Protein AF-A0A9Q0D7F7-F1 (afdb_monomer_lite)

Secondary structure (DSSP, 8-state):
-----S---S--SS--SEE-SS-EEEEEEEES---SEE-SS-EEEEEEEES---SEE-SS-EEEEEEEES---SEE-SS-EEEEEEEES---SEESS--EEEESB--SEE-TT-EEEEEEEESB--SEE-TT-EEEEEEEES---SEE-TT-EEEEEEEES---SEE-TT-EEEEEEEES---SEE-TT-EEEEEEEES---SEE-TT-EEEEEEEES---SEE-TT-EEEEEEEES---SEE-TT-EEEEEEEES---SEE-TT-EEEEEEEES---SEE-TT-EEEEEEEEEE--SEE-TT-EEEEEEEEEE--SEE-TT-EEEEEEEEEE--SEE-TT-EEEEEEEEEE--SEE-TT-EEEEEEEEEE--SEE-TT-EEEEEEEES---S---TT-EEEEEEEE-S--S---TT-EEEE-STT----

Radius of gyration: 33.97 Å; chains: 1; bounding box: 78×28×109 Å

Organism: NCBI:txid630683

Sequence (430 aa):
MEELSDGLVGGMLSAPEELSDGLEVEATGRMLSAPEELSDGLEVEATGRMLSAPEELSDGLEVEATGRMLSAPEELSDGLVVEATGRMLSAPEELSDGLVGGMLSAPEELSDGLEVEATGRMLSAPEELSDGLEVEATGRMLSAPEELSDGLEVEATGRMLSAPEELSDGLEVEAKGRMLSAPEELSDGLEVEATGRMLSAPEELGDGLEVEATGRMLSAPEELSDGLEVEAKGRMLSAPEELSDGLEVEATGRMLSAPEELSDGLEVEATGRMLSAPEELSDGLEVEATGRMLSAPEELSDGLEVEATGRMLSAPEELSDGLEVEATGRMLSAPEELSDGLEVEATGRMLSAPEELSDGLEVEATGRMLSAPEELSDGLEVEATGRMLSAPEELSDGLEVEATGRMLSAPEELSDGLEVEATGRDAVSP

Foldseek 3Di:
DPDDDDEDDDDDQEDEQEDDPDYEHAAEEEHAEDHQEYDAHYEYHYAEEYAYDHQDYDAHYEYEAEEEYADDHQDYDAHYEAHYPYEYADEHQEDEEYEHEAYLEYHQEYDADYEYEYEAHHAYYHQEYDAHYEYEAEHYYAYYHQEYDAHYEYEYAYEYAEHYQEYDAHYEYEYHAEYAYAYQEYEAHYEYEYEHEYAEHYQEYYAHYEYHYAHEYAYAYQEYDAHYEYEYHAEYAYHYQEYDAHYEYAHEHEYAYAYQEYDAHYEYHYEHEYAYAYQEYDAHYEYEYEHEYAEAYQEYDAHYEYEYHAEYAEAYQEYDAHYEYEAEHEYEYYYQEYDAHYEAEYHAEYAEDHQEYDAHYEHHYEHEYAYDHQDYDAHYEYEYEEYYAEDHQDDDAHYEYEYNEDYNYDHNDDDPHYDYHYNYPDPDDD

pLDDT: mean 78.41, std 8.85, range [42.41, 91.19]

Structure (mmCIF, N/CA/C/O backbone):
data_AF-A0A9Q0D7F7-F1
#
_entry.id   AF-A0A9Q0D7F7-F1
#
loop_
_atom_site.group_PDB
_atom_site.id
_atom_site.type_symbol
_atom_site.label_atom_id
_atom_site.label_alt_id
_atom_site.label_comp_id
_atom_site.label_asym_id
_atom_site.label_entity_id
_atom_site.label_seq_id
_atom_site.pdbx_PDB_ins_code
_atom_site.Cartn_x
_atom_site.Cartn_y
_atom_site.Cartn_z
_atom_site.occupancy
_atom_site.B_iso_or_equiv
_atom_site.auth_seq_id
_atom_site.auth_comp_id
_atom_site.auth_asym_id
_atom_site.auth_atom_id
_atom_site.pdbx_PDB_model_num
ATOM 1 N N . MET A 1 1 ? -36.843 -6.696 60.019 1.00 42.41 1 MET A N 1
ATOM 2 C CA . MET A 1 1 ? -36.908 -7.627 58.885 1.00 42.41 1 MET A CA 1
ATOM 3 C C . MET A 1 1 ? -38.362 -8.008 58.694 1.00 42.41 1 MET A C 1
ATOM 5 O O . MET A 1 1 ? -38.858 -8.916 59.350 1.00 42.41 1 MET A O 1
ATOM 9 N N . GLU A 1 2 ? -39.071 -7.177 57.935 1.00 42.94 2 GLU A N 1
ATOM 10 C CA . GLU A 1 2 ? -40.368 -7.504 57.341 1.00 42.94 2 GLU A CA 1
ATOM 11 C C . GLU A 1 2 ? -40.029 -7.992 55.929 1.00 42.94 2 GLU A C 1
ATOM 13 O O . GLU A 1 2 ? -39.508 -7.207 55.147 1.00 42.94 2 GLU A O 1
ATOM 18 N N . GLU A 1 3 ? -40.233 -9.279 55.638 1.00 43.81 3 GLU A N 1
ATOM 19 C CA . GLU A 1 3 ? -40.104 -9.812 54.275 1.00 43.81 3 GLU A CA 1
ATOM 20 C C . GLU A 1 3 ? -41.285 -9.296 53.441 1.00 43.81 3 GLU A C 1
ATOM 22 O O . GLU A 1 3 ? -42.445 -9.639 53.701 1.00 43.81 3 GLU A O 1
ATOM 27 N N . LEU A 1 4 ? -41.004 -8.432 52.467 1.00 50.03 4 LEU A N 1
ATOM 28 C CA . LEU A 1 4 ? -41.974 -7.974 51.476 1.00 50.03 4 LEU A CA 1
ATOM 29 C C . LEU A 1 4 ? -41.968 -8.977 50.318 1.00 50.03 4 LEU A C 1
ATOM 31 O O . LEU A 1 4 ? -40.971 -9.106 49.627 1.00 50.03 4 LEU A O 1
ATOM 35 N N . SER A 1 5 ? -43.071 -9.707 50.136 1.00 47.38 5 SER A N 1
ATOM 36 C CA . SER A 1 5 ? -43.193 -10.811 49.165 1.00 47.38 5 SER A CA 1
ATOM 37 C C . SER A 1 5 ? -44.177 -10.540 48.016 1.00 47.38 5 SER A C 1
ATOM 39 O O . SER A 1 5 ? -44.580 -11.474 47.335 1.00 47.38 5 SER A O 1
ATOM 41 N N . ASP A 1 6 ? -44.563 -9.282 47.770 1.00 50.75 6 ASP A N 1
ATOM 42 C CA . ASP A 1 6 ? -45.431 -8.911 46.640 1.00 50.75 6 ASP A CA 1
ATOM 43 C C . ASP A 1 6 ? -44.814 -7.736 45.852 1.00 50.75 6 ASP A C 1
ATOM 45 O O . ASP A 1 6 ? -44.474 -6.706 46.440 1.00 50.75 6 ASP A O 1
ATOM 49 N N . GLY A 1 7 ? -44.684 -7.904 44.528 1.00 53.66 7 GLY A N 1
ATOM 50 C CA . GLY A 1 7 ? -43.962 -7.027 43.593 1.00 53.66 7 GLY A CA 1
ATOM 51 C C . GLY A 1 7 ? -44.291 -5.529 43.681 1.00 53.66 7 GLY A C 1
ATOM 52 O O . GLY A 1 7 ? -45.448 -5.106 43.807 1.00 53.66 7 GLY A O 1
ATOM 53 N N . LEU A 1 8 ? -43.243 -4.707 43.603 1.00 56.03 8 LEU A N 1
ATOM 54 C CA . LEU A 1 8 ? -43.269 -3.264 43.849 1.00 56.03 8 LEU A CA 1
ATOM 55 C C . LEU A 1 8 ? -43.573 -2.454 42.575 1.00 56.03 8 LEU A C 1
ATOM 57 O O . LEU A 1 8 ? -42.737 -1.731 42.049 1.00 56.03 8 LEU A O 1
ATOM 61 N N . VAL A 1 9 ? -44.818 -2.508 42.101 1.00 50.75 9 VAL A N 1
ATOM 62 C CA . VAL A 1 9 ? -45.243 -1.730 40.923 1.00 50.75 9 VAL A CA 1
ATOM 63 C C . VAL A 1 9 ? -45.664 -0.309 41.332 1.00 50.75 9 VAL A C 1
ATOM 65 O O . VAL A 1 9 ? -46.818 -0.063 41.698 1.00 50.75 9 VAL A O 1
ATOM 68 N N . GLY A 1 10 ? -44.747 0.663 41.241 1.00 51.94 10 GLY A N 1
ATOM 69 C CA . GLY A 1 10 ? -45.134 2.073 41.085 1.00 51.94 10 GLY A CA 1
ATOM 70 C C . GLY A 1 10 ? -44.226 3.143 41.696 1.00 51.94 10 GLY A C 1
ATOM 71 O O . GLY A 1 10 ? -44.131 3.265 42.910 1.00 51.94 10 GLY A O 1
ATOM 72 N N . GLY A 1 11 ? -43.707 4.031 40.835 1.00 58.50 11 GLY A N 1
ATOM 73 C CA . GLY A 1 11 ? -43.411 5.450 41.100 1.00 58.50 11 GLY A CA 1
ATOM 74 C C . GLY A 1 11 ? -42.686 5.818 42.400 1.00 58.50 11 GLY A C 1
ATOM 75 O O . GLY A 1 11 ? -42.926 6.911 42.922 1.00 58.50 11 GLY A O 1
ATOM 76 N N . MET A 1 12 ? -41.852 4.936 42.950 1.00 58.31 12 MET A N 1
ATOM 77 C CA . MET A 1 12 ? -41.072 5.235 44.145 1.00 58.31 12 MET A CA 1
ATOM 78 C C . MET A 1 12 ? -39.907 6.159 43.794 1.00 58.31 12 MET A C 1
ATOM 80 O O . MET A 1 12 ? -39.229 5.994 42.784 1.00 58.31 12 MET A O 1
ATOM 84 N N . LEU A 1 13 ? -39.706 7.176 44.632 1.00 62.03 13 LEU A N 1
ATOM 85 C CA . LEU A 1 13 ? -38.588 8.110 44.498 1.00 62.03 13 LEU A CA 1
ATOM 86 C C . LEU A 1 13 ? -37.284 7.537 45.077 1.00 62.03 13 LEU A C 1
ATOM 88 O O . LEU A 1 13 ? -36.234 8.072 44.746 1.00 62.03 13 LEU A O 1
ATOM 92 N N . SER A 1 14 ? -37.343 6.484 45.901 1.00 66.31 14 SER A N 1
ATOM 93 C CA . SER A 1 14 ? -36.188 5.833 46.538 1.00 66.31 14 SER A CA 1
ATOM 94 C C . SER A 1 14 ? -36.525 4.369 46.846 1.00 66.31 14 SER A C 1
ATOM 96 O O . SER A 1 14 ? -37.620 4.110 47.358 1.00 66.31 14 SER A O 1
ATOM 98 N N . ALA A 1 15 ? -35.620 3.448 46.517 1.00 68.38 15 ALA A N 1
ATOM 99 C CA . ALA A 1 15 ? -35.704 2.028 46.858 1.00 68.38 15 ALA A CA 1
ATOM 100 C C . ALA A 1 15 ? -35.222 1.767 48.312 1.00 68.38 15 ALA A C 1
ATOM 102 O O . ALA A 1 15 ? -34.619 2.664 48.909 1.00 68.38 15 ALA A O 1
ATOM 103 N N . PRO A 1 16 ? -35.549 0.615 48.935 1.00 73.56 16 PRO A N 1
ATOM 104 C CA . PRO A 1 16 ? -34.923 0.186 50.197 1.00 73.56 16 PRO A CA 1
ATOM 105 C C . PRO A 1 16 ? -33.406 -0.045 50.037 1.00 73.56 16 PRO A C 1
ATOM 107 O O . PRO A 1 16 ? -32.970 -0.286 48.921 1.00 73.56 16 PRO A O 1
ATOM 110 N N . GLU A 1 17 ? -32.637 0.026 51.136 1.00 74.25 17 GLU A N 1
ATOM 111 C CA . GLU A 1 17 ? -31.164 -0.172 51.147 1.00 74.25 17 GLU A CA 1
ATOM 112 C C . GLU A 1 17 ? -30.753 -1.575 50.660 1.00 74.25 17 GLU A C 1
ATOM 114 O O . GLU A 1 17 ? -29.853 -1.679 49.840 1.00 74.25 17 GLU A O 1
ATOM 119 N N . GLU A 1 18 ? -31.461 -2.627 51.091 1.00 72.38 18 GLU A N 1
ATOM 120 C CA . GLU A 1 18 ? -31.164 -4.027 50.747 1.00 72.38 18 GLU A CA 1
ATOM 121 C C . GLU A 1 18 ? -32.411 -4.729 50.174 1.00 72.38 18 GLU A C 1
ATOM 123 O O . GLU A 1 18 ? -33.525 -4.581 50.705 1.00 72.38 18 GLU A O 1
ATOM 128 N N . LEU A 1 19 ? -32.225 -5.540 49.127 1.00 73.38 19 LEU A N 1
ATOM 129 C CA . LEU A 1 19 ? -33.214 -6.505 48.630 1.00 73.38 19 LEU A CA 1
ATOM 130 C C . LEU A 1 19 ? -32.646 -7.929 48.705 1.00 73.38 19 LEU A C 1
ATOM 132 O O . LEU A 1 19 ? -31.522 -8.180 48.283 1.00 73.38 19 LEU A O 1
ATOM 136 N N . SER A 1 20 ? -33.444 -8.853 49.246 1.00 69.88 20 SER A N 1
ATOM 137 C CA . SER A 1 20 ? -33.100 -10.275 49.392 1.00 69.88 20 SER A CA 1
ATOM 138 C C . SER A 1 20 ? -33.659 -11.133 48.249 1.00 69.88 20 SER A C 1
ATOM 140 O O . SER A 1 20 ? -34.748 -10.826 47.760 1.00 69.88 20 SER A O 1
ATOM 142 N N . ASP A 1 21 ? -32.967 -12.232 47.939 1.00 73.06 21 ASP A N 1
ATOM 143 C CA . ASP A 1 21 ? -33.155 -13.238 46.880 1.00 73.06 21 ASP A CA 1
ATOM 144 C C . ASP A 1 21 ? -34.573 -13.389 46.274 1.00 73.06 21 ASP A C 1
ATOM 146 O O . ASP A 1 21 ? -35.579 -13.550 46.980 1.00 73.06 21 ASP A O 1
ATOM 150 N N . GLY A 1 22 ? -34.631 -13.493 44.938 1.00 71.50 22 GLY A N 1
ATOM 151 C CA . GLY A 1 22 ? -35.795 -13.989 44.186 1.00 71.50 22 GLY A CA 1
ATOM 152 C C . GLY A 1 22 ? -36.948 -12.998 43.981 1.00 71.50 22 GLY A C 1
ATOM 153 O O . GLY A 1 22 ? -38.096 -13.419 43.800 1.00 71.50 22 GLY A O 1
ATOM 154 N N . LEU A 1 23 ? -36.671 -11.695 44.040 1.00 71.19 23 LEU A N 1
ATOM 155 C CA . LEU A 1 23 ? -37.615 -10.626 43.705 1.00 71.19 23 LEU A CA 1
ATOM 156 C C . LEU A 1 23 ? -37.460 -10.145 42.251 1.00 71.19 23 LEU A C 1
ATOM 158 O O . LEU A 1 23 ? -36.365 -9.921 41.756 1.00 71.19 23 LEU A O 1
ATOM 162 N N . GLU A 1 24 ? -38.593 -9.906 41.597 1.00 73.94 24 GLU A N 1
ATOM 163 C CA . GLU A 1 24 ? -38.672 -9.221 40.302 1.00 73.94 24 GLU A CA 1
ATOM 164 C C . GLU A 1 24 ? -39.046 -7.751 40.563 1.00 73.94 24 GLU A C 1
ATOM 166 O O . GLU A 1 24 ? -40.062 -7.461 41.218 1.00 73.94 24 GLU A O 1
ATOM 171 N N . VAL A 1 25 ? -38.213 -6.809 40.109 1.00 72.88 25 VAL A N 1
ATOM 172 C CA . VAL A 1 25 ? -38.427 -5.366 40.308 1.00 72.88 25 VAL A CA 1
ATOM 173 C C . VAL A 1 25 ? -38.709 -4.690 38.969 1.00 72.88 25 VAL A C 1
ATOM 175 O O . VAL A 1 25 ? -37.792 -4.337 38.240 1.00 72.88 25 VAL A O 1
ATOM 178 N N . GLU A 1 26 ? -39.988 -4.425 38.684 1.00 76.56 26 GLU A N 1
ATOM 179 C CA . GLU A 1 26 ? -40.413 -3.667 37.498 1.00 76.56 26 GLU A CA 1
ATOM 180 C C . GLU A 1 26 ? -40.664 -2.186 37.852 1.00 76.56 26 GLU A C 1
ATOM 182 O O . GLU A 1 26 ? -41.568 -1.840 38.627 1.00 76.56 26 GLU A O 1
ATOM 187 N N . ALA A 1 27 ? -39.891 -1.272 37.261 1.00 73.06 27 ALA A N 1
ATOM 188 C CA . ALA A 1 27 ? -39.999 0.161 37.516 1.00 73.06 27 ALA A CA 1
ATOM 189 C C . ALA A 1 27 ? -40.202 0.990 36.242 1.00 73.06 27 ALA A C 1
ATOM 191 O O . ALA A 1 27 ? -39.278 1.262 35.481 1.00 73.06 27 ALA A O 1
ATOM 192 N N . THR A 1 28 ? -41.411 1.531 36.074 1.00 74.25 28 THR A N 1
ATOM 193 C CA . THR A 1 28 ? -41.720 2.484 34.996 1.00 74.25 28 THR A CA 1
ATOM 194 C C . THR A 1 28 ? -41.585 3.941 35.473 1.00 74.25 28 THR A C 1
ATOM 196 O O . THR A 1 28 ? -42.234 4.342 36.447 1.00 74.25 28 THR A O 1
ATOM 199 N N . GLY A 1 29 ? -40.823 4.785 34.771 1.00 76.81 29 GLY A N 1
ATOM 200 C CA . GLY A 1 29 ? -40.794 6.240 34.964 1.00 76.81 29 GLY A CA 1
ATOM 201 C C . GLY A 1 29 ? -39.431 6.826 35.346 1.00 76.81 29 GLY A C 1
ATOM 202 O O . GLY A 1 29 ? -38.482 6.777 34.571 1.00 76.81 29 GLY A O 1
ATOM 203 N N . ARG A 1 30 ? -39.353 7.535 36.479 1.00 71.38 30 ARG A N 1
ATOM 204 C CA . ARG A 1 30 ? -38.121 8.203 36.933 1.00 71.38 30 ARG A CA 1
ATOM 205 C C . ARG A 1 30 ? -37.758 7.699 38.323 1.00 71.38 30 ARG A C 1
ATOM 207 O O . ARG A 1 30 ? -38.425 8.086 39.279 1.00 71.38 30 ARG A O 1
ATOM 214 N N . MET A 1 31 ? -36.711 6.888 38.411 1.00 70.62 31 MET A N 1
ATOM 215 C CA . MET A 1 31 ? -36.146 6.393 39.665 1.00 70.62 31 MET A CA 1
ATOM 216 C C . MET A 1 31 ? -34.931 7.256 40.022 1.00 70.62 31 MET A C 1
ATOM 218 O O . MET A 1 31 ? -34.102 7.544 39.155 1.00 70.62 31 MET A O 1
ATOM 222 N N . LEU A 1 32 ? -34.857 7.763 41.257 1.00 70.00 32 LEU A N 1
ATOM 223 C CA . LEU A 1 32 ? -33.709 8.581 41.669 1.00 70.00 32 LEU A CA 1
ATOM 224 C C . LEU A 1 32 ? -32.544 7.726 42.173 1.00 70.00 32 LEU A C 1
ATOM 226 O O . LEU A 1 32 ? -31.413 8.159 42.017 1.00 70.00 32 LEU A O 1
ATOM 230 N N . SER A 1 33 ? -32.810 6.563 42.767 1.00 69.62 33 SER A N 1
ATOM 231 C CA . SER A 1 33 ? -31.788 5.729 43.409 1.00 69.62 33 SER A CA 1
ATOM 232 C C . SER A 1 33 ? -32.271 4.283 43.445 1.00 69.62 33 SER A C 1
ATOM 234 O O . SER A 1 33 ? -33.411 4.052 43.873 1.00 69.62 33 SER A O 1
ATOM 236 N N . ALA A 1 34 ? -31.437 3.359 42.977 1.00 71.12 34 ALA A N 1
ATOM 237 C CA . ALA A 1 34 ? -31.586 1.929 43.224 1.00 71.12 34 ALA A CA 1
ATOM 238 C C . ALA A 1 34 ? -31.150 1.580 44.675 1.00 71.12 34 ALA A C 1
ATOM 240 O O . ALA A 1 34 ? -30.660 2.475 45.372 1.00 71.12 34 ALA A O 1
ATOM 241 N N . PRO A 1 35 ? -31.409 0.350 45.166 1.00 73.31 35 PRO A N 1
ATOM 242 C CA . PRO A 1 35 ? -30.834 -0.170 46.418 1.00 73.31 35 PRO A CA 1
ATOM 243 C C . PRO A 1 35 ? -29.306 -0.115 46.401 1.00 73.31 35 PRO A C 1
ATOM 245 O O . PRO A 1 35 ? -28.749 -0.114 45.313 1.00 73.31 35 PRO A O 1
ATOM 248 N N . GLU A 1 36 ? -28.650 -0.075 47.564 1.00 75.94 36 GLU A N 1
ATOM 249 C CA . GLU A 1 36 ? -27.176 -0.082 47.640 1.00 75.94 36 GLU A CA 1
ATOM 250 C C . GLU A 1 36 ? -26.624 -1.473 47.289 1.00 75.94 36 GLU A C 1
ATOM 252 O O . GLU A 1 36 ? -25.710 -1.564 46.476 1.00 75.94 36 GLU A O 1
ATOM 257 N N . GLU A 1 37 ? -27.255 -2.541 47.796 1.00 72.50 37 GLU A N 1
ATOM 258 C CA . GLU A 1 37 ? -26.843 -3.933 47.566 1.00 72.50 37 GLU A CA 1
ATOM 259 C C . GLU A 1 37 ? -28.000 -4.783 47.005 1.00 72.50 37 GLU A C 1
ATOM 261 O O . GLU A 1 37 ? -29.132 -4.762 47.520 1.00 72.50 37 GLU A O 1
ATOM 266 N N . LEU A 1 38 ? -27.712 -5.571 45.962 1.00 72.25 38 LEU A N 1
ATOM 267 C CA . LEU A 1 38 ? -28.607 -6.599 45.418 1.00 72.25 38 LEU A CA 1
ATOM 268 C C . LEU A 1 38 ? -27.965 -7.990 45.563 1.00 72.25 38 LEU A C 1
ATOM 270 O O . LEU A 1 38 ? -26.809 -8.183 45.194 1.00 72.25 38 LEU A O 1
ATOM 274 N N . SER A 1 39 ? -28.731 -8.949 46.095 1.00 72.69 39 SER A N 1
ATOM 275 C CA . SER A 1 39 ? -28.321 -10.353 46.305 1.00 72.69 39 SER A CA 1
ATOM 276 C C . SER A 1 39 ? -28.759 -11.282 45.158 1.00 72.69 39 SER A C 1
ATOM 278 O O . SER A 1 39 ? -29.684 -10.942 44.418 1.00 72.69 39 SER A O 1
ATOM 280 N N . ASP A 1 40 ? -28.111 -12.447 45.035 1.00 73.81 40 ASP A N 1
ATOM 281 C CA . ASP A 1 40 ? -28.240 -13.427 43.947 1.00 73.81 40 ASP A CA 1
ATOM 282 C C . ASP A 1 40 ? -29.681 -13.667 43.429 1.00 73.81 40 ASP A C 1
ATOM 284 O O . ASP A 1 40 ? -30.641 -13.879 44.187 1.00 73.81 40 ASP A O 1
ATOM 288 N N . GLY A 1 41 ? -29.819 -13.765 42.100 1.00 69.44 41 GLY A N 1
ATOM 289 C CA . GLY A 1 41 ? -31.046 -14.220 41.429 1.00 69.44 41 GLY A CA 1
ATOM 290 C C . GLY A 1 41 ? -32.176 -13.188 41.373 1.00 69.44 41 GLY A C 1
ATOM 291 O O . GLY A 1 41 ? -33.354 -13.551 41.479 1.00 69.44 41 GLY A O 1
ATOM 292 N N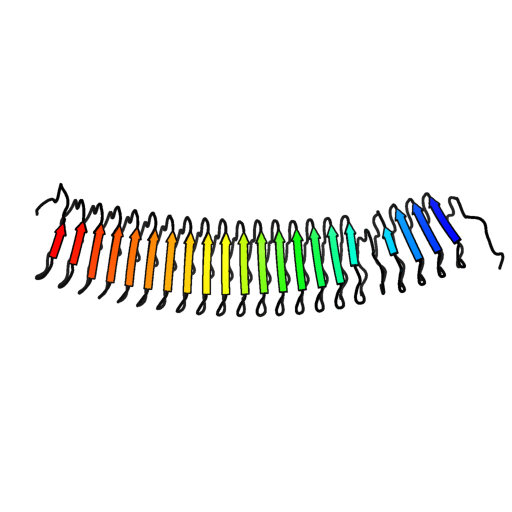 . LEU A 1 42 ? -31.821 -11.910 41.252 1.00 71.44 42 LEU A N 1
ATOM 293 C CA . LEU A 1 42 ? -32.747 -10.797 41.054 1.00 71.44 42 LEU A CA 1
ATOM 294 C C . LEU A 1 42 ? -32.836 -10.412 39.567 1.00 71.44 42 LEU A C 1
ATOM 296 O O . LEU A 1 42 ? -31.828 -10.344 38.871 1.00 71.44 42 LEU A O 1
ATOM 300 N N . GLU A 1 43 ? -34.051 -10.106 39.107 1.00 71.38 43 GLU A N 1
ATOM 301 C CA . GLU A 1 43 ? -34.316 -9.520 37.784 1.00 71.38 43 GLU A CA 1
ATOM 302 C C . GLU A 1 43 ? -34.843 -8.089 37.988 1.00 71.38 43 GLU A C 1
ATOM 304 O O . GLU A 1 43 ? -35.855 -7.869 38.673 1.00 71.38 43 GLU A O 1
ATOM 309 N N . VAL A 1 44 ? -34.147 -7.093 37.429 1.00 72.00 44 VAL A N 1
ATOM 310 C CA . VAL A 1 44 ? -34.528 -5.675 37.536 1.00 72.00 44 VAL A CA 1
ATOM 311 C C . VAL A 1 44 ? -34.834 -5.117 36.149 1.00 72.00 44 VAL A C 1
ATOM 313 O O . VAL A 1 44 ? -33.927 -4.855 35.365 1.00 72.00 44 VAL A O 1
ATOM 316 N N . GLU A 1 45 ? -36.113 -4.844 35.876 1.00 75.44 45 GLU A N 1
ATOM 317 C CA . GLU A 1 45 ? -36.558 -4.203 34.633 1.00 75.44 45 GLU A CA 1
ATOM 318 C C . GLU A 1 45 ? -36.924 -2.732 34.897 1.00 75.44 45 GLU A C 1
ATOM 320 O O . GLU A 1 45 ? -37.897 -2.403 35.589 1.00 75.44 45 GLU A O 1
ATOM 325 N N . ALA A 1 46 ? -36.154 -1.799 34.334 1.00 71.3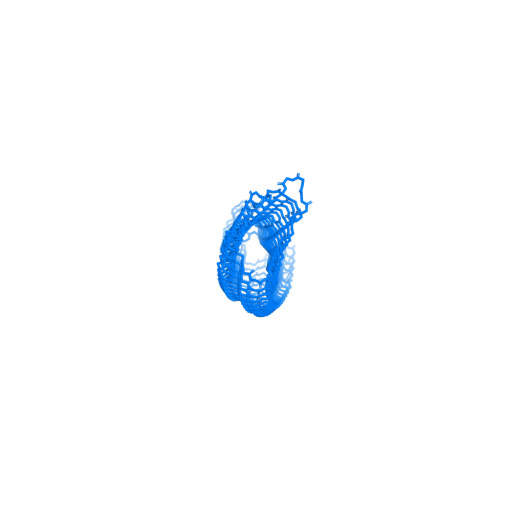8 46 ALA A N 1
ATOM 326 C CA . ALA A 1 46 ? -36.369 -0.365 34.512 1.00 71.38 46 ALA A CA 1
ATOM 327 C C . ALA A 1 46 ? -36.632 0.351 33.180 1.00 71.38 46 ALA A C 1
ATOM 329 O O . ALA A 1 46 ? -35.731 0.600 32.381 1.00 71.38 46 ALA A O 1
ATOM 330 N N . THR A 1 47 ? -37.866 0.819 32.986 1.00 72.25 47 THR A N 1
ATOM 331 C CA . THR A 1 47 ? -38.267 1.623 31.822 1.00 72.25 47 THR A CA 1
ATOM 332 C C . THR A 1 47 ? -38.292 3.116 32.174 1.00 72.25 47 THR A C 1
ATOM 334 O O . THR A 1 47 ? -39.208 3.616 32.833 1.00 72.25 47 THR A O 1
ATOM 337 N N . GLY A 1 48 ? -37.310 3.897 31.708 1.00 74.25 48 GLY A N 1
ATOM 338 C CA . GLY A 1 48 ? -37.313 5.362 31.815 1.00 74.25 48 GLY A CA 1
ATOM 339 C C . GLY A 1 48 ? -35.977 6.006 32.204 1.00 74.25 48 GLY A C 1
ATOM 340 O O . GLY A 1 48 ? -34.996 5.909 31.477 1.00 74.25 48 GLY A O 1
ATOM 341 N N . ARG A 1 49 ? -35.944 6.820 33.268 1.00 69.56 49 ARG A N 1
ATOM 342 C CA . ARG A 1 49 ? -34.723 7.533 33.694 1.00 69.56 49 ARG A CA 1
ATOM 343 C C . ARG A 1 49 ? -34.320 7.132 35.106 1.00 69.56 49 ARG A C 1
ATOM 345 O O . ARG A 1 49 ? -34.995 7.543 36.050 1.00 69.56 49 ARG A O 1
ATOM 352 N N . MET A 1 50 ? -33.203 6.426 35.224 1.00 70.12 50 MET A N 1
ATOM 353 C CA . MET A 1 50 ? -32.545 6.085 36.483 1.00 70.12 50 MET A CA 1
ATOM 354 C C . MET A 1 50 ? -31.397 7.077 36.720 1.00 70.12 50 MET A C 1
ATOM 356 O O . MET A 1 50 ? -30.679 7.427 35.782 1.00 70.12 50 MET A O 1
ATOM 360 N N . LEU A 1 51 ? -31.272 7.644 37.923 1.00 71.06 51 LEU A N 1
ATOM 361 C CA . LEU A 1 51 ? -30.135 8.530 38.221 1.00 71.06 51 LEU A CA 1
ATOM 362 C C . LEU A 1 51 ? -28.945 7.784 38.829 1.00 71.06 51 LEU A C 1
ATOM 364 O O . LEU A 1 51 ? -27.844 8.288 38.669 1.00 71.06 51 LEU A O 1
ATOM 368 N N . SER A 1 52 ? -29.152 6.649 39.494 1.00 71.25 52 SER A N 1
ATOM 369 C CA . SER A 1 52 ? -28.079 5.899 40.154 1.00 71.25 52 SER A CA 1
ATOM 370 C C . SER A 1 52 ? -28.421 4.416 40.184 1.00 71.25 52 SER A C 1
ATOM 372 O O . SER A 1 52 ? -29.537 4.083 40.600 1.00 71.25 52 SER A O 1
ATOM 374 N N . ALA A 1 53 ? -27.501 3.584 39.700 1.00 71.81 53 ALA A N 1
ATOM 375 C CA . ALA A 1 53 ? -27.512 2.137 39.883 1.00 71.81 53 ALA A CA 1
ATOM 376 C C . ALA A 1 53 ? -27.070 1.758 41.320 1.00 71.81 53 ALA A C 1
ATOM 378 O O . ALA A 1 53 ? -26.656 2.658 42.058 1.00 71.81 53 ALA A O 1
ATOM 379 N N . PRO A 1 54 ? -27.235 0.486 41.732 1.00 73.25 54 PRO A N 1
ATOM 380 C CA . PRO A 1 54 ? -26.695 -0.045 42.991 1.00 73.25 54 PRO A CA 1
ATOM 381 C C . PRO A 1 54 ? -25.178 0.085 43.072 1.00 73.25 54 PRO A C 1
ATOM 383 O O . PRO A 1 54 ? -24.560 0.170 42.022 1.00 73.25 54 PRO A O 1
ATOM 386 N N . GLU A 1 55 ? -24.598 0.111 44.275 1.00 75.69 55 GLU A N 1
ATOM 387 C CA . GLU A 1 55 ? -23.134 0.167 44.442 1.00 75.69 55 GLU A CA 1
ATOM 388 C C . GLU A 1 55 ? -22.509 -1.195 44.105 1.00 75.69 55 GLU A C 1
ATOM 390 O O . GLU A 1 55 ? -21.583 -1.243 43.298 1.00 75.69 55 GLU A O 1
ATOM 395 N N . GLU A 1 56 ? -23.095 -2.289 44.610 1.00 70.75 56 GLU A N 1
ATOM 396 C CA . GLU A 1 56 ? -22.620 -3.660 44.385 1.00 70.75 56 GLU A CA 1
ATOM 397 C C . GLU A 1 56 ? -23.729 -4.564 43.819 1.00 70.75 56 GLU A C 1
ATOM 399 O O . GLU A 1 56 ? -24.871 -4.580 44.305 1.00 70.75 56 GLU A O 1
ATOM 404 N N . LEU A 1 57 ? -23.381 -5.355 42.799 1.00 69.88 57 LEU A N 1
ATOM 405 C CA . LEU A 1 57 ? -24.222 -6.428 42.271 1.00 69.88 57 LEU A CA 1
ATOM 406 C C . LEU A 1 57 ? -23.518 -7.784 42.413 1.00 69.88 57 LEU A C 1
ATOM 408 O O . LEU A 1 57 ? -22.368 -7.935 42.003 1.00 69.88 57 LEU A O 1
ATOM 412 N N . SER A 1 58 ? -24.232 -8.761 42.976 1.00 70.00 58 SER A N 1
ATOM 413 C CA . SER A 1 58 ? -23.773 -10.149 43.151 1.00 70.00 58 SER A CA 1
ATOM 414 C C . SER A 1 58 ? -24.160 -11.063 41.974 1.00 70.00 58 SER A C 1
ATOM 416 O O . SER A 1 58 ? -25.015 -10.705 41.161 1.00 70.00 58 SER A O 1
ATOM 418 N N . ASP A 1 59 ? -23.533 -12.239 41.893 1.00 69.31 59 ASP A N 1
ATOM 419 C CA . ASP A 1 59 ? -23.676 -13.213 40.807 1.00 69.31 59 ASP A CA 1
ATOM 420 C C . ASP A 1 59 ? -25.138 -13.507 40.387 1.00 69.31 59 ASP A C 1
ATOM 422 O O . ASP A 1 59 ? -26.045 -13.730 41.201 1.00 69.31 59 ASP A O 1
ATOM 426 N N . GLY A 1 60 ? -25.358 -13.633 39.073 1.00 64.75 60 GLY A N 1
ATOM 427 C CA . GLY A 1 60 ? -26.626 -14.109 38.500 1.00 64.75 60 GLY A CA 1
ATOM 428 C C . GLY A 1 60 ? -27.757 -13.076 38.479 1.00 64.75 60 GLY A C 1
ATOM 429 O O . GLY A 1 60 ? -28.929 -13.443 38.619 1.00 64.75 60 GLY A O 1
ATOM 430 N N . LEU A 1 61 ? -27.404 -11.800 38.329 1.00 66.62 61 LEU A N 1
ATOM 431 C CA . LEU A 1 61 ? -28.323 -10.676 38.160 1.00 66.62 61 LEU A CA 1
ATOM 432 C C . LEU A 1 61 ? -28.513 -10.333 36.670 1.00 66.62 61 LEU A C 1
ATOM 434 O O . LEU A 1 61 ? -27.552 -10.203 35.915 1.00 66.62 61 LEU A O 1
ATOM 438 N N . GLU A 1 62 ? -29.763 -10.128 36.255 1.00 67.00 62 GLU A N 1
ATOM 439 C CA . GLU A 1 62 ? -30.098 -9.566 34.939 1.00 67.00 62 GLU A CA 1
ATOM 440 C C . GLU A 1 62 ? -30.726 -8.178 35.143 1.00 67.00 62 GLU A C 1
ATOM 442 O O . GLU A 1 62 ? -31.764 -8.027 35.803 1.00 67.00 62 GLU A O 1
ATOM 447 N N . VAL A 1 63 ? -30.078 -7.139 34.606 1.00 67.88 63 VAL A N 1
ATOM 448 C CA . VAL A 1 63 ? -30.557 -5.751 34.692 1.00 67.88 63 VAL A CA 1
ATOM 449 C C . VAL A 1 63 ? -30.879 -5.245 33.289 1.00 67.88 63 VAL A C 1
ATOM 451 O O . VAL A 1 63 ? -29.982 -4.885 32.528 1.00 67.88 63 VAL A O 1
ATOM 454 N N . GLU A 1 64 ? -32.171 -5.142 32.966 1.00 69.75 64 GLU A N 1
ATOM 455 C CA . GLU A 1 64 ? -32.637 -4.563 31.702 1.00 69.75 64 GLU A CA 1
ATOM 456 C C . GLU A 1 64 ? -33.106 -3.114 31.926 1.00 69.75 64 GLU A C 1
ATOM 458 O O . GLU A 1 64 ? -34.118 -2.830 32.581 1.00 69.75 64 GLU A O 1
ATOM 463 N N . ALA A 1 65 ? -32.368 -2.148 31.371 1.00 67.50 65 ALA A N 1
ATOM 464 C CA . ALA A 1 65 ? -32.649 -0.724 31.530 1.00 67.50 65 ALA A CA 1
ATOM 465 C C . ALA A 1 65 ? -32.957 -0.039 30.190 1.00 67.50 65 ALA A C 1
ATOM 467 O O . ALA A 1 65 ? -32.085 0.439 29.460 1.00 67.50 65 ALA A O 1
ATOM 468 N N . THR A 1 66 ? -34.240 0.154 29.899 1.00 66.75 66 THR A N 1
ATOM 469 C CA . THR A 1 66 ? -34.691 0.892 28.712 1.00 66.75 66 THR A CA 1
ATOM 470 C C . THR A 1 66 ? -34.795 2.398 29.019 1.00 66.75 66 THR A C 1
ATOM 472 O O . THR A 1 66 ? -35.810 2.903 29.512 1.00 66.75 66 THR A O 1
ATOM 475 N N . GLY A 1 67 ? -33.751 3.187 28.710 1.00 69.94 67 GLY A N 1
ATOM 476 C CA . GLY A 1 67 ? -33.846 4.661 28.711 1.00 69.94 67 GLY A CA 1
ATOM 477 C C . GLY A 1 67 ? -32.569 5.470 28.990 1.00 69.94 67 GLY A C 1
ATOM 478 O O . GLY A 1 67 ? -31.697 5.576 28.136 1.00 69.94 67 GLY A O 1
ATOM 479 N N . ARG A 1 68 ? -32.489 6.226 30.094 1.00 67.06 68 ARG A N 1
ATOM 480 C CA . ARG A 1 68 ? -31.267 6.975 30.476 1.00 67.06 68 ARG A CA 1
ATOM 481 C C . ARG A 1 68 ? -30.866 6.639 31.900 1.00 67.06 68 ARG A C 1
ATOM 483 O O . ARG A 1 68 ? -31.598 7.016 32.815 1.00 67.06 68 ARG A O 1
ATOM 490 N N . MET A 1 69 ? -29.684 6.069 32.062 1.00 68.50 69 MET A N 1
ATOM 491 C CA . MET A 1 69 ? -29.047 5.838 33.352 1.00 68.50 69 MET A CA 1
ATOM 492 C C . MET A 1 69 ? -27.879 6.825 33.489 1.00 68.50 69 MET A C 1
ATOM 494 O O . MET A 1 69 ? -27.149 7.061 32.526 1.00 68.50 69 MET A O 1
ATOM 498 N N . LEU A 1 70 ? -27.787 7.542 34.613 1.00 69.75 70 LEU A N 1
ATOM 499 C CA . LEU A 1 70 ? -26.707 8.525 34.789 1.00 69.75 70 LEU A CA 1
ATOM 500 C C . LEU A 1 70 ? -25.423 7.904 35.337 1.00 69.75 70 LEU A C 1
ATOM 502 O O . LEU A 1 70 ? -24.370 8.410 34.969 1.00 69.75 70 LEU A O 1
ATOM 506 N N . SER A 1 71 ? -25.523 6.873 36.175 1.00 70.31 71 SER A N 1
ATOM 507 C CA . SER A 1 71 ? -24.369 6.162 36.717 1.00 70.31 71 SER A CA 1
ATOM 508 C C . SER A 1 71 ? -24.621 4.663 36.807 1.00 70.31 71 SER A C 1
ATOM 510 O O . SER A 1 71 ? -25.730 4.265 37.180 1.00 70.31 71 SER A O 1
ATOM 512 N N . ALA A 1 72 ? -23.612 3.890 36.414 1.00 71.31 72 ALA A N 1
ATOM 513 C CA . ALA A 1 72 ? -23.517 2.447 36.597 1.00 71.31 72 ALA A CA 1
ATOM 514 C C . ALA A 1 72 ? -23.068 2.096 38.036 1.00 71.31 72 ALA A C 1
ATOM 516 O O . ALA A 1 72 ? -22.770 3.029 38.793 1.00 71.31 72 ALA A O 1
ATOM 517 N N . PRO A 1 73 ? -23.108 0.806 38.424 1.00 72.25 73 PRO A N 1
ATOM 518 C CA . PRO A 1 73 ? -22.564 0.313 39.696 1.00 72.25 73 PRO A CA 1
ATOM 519 C C . PRO A 1 73 ? -21.071 0.578 39.852 1.00 72.25 73 PRO A C 1
ATOM 521 O O . PRO A 1 73 ? -20.446 0.917 38.859 1.00 72.25 73 PRO A O 1
ATOM 524 N N . GLU A 1 74 ? -20.510 0.462 41.057 1.00 74.94 74 GLU A N 1
ATOM 525 C CA . GLU A 1 74 ? -19.050 0.561 41.240 1.00 74.94 74 GLU A CA 1
ATOM 526 C C . GLU A 1 74 ? -18.379 -0.762 40.837 1.00 74.94 74 GLU A C 1
ATOM 528 O O . GLU A 1 74 ? -17.467 -0.742 40.012 1.00 7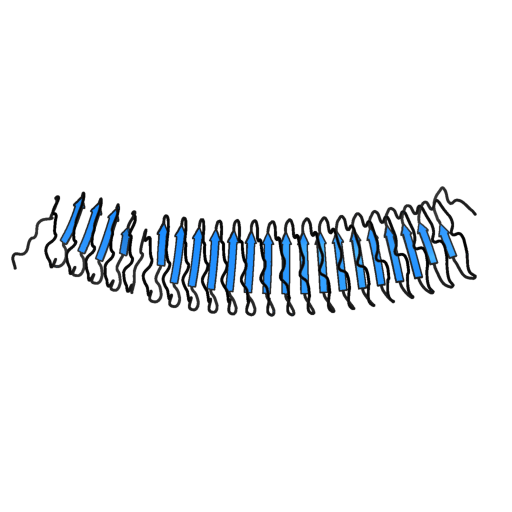4.94 74 GLU A O 1
ATOM 533 N N . GLU A 1 75 ? -18.915 -1.899 41.301 1.00 69.44 75 GLU A N 1
ATOM 534 C CA . GLU A 1 75 ? -18.391 -3.243 41.018 1.00 69.44 75 GLU A CA 1
ATOM 535 C C . GLU A 1 75 ? -19.476 -4.179 40.447 1.00 69.44 75 GLU A C 1
ATOM 537 O O . GLU A 1 75 ? -20.627 -4.203 40.908 1.00 69.44 75 GLU A O 1
ATOM 542 N N . LEU A 1 76 ? -19.101 -4.979 39.443 1.00 67.50 76 LEU A N 1
ATOM 543 C CA . LEU A 1 76 ? -19.914 -6.060 38.880 1.00 67.50 76 LEU A CA 1
ATOM 544 C C . LEU A 1 76 ? -19.180 -7.397 39.036 1.00 67.50 76 LEU A C 1
ATOM 546 O O . LEU A 1 76 ? -18.066 -7.543 38.540 1.00 67.50 76 LEU A O 1
ATOM 550 N N . SER A 1 77 ? -19.821 -8.355 39.712 1.00 67.12 77 SER A N 1
ATOM 551 C CA . SER A 1 77 ? -19.311 -9.722 39.903 1.00 67.12 77 SER A CA 1
ATOM 552 C C . SER A 1 77 ? -19.803 -10.706 38.830 1.00 67.12 77 SER A C 1
ATOM 554 O O . SER A 1 77 ? -20.667 -10.375 38.016 1.00 67.12 77 SER A O 1
ATOM 556 N N . ASP A 1 78 ? -19.228 -11.913 38.831 1.00 62.53 78 ASP A N 1
ATOM 557 C CA . ASP A 1 78 ? -19.317 -12.900 37.751 1.00 62.53 78 ASP A CA 1
ATOM 558 C C . ASP A 1 78 ? -20.764 -13.266 37.333 1.00 62.53 78 ASP A C 1
ATOM 560 O O . ASP A 1 78 ? -21.654 -13.524 38.149 1.00 62.53 78 ASP A O 1
ATOM 564 N N . GLY A 1 79 ? -20.991 -13.408 36.022 1.00 58.94 79 GLY A N 1
ATOM 565 C CA . GLY A 1 79 ? -22.243 -13.900 35.441 1.00 58.94 79 GLY A CA 1
ATOM 566 C C . GLY A 1 79 ? -23.381 -12.878 35.362 1.00 58.94 79 GLY A C 1
ATOM 567 O O . GLY A 1 79 ? -24.548 -13.276 35.438 1.00 58.94 79 GLY A O 1
ATOM 568 N N . LEU A 1 80 ? -23.067 -11.588 35.228 1.00 64.12 80 LEU A N 1
ATOM 569 C CA . LEU A 1 80 ? -24.049 -10.504 35.182 1.00 64.12 80 LEU A CA 1
ATOM 570 C C . LEU A 1 80 ? -24.303 -10.032 33.743 1.00 64.12 80 LEU A C 1
ATOM 572 O O . LEU A 1 80 ? -23.377 -9.866 32.965 1.00 64.12 80 LEU A O 1
ATOM 576 N N . VAL A 1 81 ? -25.558 -9.782 33.363 1.00 63.56 81 VAL A N 1
ATOM 577 C CA . VAL A 1 81 ? -25.890 -9.208 32.043 1.00 63.56 81 VAL A CA 1
ATOM 578 C C . VAL A 1 81 ? -26.563 -7.849 32.236 1.00 63.56 81 VAL A C 1
ATOM 580 O O . VAL A 1 81 ? -27.648 -7.762 32.821 1.00 63.56 81 VAL A O 1
ATOM 583 N N . VAL A 1 82 ? -25.922 -6.773 31.755 1.00 64.75 82 VAL A N 1
ATOM 584 C CA . VAL A 1 82 ? -26.464 -5.403 31.808 1.00 64.75 82 VAL A CA 1
ATOM 585 C C . VAL A 1 82 ? -26.849 -4.944 30.406 1.00 64.75 82 VAL A C 1
ATOM 587 O O . VAL A 1 82 ? -26.077 -4.317 29.676 1.00 64.75 82 VAL A O 1
ATOM 590 N N . GLU A 1 83 ? -28.107 -5.166 30.039 1.00 65.06 83 GLU A N 1
ATOM 591 C CA . GLU A 1 83 ? -28.653 -4.634 28.794 1.00 65.06 83 GLU A CA 1
ATOM 592 C C . GLU A 1 83 ? -29.272 -3.248 29.026 1.00 65.06 83 GLU A C 1
ATOM 594 O O . GLU A 1 83 ? -30.413 -3.108 29.482 1.00 65.06 83 GLU A O 1
ATOM 599 N N . ALA A 1 84 ? -28.558 -2.175 28.661 1.00 64.19 84 ALA A N 1
ATOM 600 C CA . ALA A 1 84 ? -29.167 -0.850 28.566 1.00 64.19 84 ALA A CA 1
ATOM 601 C C . ALA A 1 84 ? -29.409 -0.444 27.110 1.00 64.19 84 ALA A C 1
ATOM 603 O O . ALA A 1 84 ? -28.541 0.063 26.403 1.00 64.19 84 ALA A O 1
ATOM 604 N N . THR A 1 85 ? -30.665 -0.504 26.674 1.00 61.72 85 THR A N 1
ATOM 605 C CA . THR A 1 85 ? -31.106 -0.008 25.353 1.00 61.72 85 THR A CA 1
ATOM 606 C C . THR A 1 85 ? -31.243 1.530 25.317 1.00 61.72 85 THR A C 1
ATOM 608 O O . THR A 1 85 ? -32.171 2.114 24.746 1.00 61.72 85 THR A O 1
ATOM 611 N N . GLY A 1 86 ? -30.312 2.230 25.973 1.00 63.72 86 GLY A N 1
ATOM 612 C CA . GLY A 1 86 ? -30.420 3.618 26.404 1.00 63.72 86 GLY A CA 1
ATOM 613 C C . GLY A 1 86 ? -29.152 4.462 26.238 1.00 63.72 86 GLY A C 1
ATOM 614 O O . GLY A 1 86 ? -28.326 4.221 25.375 1.00 63.72 86 GLY A O 1
ATOM 615 N N . ARG A 1 87 ? -29.017 5.533 27.033 1.00 65.12 87 ARG A N 1
ATOM 616 C CA . ARG A 1 87 ? -27.706 6.173 27.268 1.00 65.12 87 ARG A CA 1
ATOM 617 C C . ARG A 1 87 ? -27.330 5.978 28.727 1.00 65.12 87 ARG A C 1
ATOM 619 O O . ARG A 1 87 ? -27.966 6.624 29.570 1.00 65.12 87 ARG A O 1
ATOM 626 N N . MET A 1 88 ? -26.321 5.157 28.988 1.00 65.62 88 MET A N 1
ATOM 627 C CA . MET A 1 88 ? -25.562 5.165 30.240 1.00 65.62 88 MET A CA 1
ATOM 628 C C . MET A 1 88 ? -24.482 6.247 30.163 1.00 65.62 88 MET A C 1
ATOM 630 O O . MET A 1 88 ? -23.829 6.378 29.136 1.00 65.62 88 MET A O 1
ATOM 634 N N . LEU A 1 89 ? -24.355 7.099 31.181 1.00 68.00 89 LEU A N 1
ATOM 635 C CA . LEU A 1 89 ? -23.383 8.205 31.172 1.00 68.00 89 LEU A CA 1
ATOM 636 C C . LEU A 1 89 ? -22.031 7.869 31.803 1.00 68.00 89 LEU A C 1
ATOM 638 O O . LEU A 1 89 ? -21.080 8.574 31.483 1.00 68.00 89 LEU A O 1
ATOM 642 N N . SER A 1 90 ? -21.957 6.843 32.644 1.00 69.19 90 SER A N 1
ATOM 643 C CA . SER A 1 90 ? -20.709 6.298 33.178 1.00 69.19 90 SER A CA 1
ATOM 644 C C . SER A 1 90 ? -20.791 4.776 33.220 1.00 69.19 90 SER A C 1
ATOM 646 O O . SER A 1 90 ? -21.898 4.239 33.343 1.00 69.19 90 SER A O 1
ATOM 648 N N . ALA A 1 91 ? -19.635 4.139 33.082 1.00 72.12 91 ALA A N 1
ATOM 649 C CA . ALA A 1 91 ? -19.411 2.724 33.336 1.00 72.12 91 ALA A CA 1
ATOM 650 C C . ALA A 1 91 ? -19.114 2.457 34.819 1.00 72.12 91 ALA A C 1
ATOM 652 O O . ALA A 1 91 ? -18.915 3.429 35.559 1.00 72.12 91 ALA A O 1
ATOM 653 N N . PRO A 1 92 ? -19.145 1.177 35.236 1.00 73.81 92 PRO A N 1
ATOM 654 C CA . PRO A 1 92 ? -18.541 0.737 36.489 1.00 73.81 92 PRO A CA 1
ATOM 655 C C . PRO A 1 92 ? -17.022 0.913 36.489 1.00 73.81 92 PRO A C 1
ATOM 657 O O . PRO A 1 92 ? -16.444 1.165 35.434 1.00 73.81 92 PRO A O 1
ATOM 660 N N . GLU A 1 93 ? -16.398 0.837 37.665 1.00 76.50 93 GLU A N 1
ATOM 661 C CA . GLU A 1 93 ? -14.932 0.875 37.776 1.00 76.50 93 GLU A CA 1
ATOM 662 C C . GLU A 1 93 ? -14.347 -0.470 37.319 1.00 76.50 93 GLU A C 1
ATOM 664 O O . GLU A 1 93 ? -13.487 -0.482 36.441 1.00 76.50 93 GLU A O 1
ATOM 669 N N . GLU A 1 94 ? -14.905 -1.586 37.804 1.00 72.12 94 GLU A N 1
ATOM 670 C CA . GLU A 1 94 ? -14.463 -2.947 37.467 1.00 72.12 94 GLU A CA 1
ATOM 671 C C . GLU A 1 94 ? -15.613 -3.814 36.925 1.00 72.12 94 GLU A C 1
ATOM 673 O O . GLU A 1 94 ? -16.762 -3.737 37.385 1.00 72.12 94 GLU A O 1
ATOM 678 N N . LEU A 1 95 ? -15.298 -4.668 35.945 1.00 70.31 95 LEU A N 1
ATOM 679 C CA . LEU A 1 95 ? -16.234 -5.635 35.370 1.00 70.31 95 LEU A CA 1
ATOM 680 C C . LEU A 1 95 ? -15.542 -6.987 35.176 1.00 70.31 95 LEU A C 1
ATOM 682 O O . LEU A 1 95 ? -14.584 -7.072 34.408 1.00 70.31 95 LEU A O 1
ATOM 686 N N . SER A 1 96 ? -16.020 -8.024 35.876 1.00 65.75 96 SER A N 1
ATOM 687 C CA . SER A 1 96 ? -15.380 -9.347 35.851 1.00 65.75 96 SER A CA 1
ATOM 688 C C . SER A 1 96 ? -15.966 -10.329 34.825 1.00 65.75 96 SER A C 1
ATOM 690 O O . SER A 1 96 ? -15.246 -11.155 34.270 1.00 65.75 96 SE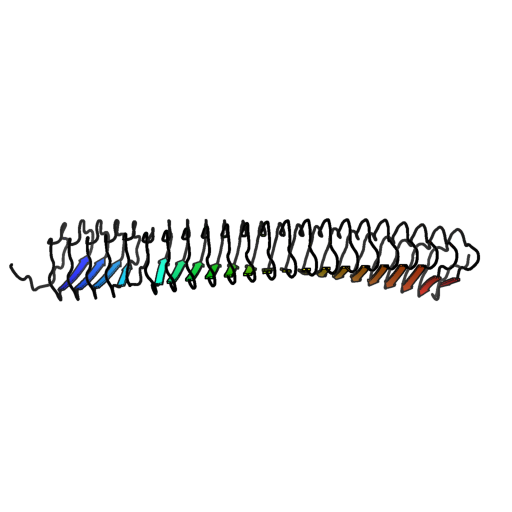R A O 1
ATOM 692 N N . ASP A 1 97 ? -17.271 -10.253 34.553 1.00 64.25 97 ASP A N 1
ATOM 693 C CA . ASP A 1 97 ? -17.966 -11.062 33.538 1.00 64.25 97 ASP A CA 1
ATOM 694 C C . ASP A 1 97 ? -19.291 -10.366 33.133 1.00 64.25 97 ASP A C 1
ATOM 696 O O . ASP A 1 97 ? -19.968 -9.795 33.994 1.00 64.25 97 ASP A O 1
ATOM 700 N N . GLY A 1 98 ? -19.681 -10.403 31.851 1.00 63.31 98 GLY A N 1
ATOM 701 C CA . GLY A 1 98 ? -20.944 -9.835 31.369 1.00 63.31 98 GLY A CA 1
ATOM 702 C C . GLY A 1 98 ? -20.941 -9.038 30.061 1.00 63.31 98 GLY A C 1
ATOM 703 O O . GLY A 1 98 ? -19.964 -8.406 29.682 1.00 63.31 98 GLY A O 1
ATOM 704 N N . LEU A 1 99 ? -22.107 -8.993 29.403 1.00 59.38 99 LEU A N 1
ATOM 705 C CA . LEU A 1 99 ? -22.364 -8.133 28.242 1.00 59.38 99 LEU A CA 1
ATOM 706 C C . LEU A 1 99 ? -22.951 -6.795 28.692 1.00 59.38 99 LEU A C 1
ATOM 708 O O . LEU A 1 99 ? -23.914 -6.748 29.469 1.00 59.38 99 LEU A O 1
ATOM 712 N N . VAL A 1 100 ? -22.398 -5.702 28.165 1.00 64.44 100 VAL A N 1
ATOM 713 C CA . VAL A 1 100 ? -22.820 -4.345 28.517 1.00 64.44 100 VAL A CA 1
ATOM 714 C C . VAL A 1 100 ? -23.255 -3.542 27.299 1.00 64.44 100 VAL A C 1
ATOM 716 O O . VAL A 1 100 ? -22.435 -3.048 26.532 1.00 64.44 100 VAL A O 1
ATOM 719 N N . GLY A 1 101 ? -24.565 -3.310 27.192 1.00 64.94 101 GLY A N 1
ATOM 720 C CA . GLY A 1 101 ? -25.168 -2.529 26.112 1.00 64.94 101 GLY A CA 1
ATOM 721 C C . GLY A 1 101 ? -25.261 -1.022 26.394 1.00 64.94 101 GLY A C 1
ATOM 722 O O . GLY A 1 101 ? -25.772 -0.604 27.432 1.00 64.94 101 GLY A O 1
ATOM 723 N N . GLY A 1 102 ? -24.878 -0.168 25.436 1.00 66.19 102 GLY A N 1
ATOM 724 C CA . GLY A 1 102 ? -25.352 1.234 25.370 1.00 66.19 102 GLY A CA 1
ATOM 725 C C . GLY A 1 102 ? -24.676 2.253 26.308 1.00 66.19 102 GLY A C 1
ATOM 726 O O . GLY A 1 102 ? -25.282 3.273 26.690 1.00 66.19 102 GLY A O 1
ATOM 727 N N . MET A 1 103 ? -23.414 2.013 26.668 1.00 67.75 103 MET A N 1
ATOM 728 C CA . MET A 1 103 ? -22.599 2.946 27.447 1.00 67.75 103 MET A CA 1
ATOM 729 C C . MET A 1 103 ? -22.037 4.114 26.625 1.00 67.75 103 MET A C 1
ATOM 731 O O . MET A 1 103 ? -21.715 4.002 25.443 1.00 67.75 103 MET A O 1
ATOM 735 N N . LEU A 1 104 ? -21.939 5.285 27.265 1.00 69.25 104 LEU A N 1
ATOM 736 C CA . LEU A 1 104 ? -21.183 6.424 26.742 1.00 69.25 104 LEU A CA 1
ATOM 737 C C . LEU A 1 104 ? -19.714 6.391 27.184 1.00 69.25 104 LEU A C 1
ATOM 739 O O . LEU A 1 104 ? -18.934 7.095 26.568 1.00 69.25 104 LEU A O 1
ATOM 743 N N . SER A 1 105 ? -19.343 5.630 28.206 1.00 74.69 105 SER A N 1
ATOM 744 C CA . SER A 1 105 ? -17.963 5.415 28.659 1.00 74.69 105 SER A CA 1
ATOM 745 C C . SER A 1 105 ? -17.881 3.978 29.136 1.00 74.69 105 SER A C 1
ATOM 747 O O . SER A 1 105 ? -18.825 3.564 29.802 1.00 74.69 105 SER A O 1
ATOM 749 N N . ALA A 1 106 ? -16.842 3.253 28.746 1.00 75.31 106 ALA A N 1
ATOM 750 C CA . ALA A 1 106 ? -16.562 1.894 29.190 1.00 75.31 106 ALA A CA 1
ATOM 751 C C . ALA A 1 106 ? -15.826 1.898 30.554 1.00 75.31 106 ALA A C 1
ATOM 753 O O . ALA A 1 106 ? -15.379 2.978 30.961 1.00 75.31 106 ALA A O 1
ATOM 754 N N . PRO A 1 107 ? -15.808 0.766 31.287 1.00 76.12 107 PRO A N 1
ATOM 755 C CA . PRO A 1 107 ? -15.122 0.643 32.584 1.00 76.12 107 PRO A CA 1
ATOM 756 C C . PRO A 1 107 ? -13.617 0.864 32.462 1.00 76.12 107 PRO A C 1
ATOM 758 O O . PRO A 1 107 ? -13.110 0.819 31.350 1.00 76.12 107 PRO A O 1
ATOM 761 N N . GLU A 1 108 ? -12.929 1.151 33.572 1.00 78.31 108 GLU A N 1
ATOM 762 C CA . GLU A 1 108 ? -11.477 1.402 33.543 1.00 78.31 108 GLU A CA 1
ATOM 763 C C . GLU A 1 108 ? -10.706 0.113 33.218 1.00 78.31 108 GLU A C 1
ATOM 765 O O . GLU A 1 108 ? -9.850 0.143 32.335 1.00 78.31 108 GLU A O 1
ATOM 770 N N . GLU A 1 109 ? -11.094 -1.014 33.829 1.00 76.06 109 GLU A N 1
ATOM 771 C CA . GLU A 1 109 ? -10.482 -2.332 33.620 1.00 76.06 109 GLU A CA 1
ATOM 772 C C . GLU A 1 109 ? -11.533 -3.403 33.262 1.00 76.06 109 GLU A C 1
ATOM 774 O O . GLU A 1 109 ? -12.639 -3.439 33.817 1.00 76.06 109 GLU A O 1
ATOM 779 N N . LEU A 1 110 ? -11.177 -4.298 32.334 1.00 76.62 110 LEU A N 1
ATOM 780 C CA . LEU A 1 110 ? -11.954 -5.485 31.957 1.00 76.62 110 LEU A CA 1
ATOM 781 C C . LEU A 1 110 ? -11.096 -6.745 32.119 1.00 76.62 110 LEU A C 1
ATOM 783 O O . LEU A 1 110 ? -9.953 -6.765 31.660 1.00 76.62 110 LEU A O 1
ATOM 787 N N . SER A 1 111 ? -11.644 -7.802 32.728 1.00 76.31 111 SER A N 1
ATOM 788 C CA . SER A 1 111 ? -10.977 -9.112 32.827 1.00 76.31 111 SER A CA 1
ATOM 789 C C . SER A 1 111 ? -11.313 -10.059 31.668 1.00 76.31 111 SER A C 1
ATOM 791 O O . SER A 1 111 ? -12.354 -9.902 31.039 1.00 76.31 111 SER A O 1
ATOM 793 N N . ASP A 1 112 ? -10.463 -11.066 31.442 1.00 75.50 112 ASP A N 1
ATOM 794 C CA . ASP A 1 112 ? -10.491 -11.997 30.305 1.00 75.50 112 ASP A CA 1
ATOM 795 C C . ASP A 1 112 ? -11.894 -12.526 29.922 1.00 75.50 112 ASP A C 1
ATOM 797 O O . ASP A 1 112 ? -12.669 -12.977 30.770 1.00 75.50 112 ASP A O 1
ATOM 801 N N . GLY A 1 113 ? -12.166 -12.608 28.613 1.00 72.62 113 GLY A N 1
ATOM 802 C CA . GLY A 1 113 ? -13.354 -13.264 28.042 1.00 72.62 113 GLY A CA 1
ATOM 803 C C . GLY A 1 113 ? -14.651 -12.442 27.986 1.00 72.62 113 GLY A C 1
ATOM 804 O O . GLY A 1 113 ? -15.717 -13.023 27.774 1.00 72.62 113 GLY A O 1
ATOM 805 N N . LEU A 1 114 ? -14.577 -11.125 28.178 1.00 73.69 114 LEU A N 1
ATOM 806 C CA . LEU A 1 114 ? -15.688 -10.175 28.075 1.00 73.69 114 LEU A CA 1
ATOM 807 C C . LEU A 1 114 ? -15.994 -9.721 26.636 1.00 73.69 114 LEU A C 1
ATOM 809 O O . LEU A 1 114 ? -15.105 -9.542 25.807 1.00 73.69 114 LEU A O 1
ATOM 813 N N . GLU A 1 115 ? -17.279 -9.461 26.379 1.00 76.69 115 GLU A N 1
ATOM 814 C CA . GLU A 1 115 ? -17.795 -8.884 25.131 1.00 76.69 115 GLU A CA 1
ATOM 815 C C . GLU A 1 115 ? -18.483 -7.543 25.441 1.00 76.69 115 GLU A C 1
ATOM 817 O O . GLU A 1 115 ? -19.434 -7.472 26.232 1.00 76.69 115 GLU A O 1
ATOM 822 N N . VAL A 1 116 ? -18.012 -6.452 24.830 1.00 77.88 116 VAL A N 1
ATOM 823 C CA . VAL A 1 116 ? -18.553 -5.101 25.046 1.00 77.88 116 VAL A CA 1
ATOM 824 C C . VAL A 1 116 ? -19.227 -4.586 23.781 1.00 77.88 116 VAL A C 1
ATOM 826 O O . VAL A 1 116 ? -18.554 -4.145 22.855 1.00 77.88 116 VAL A O 1
ATOM 829 N N . GLU A 1 117 ? -20.564 -4.529 23.779 1.00 79.62 117 GLU A N 1
ATOM 830 C CA . GLU A 1 117 ? -21.348 -3.995 22.656 1.00 79.62 117 GLU A CA 1
ATOM 831 C C . GLU A 1 117 ? -21.906 -2.583 22.948 1.00 79.62 117 GLU A C 1
ATOM 833 O O . GLU A 1 117 ? -22.844 -2.369 23.724 1.00 79.62 117 GLU A O 1
ATOM 838 N N . ALA A 1 118 ? -21.413 -1.557 22.254 1.00 77.00 118 ALA A N 1
ATOM 839 C CA . ALA A 1 118 ? -21.921 -0.193 22.388 1.00 77.00 118 ALA A CA 1
ATOM 840 C C . ALA A 1 118 ? -22.645 0.301 21.136 1.00 77.00 118 ALA A C 1
ATOM 842 O O . ALA A 1 118 ? -22.041 0.598 20.106 1.00 77.00 118 ALA A O 1
ATOM 843 N N . THR A 1 119 ? -23.947 0.571 21.263 1.00 76.62 119 THR A N 1
ATOM 844 C CA . THR A 1 119 ? -24.718 1.240 20.207 1.00 76.62 119 THR A CA 1
ATOM 845 C C . THR A 1 119 ? -24.843 2.757 20.440 1.00 76.62 119 THR A C 1
ATOM 847 O O . THR A 1 119 ? -25.226 3.257 21.500 1.00 76.62 119 THR A O 1
ATOM 850 N N . GLY A 1 120 ? -24.536 3.557 19.419 1.00 81.00 120 GLY A N 1
ATOM 851 C CA . GLY A 1 120 ? -24.657 5.015 19.402 1.00 81.00 120 GLY A CA 1
ATOM 852 C C . GLY A 1 120 ? -23.339 5.794 19.482 1.00 81.00 120 GLY A C 1
ATOM 853 O O . GLY A 1 120 ? -22.769 6.169 18.457 1.00 81.00 120 GLY A O 1
ATOM 854 N N . ARG A 1 121 ? -22.945 6.248 20.677 1.00 77.06 121 ARG A N 1
ATOM 855 C CA . ARG A 1 121 ? -21.744 7.088 20.855 1.00 77.06 121 ARG A CA 1
ATOM 856 C C . ARG A 1 121 ? -20.967 6.642 22.085 1.00 77.06 121 ARG A C 1
ATOM 858 O O . ARG A 1 121 ? -21.364 7.025 23.173 1.00 77.06 121 ARG A O 1
ATOM 865 N N . MET A 1 122 ? -19.832 5.991 21.896 1.00 78.25 122 MET A N 1
ATOM 866 C CA . MET A 1 122 ? -18.860 5.751 22.956 1.00 78.25 122 MET A CA 1
ATOM 867 C C . MET A 1 122 ? -17.900 6.951 23.036 1.00 78.25 122 MET A C 1
ATOM 869 O O . MET A 1 122 ? -17.401 7.450 22.023 1.00 78.25 122 MET A O 1
ATOM 873 N N . LEU A 1 123 ? -17.733 7.524 24.222 1.00 78.44 123 LEU A N 1
ATOM 874 C CA . LEU A 1 123 ? -16.818 8.633 24.491 1.00 78.44 123 LEU A CA 1
ATOM 875 C C . LEU A 1 123 ? -15.420 8.127 24.840 1.00 78.44 123 LEU A C 1
ATOM 877 O O . LEU A 1 123 ? -14.473 8.810 24.482 1.00 78.44 123 LEU A O 1
ATOM 881 N N . SER A 1 124 ? -15.318 6.982 25.501 1.00 76.31 124 SER A N 1
ATOM 882 C CA . SER A 1 124 ? -14.066 6.343 25.899 1.00 76.31 124 SER A CA 1
ATOM 883 C C . SER A 1 124 ? -14.291 4.837 25.992 1.00 76.31 124 SER A C 1
ATOM 885 O O . SER A 1 124 ? -15.324 4.422 26.531 1.00 76.31 124 SER A O 1
ATOM 887 N N . ALA A 1 125 ? -13.378 4.066 25.414 1.00 79.69 125 ALA A N 1
ATOM 888 C CA . ALA A 1 125 ? -13.200 2.652 25.716 1.00 79.69 125 ALA A CA 1
ATOM 889 C C . ALA A 1 125 ? -12.406 2.500 27.041 1.00 79.69 125 ALA A C 1
ATOM 891 O O . ALA A 1 125 ? -12.031 3.536 27.605 1.00 79.69 125 ALA A O 1
ATOM 892 N N . PRO A 1 126 ? -12.232 1.273 27.566 1.00 77.25 126 PRO A N 1
ATOM 893 C CA . PRO A 1 126 ? -11.441 1.023 28.775 1.00 77.25 126 PRO A CA 1
ATOM 894 C C . PRO A 1 126 ? -9.995 1.462 28.616 1.00 77.25 126 PRO A C 1
ATOM 896 O O . PRO A 1 126 ? -9.542 1.548 27.482 1.00 77.25 126 PRO A O 1
ATOM 899 N N . GLU A 1 127 ? -9.293 1.765 29.708 1.00 78.81 127 GLU A N 1
ATOM 900 C CA . GLU A 1 127 ? -7.874 2.146 29.617 1.00 78.81 127 GLU A CA 1
ATOM 901 C C . GLU A 1 127 ? -7.021 0.913 29.285 1.00 78.81 127 GLU A C 1
ATOM 903 O O . GLU A 1 127 ? -6.223 0.973 28.349 1.00 78.81 127 GLU A O 1
ATOM 908 N N . GLU A 1 128 ? -7.292 -0.216 29.954 1.00 76.44 128 GLU A N 1
ATOM 909 C CA . GLU A 1 128 ? -6.592 -1.491 29.766 1.00 76.44 128 GLU A CA 1
ATOM 910 C C . GLU A 1 128 ? -7.582 -2.633 29.465 1.00 76.44 128 GLU A C 1
ATOM 912 O O . GLU A 1 128 ? -8.613 -2.796 30.130 1.00 76.44 128 GLU A O 1
ATOM 917 N N . LEU A 1 129 ? -7.257 -3.447 28.457 1.00 77.62 129 LEU A N 1
ATOM 918 C CA . LEU A 1 129 ? -7.981 -4.671 28.106 1.00 77.62 129 LEU A CA 1
ATOM 919 C C . LEU A 1 129 ? -7.064 -5.885 28.289 1.00 77.62 129 LEU A C 1
ATOM 921 O O . LEU A 1 129 ? -5.954 -5.894 27.760 1.00 77.62 129 LEU A O 1
ATOM 925 N N . SER A 1 130 ? -7.537 -6.898 29.018 1.00 78.50 130 SER A N 1
ATOM 926 C CA . SER A 1 130 ? -6.861 -8.196 29.215 1.00 78.50 130 SER A CA 1
ATOM 927 C C . SER A 1 130 ? -7.164 -9.195 28.084 1.00 78.50 130 SER A C 1
ATOM 929 O O . SER A 1 130 ? -8.015 -8.908 27.255 1.00 78.50 130 SER A O 1
ATOM 931 N N . ASP A 1 131 ? -6.465 -10.333 28.006 1.00 79.94 131 ASP A N 1
ATOM 932 C CA . ASP A 1 131 ? -6.498 -11.230 26.838 1.00 79.94 131 ASP A CA 1
ATOM 933 C C . ASP A 1 131 ? -7.919 -11.752 26.494 1.00 79.94 131 ASP A C 1
ATOM 935 O O . ASP A 1 131 ? -8.709 -12.144 27.363 1.00 79.94 131 ASP A O 1
ATOM 939 N N . GLY A 1 132 ? -8.224 -11.883 25.196 1.00 77.88 132 GLY A N 1
ATOM 940 C CA . GLY A 1 132 ? -9.431 -12.566 24.699 1.00 77.88 132 GLY A CA 1
ATOM 941 C C . GLY A 1 132 ? -10.760 -11.806 24.830 1.00 77.88 132 GLY A C 1
ATOM 942 O O . GLY A 1 132 ? -11.800 -12.442 25.014 1.00 77.88 132 GLY A O 1
ATOM 943 N N . LEU A 1 133 ? -10.730 -10.476 24.763 1.00 80.50 133 LEU A N 1
ATOM 944 C CA . LEU A 1 133 ? -11.896 -9.579 24.722 1.00 80.50 133 LEU A CA 1
ATOM 945 C C . LEU A 1 133 ? -12.323 -9.205 23.300 1.00 80.50 133 LEU A C 1
ATOM 947 O O . LEU A 1 133 ? -11.501 -9.038 22.402 1.00 80.50 133 LEU A O 1
ATOM 951 N N . GLU A 1 134 ? -13.625 -8.984 23.141 1.00 83.12 134 GLU A N 1
ATOM 952 C CA . GLU A 1 134 ? -14.236 -8.480 21.909 1.00 83.12 134 GLU A CA 1
ATOM 953 C C . GLU A 1 134 ? -14.959 -7.157 22.207 1.00 83.12 134 GLU A C 1
ATOM 955 O O . GLU A 1 134 ? -15.796 -7.070 23.114 1.00 83.12 134 GLU A O 1
ATOM 960 N N . VAL A 1 135 ? -14.629 -6.092 21.473 1.00 82.38 135 VAL A N 1
ATOM 961 C CA . VAL A 1 135 ? -15.266 -4.774 21.626 1.00 82.38 135 VAL A CA 1
ATOM 962 C C . VAL A 1 135 ? -15.952 -4.377 20.325 1.00 82.38 135 VAL A C 1
ATOM 964 O O . VAL A 1 135 ? -15.301 -3.916 19.390 1.00 82.38 135 VAL A O 1
ATOM 967 N N . GLU A 1 136 ? -17.285 -4.444 20.297 1.00 85.38 136 GLU A N 1
ATOM 968 C CA . GLU A 1 136 ? -18.096 -3.978 19.171 1.00 85.38 136 GLU A CA 1
ATOM 969 C C . GLU A 1 136 ? -18.712 -2.599 19.470 1.00 85.38 136 GLU A C 1
ATOM 971 O O . GLU A 1 136 ? -19.482 -2.392 20.412 1.00 85.38 136 GLU A O 1
ATOM 976 N N . ALA A 1 137 ? -18.435 -1.602 18.630 1.00 83.00 137 ALA A N 1
ATOM 977 C CA . ALA A 1 137 ? -19.008 -0.267 18.755 1.00 83.00 137 ALA A CA 1
ATOM 978 C C . ALA A 1 137 ? -19.697 0.197 17.472 1.00 83.00 137 ALA A C 1
ATOM 980 O O . ALA A 1 137 ? -19.070 0.615 16.496 1.00 83.00 137 ALA A O 1
ATOM 981 N N . THR A 1 138 ? -21.025 0.294 17.510 1.00 83.31 138 THR A N 1
ATOM 982 C CA . THR A 1 138 ? -21.808 0.859 16.411 1.00 83.31 138 THR A CA 1
ATOM 983 C C . THR A 1 138 ? -22.087 2.352 16.629 1.00 83.31 138 THR A C 1
ATOM 985 O O . THR A 1 138 ? -22.831 2.781 17.502 1.00 83.31 138 THR A O 1
ATOM 988 N N . GLY A 1 139 ? -21.512 3.220 15.802 1.00 85.50 139 GLY A N 1
ATOM 989 C CA . GLY A 1 139 ? -21.822 4.644 15.694 1.00 85.50 139 GLY A CA 1
ATOM 990 C C . GLY A 1 139 ? -20.600 5.561 15.754 1.00 85.50 139 GLY A C 1
ATOM 991 O O . GLY A 1 139 ? -19.992 5.863 14.727 1.00 85.50 139 GLY A O 1
ATOM 992 N N . ARG A 1 140 ? -20.302 6.155 16.915 1.00 81.19 140 ARG A N 1
ATOM 993 C CA . ARG A 1 140 ? -19.135 7.041 17.081 1.00 81.19 140 ARG A CA 1
ATOM 994 C C . ARG A 1 140 ? -18.355 6.707 18.344 1.00 81.19 140 ARG A C 1
ATOM 996 O O . ARG A 1 140 ? -18.835 7.055 19.417 1.00 81.19 140 ARG A O 1
ATOM 1003 N N . MET A 1 141 ? -17.147 6.190 18.181 1.00 82.19 141 MET A N 1
ATOM 1004 C CA . MET A 1 141 ? -16.139 6.039 19.228 1.00 82.19 141 MET A CA 1
ATOM 1005 C C . MET A 1 141 ? -15.212 7.262 19.199 1.00 82.19 141 MET A C 1
ATOM 1007 O O . MET A 1 141 ? -14.786 7.703 18.125 1.00 82.19 141 MET A O 1
ATOM 1011 N N . LEU A 1 142 ? -14.995 7.919 20.341 1.00 82.25 142 LEU A N 1
ATOM 1012 C CA . LEU A 1 142 ? -14.052 9.043 20.402 1.00 82.25 142 LEU A CA 1
ATOM 1013 C C . LEU A 1 142 ? -12.639 8.602 20.775 1.00 82.25 142 LEU A C 1
ATOM 1015 O O . LEU A 1 142 ? -11.719 9.191 20.231 1.00 82.25 142 LEU A O 1
ATOM 1019 N N . SER A 1 143 ? -12.495 7.606 21.639 1.00 80.94 143 SER A N 1
ATOM 1020 C CA . SER A 1 143 ? -11.204 7.069 22.061 1.00 80.94 143 SER A CA 1
ATOM 1021 C C . SER A 1 143 ? -11.344 5.560 22.175 1.00 80.94 143 SER A C 1
ATOM 1023 O O . SER A 1 143 ? -12.321 5.108 22.782 1.00 80.94 143 SER A O 1
ATOM 1025 N N . ALA A 1 144 ? -10.437 4.832 21.532 1.00 82.12 144 ALA A N 1
ATOM 1026 C CA . ALA A 1 144 ? -10.189 3.423 21.799 1.00 82.12 144 ALA A CA 1
ATOM 1027 C C . ALA A 1 144 ? -9.336 3.284 23.083 1.00 82.12 144 ALA A C 1
ATOM 1029 O O . ALA A 1 144 ? -9.000 4.323 23.667 1.00 82.12 144 ALA A O 1
ATOM 1030 N N . PRO A 1 145 ? -9.072 2.054 23.555 1.00 79.75 145 PRO A N 1
ATOM 1031 C CA . PRO A 1 145 ? -8.240 1.817 24.736 1.00 79.75 145 PRO A CA 1
ATOM 1032 C C . PRO A 1 145 ? -6.823 2.350 24.585 1.00 79.75 145 PRO A C 1
ATOM 1034 O O . PRO A 1 145 ? -6.398 2.532 23.454 1.00 79.75 145 PRO A O 1
ATOM 1037 N N . GLU A 1 146 ? -6.115 2.631 25.679 1.00 80.50 146 GLU A N 1
ATOM 1038 C CA . GLU A 1 146 ? -4.715 3.080 25.584 1.00 80.50 146 GLU A CA 1
ATOM 1039 C C . GLU A 1 146 ? -3.801 1.887 25.267 1.00 80.50 146 GLU A C 1
ATOM 1041 O O . GLU A 1 146 ? -3.036 1.963 24.305 1.00 80.50 146 GLU A O 1
ATOM 1046 N N . GLU A 1 147 ? -3.982 0.768 25.981 1.00 77.94 147 GLU A N 1
ATOM 1047 C CA . GLU A 1 147 ? -3.194 -0.461 25.825 1.00 77.94 147 GLU A CA 1
ATOM 1048 C C . GLU A 1 147 ? -4.096 -1.687 25.592 1.00 77.94 147 GLU A C 1
ATOM 1050 O O . GLU A 1 147 ? -5.087 -1.915 26.298 1.00 77.94 147 GLU A O 1
ATOM 1055 N N . LEU A 1 148 ? -3.736 -2.501 24.595 1.00 79.06 148 LEU A N 1
ATOM 1056 C CA . LEU A 1 148 ? -4.398 -3.765 24.263 1.00 79.06 148 LEU A CA 1
ATOM 1057 C C . LEU A 1 148 ? -3.427 -4.938 24.464 1.00 79.06 148 LEU A C 1
ATOM 1059 O O . LEU A 1 148 ? -2.344 -4.924 23.880 1.00 79.06 148 LEU A O 1
ATOM 1063 N N . SER A 1 149 ? -3.817 -5.943 25.259 1.00 81.25 149 SER A N 1
ATOM 1064 C CA . SER A 1 149 ? -3.092 -7.224 25.428 1.00 81.25 149 SER A CA 1
ATOM 1065 C C . SER A 1 149 ? -3.449 -8.257 24.342 1.00 81.25 149 SER A C 1
ATOM 1067 O O . SER A 1 149 ? -4.295 -7.975 23.501 1.00 81.25 149 SER A O 1
ATOM 1069 N N . ASP A 1 150 ? -2.792 -9.420 24.308 1.00 81.81 150 ASP A N 1
ATOM 1070 C CA . ASP A 1 150 ? -2.829 -10.334 23.160 1.00 81.81 150 ASP A CA 1
ATOM 1071 C C . ASP A 1 150 ? -4.253 -10.881 22.874 1.00 81.81 150 ASP A C 1
ATOM 1073 O O . ASP A 1 150 ? -5.010 -11.273 23.772 1.00 81.81 150 ASP A O 1
ATOM 1077 N N . GLY A 1 151 ? -4.604 -11.028 21.591 1.00 79.75 151 GLY A N 1
ATOM 1078 C CA . GLY A 1 151 ? -5.799 -11.777 21.164 1.00 79.75 151 GLY A CA 1
ATOM 1079 C C . GLY A 1 151 ? -7.149 -11.074 21.359 1.00 79.75 151 GLY A C 1
ATOM 1080 O O . GLY A 1 151 ? -8.158 -11.753 21.562 1.00 79.75 151 GLY A O 1
ATOM 1081 N N . LEU A 1 152 ? -7.169 -9.743 21.322 1.00 82.62 152 LEU A N 1
ATOM 1082 C CA . LEU A 1 152 ? -8.375 -8.907 21.280 1.00 82.62 152 LEU A CA 1
ATOM 1083 C C . LEU A 1 152 ? -8.845 -8.601 19.851 1.00 82.62 152 LEU A C 1
ATOM 1085 O O . LEU A 1 152 ? -8.047 -8.428 18.929 1.00 82.62 152 LEU A O 1
ATOM 1089 N N . GLU A 1 153 ? -10.160 -8.446 19.712 1.00 85.94 153 GLU A N 1
ATOM 1090 C CA . GLU A 1 153 ? -10.829 -8.013 18.483 1.00 85.94 153 GLU A CA 1
ATOM 1091 C C . GLU A 1 153 ? -11.607 -6.715 18.754 1.00 85.94 153 GLU A C 1
ATOM 1093 O O . GLU A 1 153 ? -12.418 -6.630 19.684 1.00 85.94 153 GLU A O 1
ATOM 1098 N N . VAL A 1 154 ? -11.353 -5.666 17.965 1.00 85.12 154 VAL A N 1
ATOM 1099 C CA . VAL A 1 154 ? -12.048 -4.374 18.090 1.00 85.12 154 VAL A CA 1
ATOM 1100 C C . VAL A 1 154 ? -12.768 -4.042 16.788 1.00 85.12 154 VAL A C 1
ATOM 1102 O O . VAL A 1 154 ? -12.154 -3.548 15.842 1.00 85.12 154 VAL A O 1
ATOM 1105 N N . GLU A 1 155 ? -14.094 -4.202 16.765 1.00 88.31 155 GLU A N 1
ATOM 1106 C CA . GLU A 1 155 ? -14.934 -3.801 15.633 1.00 88.31 155 GLU A CA 1
ATOM 1107 C C . GLU A 1 155 ? -15.624 -2.452 15.906 1.00 88.31 155 GLU A C 1
ATOM 1109 O O . GLU A 1 155 ? -16.400 -2.267 16.845 1.00 88.31 155 GLU A O 1
ATOM 1114 N N . ALA A 1 156 ? -15.420 -1.466 15.030 1.00 86.00 156 ALA A N 1
ATOM 1115 C CA . ALA A 1 156 ? -16.087 -0.172 15.113 1.00 86.00 156 ALA A CA 1
ATOM 1116 C C . ALA A 1 156 ? -16.801 0.207 13.815 1.00 86.00 156 ALA A C 1
ATOM 1118 O O . ALA A 1 156 ? -16.201 0.659 12.835 1.00 86.00 156 ALA A O 1
ATOM 1119 N N . THR A 1 157 ? -18.134 0.193 13.831 1.00 87.69 157 THR A N 1
ATOM 1120 C CA . THR A 1 157 ? -18.933 0.650 12.689 1.00 87.69 157 THR A CA 1
ATOM 1121 C C . THR A 1 157 ? -19.308 2.130 12.826 1.00 87.69 157 THR A C 1
ATOM 1123 O O . THR A 1 157 ? -20.150 2.534 13.616 1.00 87.69 157 THR A O 1
ATOM 1126 N N . GLY A 1 158 ? -18.718 3.015 12.025 1.00 89.38 158 GLY A N 1
ATOM 1127 C CA . GLY A 1 158 ? -19.138 4.409 11.870 1.00 89.38 158 GLY A CA 1
ATOM 1128 C C . GLY A 1 158 ? -17.988 5.410 11.896 1.00 89.38 158 GLY A C 1
ATOM 1129 O O . GLY A 1 158 ? -17.436 5.745 10.849 1.00 89.38 158 GLY A O 1
ATOM 1130 N N . ARG A 1 159 ? -17.690 6.016 13.051 1.00 85.75 159 ARG A N 1
ATOM 1131 C CA . ARG A 1 159 ? -16.567 6.958 13.189 1.00 85.75 159 ARG A CA 1
ATOM 1132 C C . ARG A 1 159 ? -15.765 6.705 14.458 1.00 85.75 159 ARG A C 1
ATOM 1134 O O . ARG A 1 159 ? -16.247 7.062 15.530 1.00 85.75 159 ARG A O 1
ATOM 1141 N N . MET A 1 160 ? -14.530 6.257 14.290 1.00 84.81 160 MET A N 1
ATOM 1142 C CA . MET A 1 160 ? -13.490 6.207 15.314 1.00 84.81 160 MET A CA 1
ATOM 1143 C C . MET A 1 160 ? -12.634 7.477 15.198 1.00 84.81 160 MET A C 1
ATOM 1145 O O . MET A 1 160 ? -12.281 7.896 14.089 1.00 84.81 160 MET A O 1
ATOM 1149 N N . LEU A 1 161 ? -12.408 8.199 16.299 1.00 85.00 161 LEU A N 1
ATOM 1150 C CA . LEU A 1 161 ? -11.505 9.359 16.262 1.00 85.00 161 LEU A CA 1
ATOM 1151 C C . LEU A 1 161 ? -10.066 8.981 16.594 1.00 85.00 161 LEU A C 1
ATOM 1153 O O . LEU A 1 161 ? -9.193 9.514 15.928 1.00 85.00 161 LEU A O 1
ATOM 1157 N N . SER A 1 162 ? -9.849 8.087 17.547 1.00 82.94 162 SER A N 1
ATOM 1158 C CA . SER A 1 162 ? -8.524 7.605 17.923 1.00 82.94 162 SER A CA 1
ATOM 1159 C C . SER A 1 162 ? -8.594 6.093 18.056 1.00 82.94 162 SER A C 1
ATOM 1161 O O . SER A 1 162 ? -9.541 5.607 18.682 1.00 82.94 162 SER A O 1
ATOM 1163 N N . ALA A 1 163 ? -7.663 5.399 17.411 1.00 83.19 163 ALA A N 1
ATOM 1164 C CA . ALA A 1 163 ? -7.331 4.016 17.714 1.00 83.19 163 ALA A CA 1
ATOM 1165 C C . ALA A 1 163 ? -6.433 3.967 18.973 1.00 83.19 163 ALA A C 1
ATOM 1167 O O . ALA A 1 163 ? -6.126 5.043 19.502 1.00 83.19 163 ALA A O 1
ATOM 1168 N N . PRO A 1 164 ? -6.102 2.770 19.483 1.00 81.25 164 PRO A N 1
ATOM 1169 C CA . PRO A 1 164 ? -5.240 2.627 20.656 1.00 81.25 164 PRO A CA 1
ATOM 1170 C C . PRO A 1 164 ? -3.844 3.201 20.463 1.00 81.25 164 PRO A C 1
ATOM 1172 O O . PRO A 1 164 ? -3.440 3.360 19.322 1.00 81.25 164 PRO A O 1
ATOM 1175 N N . GLU A 1 165 ? -3.129 3.542 21.537 1.00 82.31 165 GLU A N 1
ATOM 1176 C CA . GLU A 1 165 ? -1.752 4.048 21.409 1.00 82.31 165 GLU A CA 1
ATOM 1177 C C . GLU A 1 165 ? -0.786 2.887 21.125 1.00 82.31 165 GLU A C 1
ATOM 1179 O O . GLU A 1 165 ? -0.045 2.959 20.143 1.00 82.31 165 GLU A O 1
ATOM 1184 N N . GLU A 1 166 ? -0.893 1.792 21.890 1.00 79.88 166 GLU A N 1
ATOM 1185 C CA . GLU A 1 166 ? -0.031 0.607 21.780 1.00 79.88 166 GLU A CA 1
ATOM 1186 C C . GLU A 1 166 ? -0.853 -0.686 21.611 1.00 79.88 166 GLU A C 1
ATOM 1188 O O . GLU A 1 166 ? -1.793 -0.960 22.367 1.00 79.88 166 GLU A O 1
ATOM 1193 N N . LEU A 1 167 ? -0.481 -1.503 20.618 1.00 80.88 167 LEU A N 1
ATOM 1194 C CA . LEU A 1 167 ? -1.081 -2.812 20.341 1.00 80.88 167 LEU A CA 1
ATOM 1195 C C . LEU A 1 167 ? -0.046 -3.935 20.527 1.00 80.88 167 LEU A C 1
ATOM 1197 O O . LEU A 1 167 ? 1.000 -3.904 19.877 1.00 80.88 167 LEU A O 1
ATOM 1201 N N . SER A 1 168 ? -0.344 -4.925 21.379 1.00 82.94 168 SER A N 1
ATOM 1202 C CA . SER A 1 168 ? 0.442 -6.169 21.545 1.00 82.94 168 SER A CA 1
ATOM 1203 C C . SER A 1 168 ? 0.087 -7.251 20.506 1.00 82.94 168 SER A C 1
ATOM 1205 O O . SER A 1 168 ? -0.829 -7.054 19.716 1.00 82.94 168 SER A O 1
ATOM 1207 N N . ASP A 1 169 ? 0.814 -8.370 20.468 1.00 83.25 169 ASP A N 1
ATOM 1208 C CA . ASP A 1 169 ? 0.771 -9.334 19.363 1.00 83.25 169 ASP A CA 1
ATOM 1209 C C . ASP A 1 169 ? -0.629 -9.980 19.168 1.00 83.25 169 ASP A C 1
ATOM 1211 O O . ASP A 1 169 ? -1.337 -10.344 20.113 1.00 83.25 169 ASP A O 1
ATOM 1215 N N . GLY A 1 170 ? -1.011 -10.241 17.911 1.00 80.88 170 GLY A N 1
ATOM 1216 C CA . GLY A 1 170 ? -2.208 -11.029 17.571 1.00 80.88 170 GLY A CA 1
ATOM 1217 C C . GLY A 1 170 ? -3.562 -10.326 17.746 1.00 80.88 170 GLY A C 1
ATOM 1218 O O . GLY A 1 170 ? -4.553 -10.995 18.046 1.00 80.88 170 GLY A O 1
ATOM 1219 N N . LEU A 1 171 ? -3.604 -9.006 17.578 1.00 84.62 171 LEU A N 1
ATOM 1220 C CA . LEU A 1 171 ? -4.813 -8.176 17.565 1.00 84.62 171 LEU A CA 1
ATOM 1221 C C . LEU A 1 171 ? -5.401 -7.957 16.168 1.00 84.62 171 LEU A C 1
ATOM 1223 O O . LEU A 1 171 ? -4.675 -7.780 15.190 1.00 84.62 171 LEU A O 1
ATOM 1227 N N . GLU A 1 172 ? -6.730 -7.868 16.119 1.00 87.56 172 GLU A N 1
ATOM 1228 C CA . GLU A 1 172 ? -7.498 -7.512 14.923 1.00 87.56 172 GLU A CA 1
ATOM 1229 C C . GLU A 1 172 ? -8.318 -6.239 15.192 1.00 87.56 172 GLU A C 1
ATOM 1231 O O . GLU A 1 172 ? -9.110 -6.162 16.139 1.00 87.56 172 GLU A O 1
ATOM 1236 N N . VAL A 1 173 ? -8.121 -5.203 14.371 1.00 86.81 173 VAL A N 1
ATOM 1237 C CA . VAL A 1 173 ? -8.863 -3.937 14.475 1.00 86.81 173 VAL A CA 1
ATOM 1238 C C . VAL A 1 173 ? -9.620 -3.676 13.181 1.00 86.81 173 VAL A C 1
ATOM 1240 O O . VAL A 1 173 ? -9.038 -3.241 12.186 1.00 86.81 173 VAL A O 1
ATOM 1243 N N . GLU A 1 174 ? -10.946 -3.826 13.219 1.00 90.00 174 GLU A N 1
ATOM 1244 C CA . GLU A 1 174 ? -11.815 -3.537 12.081 1.00 90.00 174 GLU A CA 1
ATOM 1245 C C . GLU A 1 174 ? -12.588 -2.221 12.282 1.00 90.00 174 GLU A C 1
ATOM 1247 O O . GLU A 1 174 ? -13.399 -2.046 13.194 1.00 90.00 174 GLU A O 1
ATOM 1252 N N . ALA A 1 175 ? -12.422 -1.259 11.371 1.00 87.50 175 ALA A N 1
ATOM 1253 C CA . ALA A 1 175 ? -13.155 0.004 11.397 1.00 87.50 175 ALA A CA 1
ATOM 1254 C C . ALA A 1 175 ? -13.971 0.249 10.126 1.00 87.50 175 ALA A C 1
ATOM 1256 O O . ALA A 1 175 ? -13.496 0.797 9.124 1.00 87.50 175 ALA A O 1
ATOM 1257 N N . LYS A 1 176 ? -15.283 0.005 10.205 1.00 90.31 176 LYS A N 1
ATOM 1258 C CA . LYS A 1 176 ? -16.227 0.324 9.130 1.00 90.31 176 LYS A CA 1
ATOM 1259 C C . LYS A 1 176 ? -16.700 1.780 9.169 1.00 90.31 176 LYS A C 1
ATOM 1261 O O . LYS A 1 176 ? -17.774 2.096 9.676 1.00 90.31 176 LYS A O 1
ATOM 1266 N N . GLY A 1 177 ? -15.963 2.713 8.570 1.00 90.62 177 GLY A N 1
ATOM 1267 C CA . GLY A 1 177 ? -16.479 4.030 8.172 1.00 90.62 177 GLY A CA 1
ATOM 1268 C C . GLY A 1 177 ? -15.431 5.141 8.089 1.00 90.62 177 GLY A C 1
ATOM 1269 O O . GLY A 1 177 ? -14.991 5.527 7.004 1.00 90.62 177 GLY A O 1
ATOM 1270 N N . ARG A 1 178 ? -15.119 5.795 9.211 1.00 87.19 178 ARG A N 1
ATOM 1271 C CA . ARG A 1 178 ? -14.076 6.828 9.268 1.00 87.19 178 ARG A CA 1
ATOM 1272 C C . ARG A 1 178 ? -13.227 6.683 10.519 1.00 87.19 178 ARG A C 1
ATOM 1274 O O . ARG A 1 178 ? -13.702 7.056 11.589 1.00 87.19 178 ARG A O 1
ATOM 1281 N N . MET A 1 179 ? -11.974 6.306 10.330 1.00 87.19 179 MET A N 1
ATOM 1282 C CA . MET A 1 179 ? -10.903 6.366 11.319 1.00 87.19 179 MET A CA 1
ATOM 1283 C C . MET A 1 179 ? -10.138 7.685 11.124 1.00 87.19 179 MET A C 1
ATOM 1285 O O . MET A 1 179 ? -9.873 8.092 9.986 1.00 87.19 179 MET A O 1
ATOM 1289 N N . LEU A 1 180 ? -9.896 8.454 12.190 1.00 87.12 180 LEU A N 1
ATOM 1290 C CA . LEU A 1 180 ? -9.050 9.651 12.065 1.00 87.12 180 LEU A CA 1
ATOM 1291 C C . LEU A 1 180 ? -7.588 9.352 12.374 1.00 87.12 180 LEU A C 1
ATOM 1293 O O . LEU A 1 180 ? -6.760 9.860 11.637 1.00 87.12 180 LEU A O 1
ATOM 1297 N N . SER A 1 181 ? -7.305 8.547 13.385 1.00 84.75 181 SER A N 1
ATOM 1298 C CA . SER A 1 181 ? -5.950 8.130 13.731 1.00 84.75 181 SER A CA 1
ATOM 1299 C C . SER A 1 181 ? -5.948 6.619 13.881 1.00 84.75 181 SER A C 1
ATOM 1301 O O . SER A 1 181 ? -6.859 6.099 14.531 1.00 84.75 181 SER A O 1
ATOM 1303 N N . ALA A 1 182 ? -5.002 5.960 13.221 1.00 84.31 182 ALA A N 1
ATOM 1304 C CA . ALA A 1 182 ? -4.600 4.598 13.538 1.00 84.31 182 ALA A CA 1
ATOM 1305 C C . ALA A 1 182 ? -3.680 4.612 14.781 1.00 84.31 182 ALA A C 1
ATOM 1307 O O . ALA A 1 182 ? -3.410 5.712 15.283 1.00 84.31 182 ALA A O 1
ATOM 1308 N N . PRO A 1 183 ? -3.294 3.440 15.309 1.00 82.56 183 PRO A N 1
ATOM 1309 C CA . PRO A 1 183 ? -2.412 3.358 16.471 1.00 82.56 183 PRO A CA 1
ATOM 1310 C C . PRO A 1 183 ? -1.050 4.001 16.252 1.00 82.56 183 PRO A C 1
ATOM 1312 O O . PRO A 1 183 ? -0.670 4.154 15.102 1.00 82.56 183 PRO A O 1
ATOM 1315 N N . GLU A 1 184 ? -0.346 4.414 17.307 1.00 83.44 184 GLU A N 1
ATOM 1316 C CA . GLU A 1 184 ? 0.999 4.995 17.148 1.00 83.44 184 GLU A CA 1
ATOM 1317 C C . GLU A 1 184 ? 2.028 3.883 16.898 1.00 83.44 184 GLU A C 1
ATOM 1319 O O . GLU A 1 184 ? 2.751 3.955 15.903 1.00 83.44 184 GLU A O 1
ATOM 1324 N N . GLU A 1 185 ? 1.995 2.821 17.714 1.00 81.12 185 GLU A N 1
ATOM 1325 C CA . GLU A 1 185 ? 2.916 1.680 17.640 1.00 81.12 185 GLU A CA 1
ATOM 1326 C C . GLU A 1 185 ? 2.158 0.344 17.529 1.00 81.12 185 GLU A C 1
ATOM 1328 O O . GLU A 1 185 ? 1.245 0.043 18.309 1.00 81.12 185 GLU A O 1
ATOM 1333 N N . LEU A 1 186 ? 2.556 -0.476 16.553 1.00 81.56 186 LEU A N 1
ATOM 1334 C CA . LEU A 1 186 ? 2.029 -1.820 16.315 1.00 81.56 186 LEU A CA 1
ATOM 1335 C C . LEU A 1 186 ? 3.139 -2.867 16.509 1.00 81.56 186 LEU A C 1
ATOM 1337 O O . LEU A 1 186 ? 4.167 -2.785 15.844 1.00 81.56 186 LEU A O 1
ATOM 1341 N N . SER A 1 187 ? 2.936 -3.846 17.398 1.00 83.50 187 SER A N 1
ATOM 1342 C CA . SER A 1 187 ? 3.823 -5.021 17.540 1.00 83.50 187 SER A CA 1
ATOM 1343 C C . SER A 1 187 ? 3.502 -6.121 16.515 1.00 83.50 187 SER A C 1
ATOM 1345 O O . SER A 1 187 ? 2.744 -5.866 15.588 1.00 83.50 187 SER A O 1
ATOM 1347 N N . ASP A 1 188 ? 4.102 -7.310 16.609 1.00 84.12 188 ASP A N 1
ATOM 1348 C CA . ASP A 1 188 ? 4.123 -8.283 15.511 1.00 84.12 188 ASP A CA 1
ATOM 1349 C C . ASP A 1 188 ? 2.757 -8.990 15.319 1.00 84.12 188 ASP A C 1
ATOM 1351 O O . ASP A 1 188 ? 2.044 -9.327 16.268 1.00 84.12 188 ASP A O 1
ATOM 1355 N N . GLY A 1 189 ? 2.405 -9.321 14.070 1.00 81.88 189 GLY A N 1
ATOM 1356 C CA . GLY A 1 189 ? 1.248 -10.180 13.759 1.00 81.88 189 GLY A CA 1
ATOM 1357 C C . GLY A 1 189 ? -0.144 -9.570 13.985 1.00 81.88 189 GLY A C 1
ATOM 1358 O O . GLY A 1 189 ? -1.069 -10.295 14.355 1.00 81.88 189 GLY A O 1
ATOM 1359 N N . LEU A 1 190 ? -0.289 -8.263 13.780 1.00 85.12 190 LEU A N 1
ATOM 1360 C CA . LEU A 1 190 ? -1.551 -7.511 13.800 1.00 85.12 190 LEU A CA 1
ATOM 1361 C C . LEU A 1 190 ? -2.185 -7.339 12.417 1.00 85.12 190 LEU A C 1
ATOM 1363 O O . LEU A 1 190 ? -1.496 -7.169 11.410 1.00 85.12 190 LEU A O 1
ATOM 1367 N N . GLU A 1 191 ? -3.515 -7.280 12.407 1.00 88.38 191 GLU A N 1
ATOM 1368 C CA . GLU A 1 191 ? -4.324 -6.989 11.222 1.00 88.38 191 GLU A CA 1
ATOM 1369 C C . GLU A 1 191 ? -5.181 -5.736 11.471 1.00 88.38 191 GLU A C 1
ATOM 1371 O O . GLU A 1 191 ? -5.942 -5.648 12.442 1.00 88.38 191 GLU A O 1
ATOM 1376 N N . VAL A 1 192 ? -5.049 -4.728 10.602 1.00 87.06 192 VAL A N 1
ATOM 1377 C CA . VAL A 1 192 ? -5.841 -3.490 10.672 1.00 87.06 192 VAL A CA 1
ATOM 1378 C C . VAL A 1 192 ? -6.639 -3.316 9.387 1.00 87.06 192 VAL A C 1
ATOM 1380 O O . VAL A 1 192 ? -6.114 -2.847 8.375 1.00 87.06 192 VAL A O 1
ATOM 1383 N N . GLU A 1 193 ? -7.944 -3.584 9.451 1.00 90.06 193 GLU A N 1
ATOM 1384 C CA . GLU A 1 193 ? -8.863 -3.351 8.337 1.00 90.06 193 GLU A CA 1
ATOM 1385 C C . GLU A 1 193 ? -9.665 -2.054 8.551 1.00 90.06 193 GLU A C 1
ATOM 1387 O O . GLU A 1 193 ? -10.414 -1.867 9.514 1.00 90.06 193 GLU A O 1
ATOM 1392 N N . ALA A 1 194 ? -9.586 -1.121 7.602 1.00 87.44 194 ALA A N 1
ATOM 1393 C CA . ALA A 1 194 ? -10.380 0.102 7.622 1.00 87.44 194 ALA A CA 1
ATOM 1394 C C . ALA A 1 194 ? -11.179 0.294 6.337 1.00 87.44 194 ALA A C 1
ATOM 1396 O O . ALA A 1 194 ? -10.657 0.677 5.286 1.00 87.44 194 ALA A O 1
ATOM 1397 N N . THR A 1 195 ? -12.505 0.198 6.442 1.00 88.88 195 THR A N 1
ATOM 1398 C CA . THR A 1 195 ? -13.394 0.510 5.322 1.00 88.88 195 THR A CA 1
ATOM 1399 C C . THR A 1 195 ? -13.901 1.956 5.379 1.00 88.88 195 THR A C 1
ATOM 1401 O O . THR A 1 195 ? -14.452 2.438 6.363 1.00 88.88 195 THR A O 1
ATOM 1404 N N . GLY A 1 196 ? -13.728 2.718 4.300 1.00 90.75 196 GLY A N 1
ATOM 1405 C CA . GLY A 1 196 ? -14.187 4.100 4.137 1.00 90.75 196 GLY A CA 1
ATOM 1406 C C . GLY A 1 196 ? -13.080 5.162 4.078 1.00 90.75 196 GLY A C 1
ATOM 1407 O O . GLY A 1 196 ? -12.657 5.557 2.987 1.00 90.75 196 GLY A O 1
ATOM 1408 N N . ARG A 1 197 ? -12.717 5.788 5.206 1.00 87.38 197 ARG A N 1
ATOM 1409 C CA . ARG A 1 197 ? -11.678 6.838 5.234 1.00 87.38 197 ARG A CA 1
ATOM 1410 C C . ARG A 1 197 ? -10.804 6.766 6.480 1.00 87.38 197 ARG A C 1
ATOM 1412 O O . ARG A 1 197 ? -11.284 7.137 7.547 1.00 87.38 197 ARG A O 1
ATOM 1419 N N . MET A 1 198 ? -9.524 6.486 6.278 1.00 87.19 198 MET A N 1
ATOM 1420 C CA . MET A 1 198 ? -8.439 6.627 7.249 1.00 87.19 198 MET A CA 1
ATOM 1421 C C . MET A 1 198 ? -7.725 7.968 7.005 1.00 87.19 198 MET A C 1
ATOM 1423 O O . MET A 1 198 ? -7.523 8.364 5.849 1.00 87.19 198 MET A O 1
ATOM 1427 N N . LEU A 1 199 ? -7.456 8.762 8.050 1.00 87.19 199 LEU A N 1
ATOM 1428 C CA . LEU A 1 199 ? -6.667 9.996 7.875 1.00 87.19 199 LEU A CA 1
ATOM 1429 C C . LEU A 1 199 ? -5.185 9.797 8.167 1.00 87.19 199 LEU A C 1
ATOM 1431 O O . LEU A 1 199 ? -4.405 10.410 7.455 1.00 87.19 199 LEU A O 1
ATOM 1435 N N . SER A 1 200 ? -4.834 8.972 9.139 1.00 85.06 200 SER A N 1
ATOM 1436 C CA . SER A 1 200 ? -3.451 8.632 9.456 1.00 85.06 200 SER A CA 1
ATOM 1437 C C . SER A 1 200 ? -3.377 7.126 9.644 1.00 85.06 200 SER A C 1
ATOM 1439 O O . SER A 1 200 ? -4.262 6.583 10.309 1.00 85.06 200 SER A O 1
ATOM 1441 N N . ALA A 1 201 ? -2.403 6.494 9.000 1.00 84.38 201 ALA A N 1
ATOM 1442 C CA . ALA A 1 201 ? -1.941 5.159 9.348 1.00 84.38 201 ALA A CA 1
ATOM 1443 C C . ALA A 1 201 ? -0.981 5.251 10.557 1.00 84.38 201 ALA A C 1
ATOM 1445 O O . ALA A 1 201 ? -0.730 6.379 11.004 1.00 84.38 201 ALA A O 1
ATOM 1446 N N . PRO A 1 202 ? -0.536 4.115 11.116 1.00 83.12 202 PRO A N 1
ATOM 1447 C CA . PRO A 1 202 ? 0.371 4.112 12.262 1.00 83.12 202 PRO A CA 1
ATOM 1448 C C . PRO A 1 202 ? 1.710 4.784 11.994 1.00 83.12 202 PRO A C 1
ATOM 1450 O O . PRO A 1 202 ? 2.074 4.911 10.834 1.00 83.12 202 PRO A O 1
ATOM 1453 N N . GLU A 1 203 ? 2.412 5.249 13.029 1.00 83.50 203 GLU A N 1
ATOM 1454 C CA . GLU A 1 203 ? 3.740 5.860 12.845 1.00 83.50 203 GLU A CA 1
ATOM 1455 C C . GLU A 1 203 ? 4.800 4.766 12.650 1.00 83.50 203 GLU A C 1
ATOM 1457 O O . GLU A 1 203 ? 5.527 4.817 11.656 1.00 83.50 203 GLU A O 1
ATOM 1462 N N . GLU A 1 204 ? 4.795 3.742 13.514 1.00 80.81 204 GLU A N 1
ATOM 1463 C CA . GLU A 1 204 ? 5.739 2.618 13.491 1.00 80.81 204 GLU A CA 1
ATOM 1464 C C . GLU A 1 204 ? 5.007 1.263 13.433 1.00 80.81 204 GLU A C 1
ATOM 1466 O O . GLU A 1 204 ? 4.072 0.994 14.196 1.00 80.81 204 GLU A O 1
ATOM 1471 N N . LEU A 1 205 ? 5.450 0.397 12.518 1.00 81.44 205 LEU A N 1
ATOM 1472 C CA . LEU A 1 205 ? 4.918 -0.948 12.299 1.00 81.44 205 LEU A CA 1
ATOM 1473 C C . LEU A 1 205 ? 5.993 -2.009 12.580 1.00 81.44 205 LEU A C 1
ATOM 1475 O O . LEU A 1 205 ? 7.038 -1.978 11.931 1.00 81.44 205 LEU A O 1
ATOM 1479 N N . GLY A 1 206 ? 5.734 -2.937 13.512 1.00 81.88 206 GLY A N 1
ATOM 1480 C CA . GLY A 1 206 ? 6.516 -4.161 13.768 1.00 81.88 206 GLY A CA 1
ATOM 1481 C C . GLY A 1 206 ? 6.411 -5.200 12.645 1.00 81.88 206 GLY A C 1
ATOM 1482 O O . GLY A 1 206 ? 5.752 -4.943 11.641 1.00 81.88 206 GLY A O 1
ATOM 1483 N N . ASP A 1 207 ? 7.073 -6.351 12.781 1.00 84.56 207 ASP A N 1
ATOM 1484 C CA . ASP A 1 207 ? 7.220 -7.315 11.684 1.00 84.56 207 ASP A CA 1
ATOM 1485 C C . ASP A 1 207 ? 5.897 -8.086 11.448 1.00 84.56 207 ASP A C 1
ATOM 1487 O O . ASP A 1 207 ? 5.185 -8.481 12.380 1.00 84.56 207 ASP A O 1
ATOM 1491 N N . GLY A 1 208 ? 5.584 -8.403 10.186 1.00 83.00 208 GLY A N 1
ATOM 1492 C CA . GLY A 1 208 ? 4.481 -9.317 9.844 1.00 83.00 208 GLY A CA 1
ATOM 1493 C C . GLY A 1 208 ? 3.060 -8.784 10.078 1.00 83.00 208 GLY A C 1
ATOM 1494 O O . GLY A 1 208 ? 2.182 -9.562 10.456 1.00 83.00 208 GLY A O 1
ATOM 1495 N N . LEU A 1 209 ? 2.839 -7.485 9.876 1.00 85.56 209 LEU A N 1
ATOM 1496 C CA . LEU A 1 209 ? 1.527 -6.828 9.916 1.00 85.56 209 LEU A CA 1
ATOM 1497 C C . LEU A 1 209 ? 0.867 -6.743 8.542 1.00 85.56 209 LEU A C 1
ATOM 1499 O O . LEU A 1 209 ? 1.532 -6.602 7.514 1.00 85.56 209 LEU A O 1
ATOM 1503 N N . GLU A 1 210 ? -0.462 -6.718 8.564 1.00 88.81 210 GLU A N 1
ATOM 1504 C CA . GLU A 1 210 ? -1.304 -6.494 7.392 1.00 88.81 210 GLU A CA 1
ATOM 1505 C C . GLU A 1 210 ? -2.192 -5.262 7.626 1.00 88.81 210 GLU A C 1
ATOM 1507 O O . GLU A 1 210 ? -2.935 -5.171 8.610 1.00 88.81 210 GLU A O 1
ATOM 1512 N N . VAL A 1 211 ? -2.108 -4.274 6.729 1.00 87.56 211 VAL A N 1
ATOM 1513 C CA . VAL A 1 211 ? -2.943 -3.064 6.779 1.00 87.56 211 VAL A CA 1
ATOM 1514 C C . VAL A 1 211 ? -3.790 -2.975 5.516 1.00 87.56 211 VAL A C 1
ATOM 1516 O O . VAL A 1 211 ? -3.322 -2.508 4.475 1.00 87.56 211 VAL A O 1
ATOM 1519 N N . GLU A 1 212 ? -5.076 -3.319 5.624 1.00 90.25 212 GLU A N 1
ATOM 1520 C CA . GLU A 1 212 ? -6.037 -3.166 4.531 1.00 90.25 212 GLU A CA 1
ATOM 1521 C C . GLU A 1 212 ? -6.882 -1.892 4.712 1.00 90.25 212 GLU A C 1
ATOM 1523 O O . GLU A 1 212 ? -7.632 -1.705 5.672 1.00 90.25 212 GLU A O 1
ATOM 1528 N N . ALA A 1 213 ? -6.843 -0.989 3.731 1.00 87.56 213 ALA A N 1
ATOM 1529 C CA . ALA A 1 213 ? -7.688 0.199 3.710 1.00 87.56 213 ALA A CA 1
ATOM 1530 C C . ALA A 1 213 ? -8.526 0.292 2.436 1.00 87.56 213 ALA A C 1
ATOM 1532 O O . ALA A 1 213 ? -8.066 0.707 1.366 1.00 87.56 213 ALA A O 1
ATOM 1533 N N . THR A 1 214 ? -9.834 0.081 2.563 1.00 88.94 214 THR A N 1
ATOM 1534 C CA . THR A 1 214 ? -10.763 0.334 1.460 1.00 88.94 214 THR A CA 1
ATOM 1535 C C . THR A 1 214 ? -11.290 1.776 1.505 1.00 88.94 214 THR A C 1
ATOM 1537 O O . THR A 1 214 ? -11.760 2.290 2.514 1.00 88.94 214 THR A O 1
ATOM 1540 N N . GLY A 1 215 ? -11.240 2.503 0.389 1.00 91.00 215 GLY A N 1
ATOM 1541 C CA . GLY A 1 215 ? -11.764 3.861 0.234 1.00 91.00 215 GLY A CA 1
ATOM 1542 C C . GLY A 1 215 ? -10.697 4.952 0.105 1.00 91.00 215 GLY A C 1
ATOM 1543 O O . GLY A 1 215 ? -10.266 5.266 -1.007 1.00 91.00 215 GLY A O 1
ATOM 1544 N N . ARG A 1 216 ? -10.371 5.670 1.188 1.00 88.38 216 ARG A N 1
ATOM 1545 C CA . ARG A 1 216 ? -9.384 6.767 1.151 1.00 88.38 216 ARG A CA 1
ATOM 1546 C C . ARG A 1 216 ? -8.473 6.771 2.373 1.00 88.38 216 ARG A C 1
ATOM 1548 O O . ARG A 1 216 ? -8.932 7.174 3.439 1.00 88.38 216 ARG A O 1
ATOM 1555 N N . MET A 1 217 ? -7.192 6.516 2.146 1.00 88.19 217 MET A N 1
ATOM 1556 C CA . MET A 1 217 ? -6.090 6.744 3.078 1.00 88.19 217 MET A CA 1
ATOM 1557 C C . MET A 1 217 ? -5.450 8.109 2.763 1.00 88.19 217 MET A C 1
ATOM 1559 O O . MET A 1 217 ? -5.287 8.469 1.590 1.00 88.19 217 MET A O 1
ATOM 1563 N N . LEU A 1 218 ? -5.202 8.957 3.770 1.00 87.56 218 LEU A N 1
ATOM 1564 C CA . LEU A 1 218 ? -4.480 10.217 3.526 1.00 87.56 218 LEU A CA 1
ATOM 1565 C C . LEU A 1 218 ? -2.981 10.100 3.772 1.00 87.56 218 LEU A C 1
ATOM 1567 O O . LEU A 1 218 ? -2.254 10.716 3.009 1.00 87.56 218 LEU A O 1
ATOM 1571 N N . SER A 1 219 ? -2.559 9.347 4.773 1.00 85.75 219 SER A N 1
ATOM 1572 C CA . SER A 1 219 ? -1.152 9.104 5.068 1.00 85.75 219 SER A CA 1
ATOM 1573 C C . SER A 1 219 ? -0.986 7.613 5.301 1.00 85.75 219 SER A C 1
ATOM 1575 O O . SER A 1 219 ? -1.817 7.046 6.014 1.00 85.75 219 SER A O 1
ATOM 1577 N N . ALA A 1 220 ? 0.001 7.016 4.643 1.00 85.31 220 ALA A N 1
ATOM 1578 C CA . ALA A 1 220 ? 0.543 5.718 5.015 1.00 85.31 220 ALA A CA 1
ATOM 1579 C C . ALA A 1 220 ? 1.510 5.891 6.209 1.00 85.31 220 ALA A C 1
ATOM 1581 O O . ALA A 1 220 ? 1.714 7.041 6.620 1.00 85.31 220 ALA A O 1
ATOM 1582 N N . PRO A 1 221 ? 2.012 4.791 6.794 1.00 83.50 221 PRO A N 1
ATOM 1583 C CA . PRO A 1 221 ? 2.943 4.859 7.917 1.00 83.50 221 PRO A CA 1
ATOM 1584 C C . PRO A 1 221 ? 4.239 5.592 7.594 1.00 83.50 221 PRO A C 1
ATOM 1586 O O . PRO A 1 221 ? 4.571 5.699 6.420 1.00 83.50 221 PRO A O 1
ATOM 1589 N N . GLU A 1 222 ? 4.939 6.124 8.597 1.00 83.38 222 GLU A N 1
ATOM 1590 C CA . GLU A 1 222 ? 6.226 6.800 8.365 1.00 83.38 222 GLU A CA 1
ATOM 1591 C C . GLU A 1 222 ? 7.337 5.765 8.137 1.00 83.38 222 GLU A C 1
ATOM 1593 O O . GLU A 1 222 ? 8.024 5.848 7.117 1.00 83.38 222 GLU A O 1
ATOM 1598 N N . GLU A 1 223 ? 7.420 4.751 9.008 1.00 80.12 223 GLU A N 1
ATOM 1599 C CA . GLU A 1 223 ? 8.424 3.682 8.958 1.00 80.12 223 GLU A CA 1
ATOM 1600 C C . GLU A 1 223 ? 7.765 2.290 8.959 1.00 80.12 223 GLU A C 1
ATOM 1602 O O . GLU A 1 223 ? 6.889 1.989 9.778 1.00 80.12 223 GLU A O 1
ATOM 1607 N N . LEU A 1 224 ? 8.200 1.430 8.034 1.00 80.81 224 LEU A N 1
ATOM 1608 C CA . LEU A 1 224 ? 7.774 0.034 7.918 1.00 80.81 224 LEU A CA 1
ATOM 1609 C C . LEU A 1 224 ? 8.962 -0.906 8.185 1.00 80.81 224 LEU A C 1
ATOM 1611 O O . LEU A 1 224 ? 10.006 -0.730 7.559 1.00 80.81 224 LEU A O 1
ATOM 1615 N N . SER A 1 225 ? 8.798 -1.874 9.099 1.00 83.69 225 SER A N 1
ATOM 1616 C CA . SER A 1 225 ? 9.755 -2.973 9.342 1.00 83.69 225 SER A CA 1
ATOM 1617 C C . SER A 1 225 ? 9.489 -4.195 8.446 1.00 83.69 225 SER A C 1
ATOM 1619 O O . SER A 1 225 ? 8.627 -4.136 7.579 1.00 83.69 225 SER A O 1
ATOM 1621 N N . ASP A 1 226 ? 10.250 -5.285 8.578 1.00 83.50 226 ASP A N 1
ATOM 1622 C CA . ASP A 1 226 ? 10.323 -6.317 7.539 1.00 83.50 226 ASP A CA 1
ATOM 1623 C C . ASP A 1 226 ? 9.030 -7.164 7.461 1.00 83.50 226 ASP A C 1
ATOM 1625 O O . ASP A 1 226 ? 8.424 -7.556 8.463 1.00 83.50 226 ASP A O 1
ATOM 1629 N N . GLY A 1 227 ? 8.635 -7.551 6.242 1.00 82.25 227 GLY A N 1
ATOM 1630 C CA . GLY A 1 227 ? 7.533 -8.497 6.015 1.00 82.25 227 GLY A CA 1
ATOM 1631 C C . GLY A 1 227 ? 6.118 -7.943 6.216 1.00 82.25 227 GLY A C 1
ATOM 1632 O O . GLY A 1 227 ? 5.227 -8.709 6.583 1.00 82.25 227 GLY A O 1
ATOM 1633 N N . LEU A 1 228 ? 5.911 -6.644 5.998 1.00 85.06 228 LEU A N 1
ATOM 1634 C CA . LEU A 1 228 ? 4.603 -5.982 6.033 1.00 85.06 228 LEU A CA 1
ATOM 1635 C C . LEU A 1 228 ? 3.905 -5.970 4.670 1.00 85.06 228 LEU A C 1
ATOM 1637 O O . LEU A 1 228 ? 4.535 -5.786 3.626 1.00 85.06 228 LEU A O 1
ATOM 1641 N N . GLU A 1 229 ? 2.579 -6.075 4.710 1.00 88.50 229 GLU A N 1
ATOM 1642 C CA . GLU A 1 229 ? 1.700 -5.950 3.546 1.00 88.50 229 GLU A CA 1
ATOM 1643 C C . GLU A 1 229 ? 0.749 -4.759 3.744 1.00 88.50 229 GLU A C 1
ATOM 1645 O O . GLU A 1 229 ? 0.010 -4.673 4.732 1.00 88.50 229 GLU A O 1
ATOM 1650 N N . VAL A 1 230 ? 0.774 -3.798 2.814 1.00 87.38 230 VAL A N 1
ATOM 1651 C CA . VAL A 1 230 ? -0.116 -2.626 2.842 1.00 87.38 230 VAL A CA 1
ATOM 1652 C C . VAL A 1 230 ? -0.994 -2.619 1.600 1.00 87.38 230 VAL A C 1
ATOM 1654 O O . VAL A 1 230 ? -0.560 -2.207 0.523 1.00 87.38 230 VAL A O 1
ATOM 1657 N N . GLU A 1 231 ? -2.272 -2.964 1.769 1.00 90.44 231 GLU A N 1
ATOM 1658 C CA . GLU A 1 231 ? -3.251 -2.938 0.686 1.00 90.44 231 GLU A CA 1
ATOM 1659 C C . GLU A 1 231 ? -4.187 -1.721 0.801 1.00 90.44 231 GLU A C 1
ATOM 1661 O O . GLU A 1 231 ? -4.966 -1.551 1.741 1.00 90.44 231 GLU A O 1
ATOM 1666 N N . ALA A 1 232 ? -4.196 -0.852 -0.212 1.00 87.94 232 ALA A N 1
ATOM 1667 C CA . ALA A 1 232 ? -5.080 0.308 -0.265 1.00 87.94 232 ALA A CA 1
ATOM 1668 C C . ALA A 1 232 ? -6.011 0.295 -1.479 1.00 87.94 232 ALA A C 1
ATOM 1670 O O . ALA A 1 232 ? -5.709 0.827 -2.555 1.00 87.94 232 ALA A O 1
ATOM 1671 N N . LYS A 1 233 ? -7.247 -0.168 -1.274 1.00 90.69 233 LYS A N 1
ATOM 1672 C CA . LYS A 1 233 ? -8.304 -0.113 -2.289 1.00 90.69 233 LYS A CA 1
ATOM 1673 C C . LYS A 1 233 ? -8.986 1.257 -2.365 1.00 90.69 233 LYS A C 1
ATOM 1675 O O . LYS A 1 233 ? -10.078 1.463 -1.840 1.00 90.69 233 LYS A O 1
ATOM 1680 N N . GLY A 1 234 ? -8.425 2.222 -3.090 1.00 91.19 234 GLY A N 1
ATOM 1681 C CA . GLY A 1 234 ? -9.159 3.397 -3.577 1.00 91.19 234 GLY A CA 1
ATOM 1682 C C . GLY A 1 234 ? -8.304 4.633 -3.853 1.00 91.19 234 GLY A C 1
ATOM 1683 O O . GLY A 1 234 ? -8.007 4.966 -5.002 1.00 91.19 234 GLY A O 1
ATOM 1684 N N . ARG A 1 235 ? -8.020 5.438 -2.826 1.00 88.00 235 ARG A N 1
ATOM 1685 C CA . ARG A 1 235 ? -7.145 6.613 -2.956 1.00 88.00 235 ARG A CA 1
ATOM 1686 C C . ARG A 1 235 ? -6.208 6.731 -1.767 1.00 88.00 235 ARG A C 1
ATOM 1688 O O . ARG A 1 235 ? -6.667 7.145 -0.704 1.00 88.00 235 ARG A O 1
ATOM 1695 N N . MET A 1 236 ? -4.924 6.540 -2.024 1.00 88.31 236 MET A N 1
ATOM 1696 C CA . MET A 1 236 ? -3.810 6.869 -1.140 1.00 88.31 236 MET A CA 1
ATOM 1697 C C . MET A 1 236 ? -3.262 8.253 -1.529 1.00 88.31 236 MET A C 1
ATOM 1699 O O . MET A 1 236 ? -3.154 8.576 -2.719 1.00 88.31 236 MET A O 1
ATOM 1703 N N . LEU A 1 237 ? -3.038 9.153 -0.564 1.00 87.81 237 LEU A N 1
ATOM 1704 C CA . LEU A 1 237 ? -2.394 10.440 -0.877 1.00 87.81 237 LEU A CA 1
ATOM 1705 C C . LEU A 1 237 ? -0.886 10.410 -0.674 1.00 87.81 237 LEU A C 1
ATOM 1707 O O . LEU A 1 237 ? -0.214 11.043 -1.472 1.00 87.81 237 LEU A O 1
ATOM 1711 N N . SER A 1 238 ? -0.399 9.708 0.335 1.00 86.00 238 SER A N 1
ATOM 1712 C CA . SER A 1 238 ? 1.025 9.553 0.603 1.00 86.00 238 SER A CA 1
ATOM 1713 C C . SER A 1 238 ? 1.277 8.081 0.872 1.00 86.00 238 SER A C 1
ATOM 1715 O O . SER A 1 238 ? 0.485 7.485 1.605 1.00 86.00 238 SER A O 1
ATOM 1717 N N . ALA A 1 239 ? 2.293 7.526 0.223 1.00 85.00 239 ALA A N 1
ATOM 1718 C CA . ALA A 1 239 ? 2.909 6.269 0.616 1.00 85.00 239 ALA A CA 1
ATOM 1719 C C . ALA A 1 239 ? 3.896 6.525 1.779 1.00 85.00 239 ALA A C 1
ATOM 1721 O O . ALA A 1 239 ? 4.051 7.697 2.150 1.00 85.00 239 ALA A O 1
ATOM 1722 N N . PRO A 1 240 ? 4.471 5.471 2.380 1.00 83.88 240 PRO A N 1
ATOM 1723 C CA . PRO A 1 240 ? 5.430 5.613 3.474 1.00 83.88 240 PRO A CA 1
ATOM 1724 C C . PRO A 1 240 ? 6.674 6.409 3.094 1.00 83.88 240 PRO A C 1
ATOM 1726 O O . PRO A 1 240 ? 6.971 6.497 1.909 1.00 8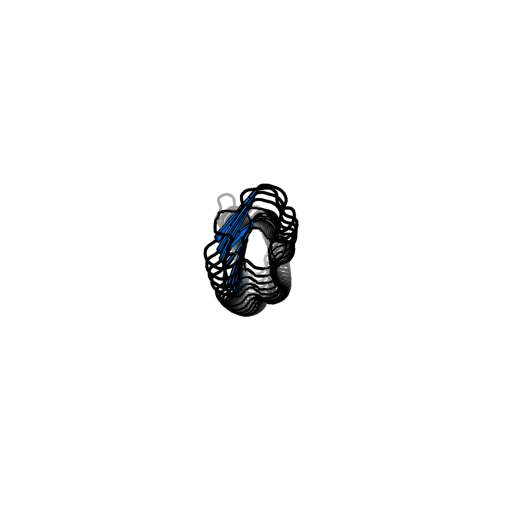3.88 240 PRO A O 1
ATOM 1729 N N . GLU A 1 241 ? 7.364 7.016 4.062 1.00 84.19 241 GLU A N 1
ATOM 1730 C CA . GLU A 1 241 ? 8.609 7.748 3.774 1.00 84.19 241 GLU A CA 1
ATOM 1731 C C . GLU A 1 241 ? 9.762 6.759 3.547 1.00 84.19 241 GLU A C 1
ATOM 1733 O O . GLU A 1 241 ? 10.424 6.845 2.510 1.00 84.19 241 GLU A O 1
ATOM 1738 N N . GLU A 1 242 ? 9.909 5.773 4.441 1.00 80.50 242 GLU A N 1
ATOM 1739 C CA . GLU A 1 242 ? 10.958 4.747 4.396 1.00 80.50 242 GLU A CA 1
ATOM 1740 C C . GLU A 1 242 ? 10.361 3.329 4.461 1.00 80.50 242 GLU A C 1
ATOM 1742 O O . GLU A 1 242 ? 9.493 3.029 5.288 1.00 80.50 242 GLU A O 1
ATOM 1747 N N . LEU A 1 243 ? 10.839 2.442 3.584 1.00 81.38 243 LEU A N 1
ATOM 1748 C CA . LEU A 1 243 ? 10.453 1.030 3.522 1.00 81.38 243 LEU A CA 1
ATOM 1749 C C . LEU A 1 243 ? 11.677 0.134 3.778 1.00 81.38 243 LEU A C 1
ATOM 1751 O O . LEU A 1 243 ? 12.661 0.270 3.048 1.00 81.38 243 LEU A O 1
ATOM 1755 N N . SER A 1 244 ? 11.627 -0.768 4.773 1.00 83.69 244 SER A N 1
ATOM 1756 C CA . SER A 1 244 ? 12.648 -1.813 5.008 1.00 83.69 244 SER A CA 1
ATOM 1757 C C . SER A 1 244 ? 12.467 -3.036 4.091 1.00 83.69 244 SER A C 1
ATOM 1759 O O . SER A 1 244 ? 11.574 -3.031 3.253 1.00 83.69 244 SER A O 1
ATOM 1761 N N . ASP A 1 245 ? 13.327 -4.055 4.188 1.00 83.44 245 ASP A N 1
ATOM 1762 C CA . ASP A 1 245 ? 13.388 -5.146 3.208 1.00 83.44 245 ASP A CA 1
ATOM 1763 C C . ASP A 1 245 ? 12.116 -6.035 3.248 1.00 83.44 245 ASP A C 1
ATOM 1765 O O . ASP A 1 245 ? 11.577 -6.372 4.306 1.00 83.44 245 ASP A O 1
ATOM 1769 N N . GLY A 1 246 ? 11.678 -6.531 2.084 1.00 82.19 246 GLY A N 1
ATOM 1770 C CA . GLY A 1 246 ? 10.626 -7.555 1.988 1.00 82.19 246 GLY A CA 1
ATOM 1771 C C . GLY A 1 246 ? 9.189 -7.077 2.235 1.00 82.19 246 GLY A C 1
ATOM 1772 O O . GLY A 1 246 ? 8.385 -7.850 2.757 1.00 82.19 246 GLY A O 1
ATOM 1773 N N . LEU A 1 247 ? 8.876 -5.832 1.874 1.00 84.94 247 LEU A N 1
ATOM 1774 C CA . LEU A 1 247 ? 7.531 -5.248 1.934 1.00 84.94 247 LEU A CA 1
ATOM 1775 C C . LEU A 1 247 ? 6.795 -5.320 0.598 1.00 84.94 247 LEU A C 1
ATOM 1777 O O . LEU A 1 247 ? 7.389 -5.168 -0.472 1.00 84.94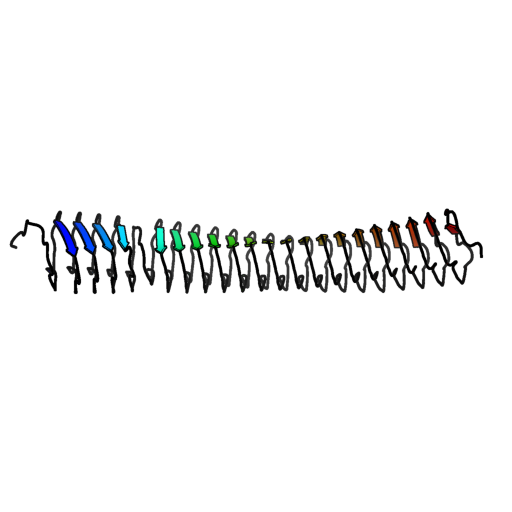 247 LEU A O 1
ATOM 1781 N N . GLU A 1 248 ? 5.475 -5.461 0.690 1.00 88.25 248 GLU A N 1
ATOM 1782 C CA . GLU A 1 248 ? 4.558 -5.431 -0.447 1.00 88.25 248 GLU A CA 1
ATOM 1783 C C . GLU A 1 248 ? 3.551 -4.286 -0.263 1.00 88.25 248 GLU A C 1
ATOM 1785 O O . GLU A 1 248 ? 2.833 -4.202 0.740 1.00 88.25 248 GLU A O 1
ATOM 1790 N N . VAL A 1 249 ? 3.509 -3.358 -1.225 1.00 87.00 249 VAL A N 1
ATOM 1791 C CA . VAL A 1 249 ? 2.559 -2.235 -1.220 1.00 87.00 249 VAL A CA 1
ATOM 1792 C C . VAL A 1 249 ? 1.663 -2.317 -2.447 1.00 87.00 249 VAL A C 1
ATOM 1794 O O . VAL A 1 249 ? 2.047 -1.888 -3.536 1.00 87.00 249 VAL A O 1
ATOM 1797 N N . GLU A 1 250 ? 0.422 -2.768 -2.254 1.00 90.00 250 GLU A N 1
ATOM 1798 C CA . GLU A 1 250 ? -0.594 -2.795 -3.307 1.00 90.00 250 GLU A CA 1
ATOM 1799 C C . GLU A 1 250 ? -1.563 -1.608 -3.160 1.00 90.00 250 GLU A C 1
ATOM 1801 O O . GLU A 1 250 ? -2.289 -1.437 -2.178 1.00 90.00 250 GLU A O 1
ATOM 1806 N N . ALA A 1 251 ? -1.650 -0.758 -4.182 1.00 87.12 251 ALA A N 1
ATOM 1807 C CA . ALA A 1 251 ? -2.594 0.354 -4.213 1.00 87.12 251 ALA A CA 1
ATOM 1808 C C . ALA A 1 251 ? -3.499 0.298 -5.440 1.00 87.12 251 ALA A C 1
ATOM 1810 O O . ALA A 1 251 ? -3.125 0.695 -6.549 1.00 87.12 251 ALA A O 1
ATOM 1811 N N . THR A 1 252 ? -4.773 -0.036 -5.231 1.00 88.12 252 THR A N 1
ATOM 1812 C CA . THR A 1 252 ? -5.767 0.028 -6.304 1.00 88.12 252 THR A CA 1
ATOM 1813 C C . THR A 1 252 ? -6.483 1.385 -6.345 1.00 88.12 252 THR A C 1
ATOM 1815 O O . THR A 1 252 ? -7.027 1.895 -5.371 1.00 88.12 252 THR A O 1
ATOM 1818 N N . GLY A 1 253 ? -6.507 2.040 -7.506 1.00 90.69 253 GLY A N 1
ATOM 1819 C CA . GLY A 1 253 ? -7.181 3.317 -7.760 1.00 90.69 253 GLY A CA 1
ATOM 1820 C C . GLY A 1 253 ? -6.259 4.518 -8.019 1.00 90.69 253 GLY A C 1
ATOM 1821 O O . GLY A 1 253 ? -5.993 4.860 -9.176 1.00 90.69 253 GLY A O 1
ATOM 1822 N N . ARG A 1 254 ? -5.914 5.309 -6.993 1.00 88.00 254 ARG A N 1
ATOM 1823 C CA . ARG A 1 254 ? -5.064 6.506 -7.162 1.00 88.00 254 ARG A CA 1
ATOM 1824 C C . ARG A 1 254 ? -4.098 6.710 -6.001 1.00 88.00 254 ARG A C 1
ATOM 1826 O O . ARG A 1 254 ? -4.542 7.154 -4.945 1.00 88.00 254 ARG A O 1
ATOM 1833 N N . MET A 1 255 ? -2.810 6.581 -6.290 1.00 87.75 255 MET A N 1
ATOM 1834 C CA . MET A 1 255 ? -1.690 7.000 -5.449 1.00 87.75 255 MET A CA 1
ATOM 1835 C C . MET A 1 255 ? -1.220 8.399 -5.891 1.00 87.75 255 MET A C 1
ATOM 1837 O O . MET A 1 255 ? -1.153 8.690 -7.093 1.00 87.75 255 MET A O 1
ATOM 1841 N N . LEU A 1 256 ? -1.009 9.339 -4.960 1.00 87.69 256 LEU A N 1
ATOM 1842 C CA . LEU A 1 256 ? -0.435 10.646 -5.330 1.00 87.69 256 LEU A CA 1
ATOM 1843 C C . LEU A 1 256 ? 1.079 10.704 -5.165 1.00 87.69 256 LEU A C 1
ATOM 1845 O O . LEU A 1 256 ? 1.692 11.370 -5.985 1.00 87.69 256 LEU A O 1
ATOM 1849 N N . SER A 1 257 ? 1.633 10.044 -4.163 1.00 86.12 257 SER A N 1
ATOM 1850 C CA . SER A 1 257 ? 3.071 9.977 -3.932 1.00 86.12 257 SER A CA 1
ATOM 1851 C C . SER A 1 257 ? 3.411 8.531 -3.622 1.00 86.12 257 SER A C 1
ATOM 1853 O O . SER A 1 257 ? 2.678 7.924 -2.839 1.00 86.12 257 SER A O 1
ATOM 1855 N N . ALA A 1 258 ? 4.433 8.006 -4.286 1.00 85.12 258 ALA A N 1
ATOM 1856 C CA . ALA A 1 258 ? 5.118 6.791 -3.876 1.00 85.12 258 ALA A CA 1
ATOM 1857 C C . ALA A 1 258 ? 6.123 7.125 -2.749 1.00 85.12 258 ALA A C 1
ATOM 1859 O O . ALA A 1 258 ? 6.242 8.314 -2.423 1.00 85.12 258 ALA A O 1
ATOM 1860 N N . PRO A 1 259 ? 6.755 6.114 -2.130 1.00 84.12 259 PRO A N 1
ATOM 1861 C CA . PRO A 1 259 ? 7.737 6.332 -1.069 1.00 84.12 259 PRO A CA 1
ATOM 1862 C C . PRO A 1 259 ? 8.934 7.166 -1.511 1.00 84.12 259 PRO A C 1
ATOM 1864 O O . PRO A 1 259 ? 9.196 7.225 -2.707 1.00 84.12 259 PRO A O 1
ATOM 1867 N N . GLU A 1 260 ? 9.626 7.833 -0.585 1.00 83.81 260 GLU A N 1
ATOM 1868 C CA . GLU A 1 260 ? 10.822 8.618 -0.935 1.00 83.81 260 GLU A CA 1
ATOM 1869 C C . GLU A 1 260 ? 12.019 7.685 -1.168 1.00 83.81 260 GLU A C 1
ATOM 1871 O O . GLU A 1 260 ? 12.647 7.773 -2.226 1.00 83.81 260 GLU A O 1
ATOM 1876 N N . GLU A 1 261 ? 12.243 6.737 -0.249 1.00 80.38 261 GLU A N 1
ATOM 1877 C CA . GLU A 1 261 ? 13.342 5.767 -0.294 1.00 80.38 261 GLU A CA 1
ATOM 1878 C C . GLU A 1 261 ? 12.822 4.324 -0.165 1.00 80.38 261 GLU A C 1
ATOM 1880 O O . GLU A 1 261 ? 12.019 4.001 0.716 1.00 80.38 261 GLU A O 1
ATOM 1885 N N . LEU A 1 262 ? 13.298 3.441 -1.047 1.00 80.88 262 LEU A N 1
ATOM 1886 C CA . LEU A 1 262 ? 12.996 2.007 -1.039 1.00 80.88 262 LEU A CA 1
ATOM 1887 C C . LEU A 1 262 ? 14.281 1.199 -0.794 1.00 80.88 262 LEU A C 1
ATOM 1889 O O . LEU A 1 262 ? 15.240 1.369 -1.549 1.00 80.88 262 LEU A O 1
ATOM 1893 N N . SER A 1 263 ? 14.303 0.329 0.227 1.00 83.25 263 SER A N 1
ATOM 1894 C CA . SER A 1 263 ? 15.383 -0.654 0.480 1.00 83.25 263 SER A CA 1
ATOM 1895 C C . SER A 1 263 ? 15.217 -1.942 -0.348 1.00 83.25 263 SER A C 1
ATOM 1897 O O . SER A 1 263 ? 14.310 -2.005 -1.169 1.00 83.25 263 SER A O 1
ATOM 1899 N N . ASP A 1 264 ? 16.111 -2.928 -0.219 1.00 82.69 264 ASP A N 1
ATOM 1900 C CA . ASP A 1 264 ? 16.225 -4.029 -1.183 1.00 82.69 264 ASP A CA 1
ATOM 1901 C C . ASP A 1 264 ? 15.012 -4.991 -1.092 1.00 82.69 264 ASP A C 1
ATOM 1903 O O . ASP A 1 264 ? 14.521 -5.338 -0.015 1.00 82.69 264 ASP A O 1
ATOM 1907 N N . GLY A 1 265 ? 14.564 -5.530 -2.232 1.00 81.62 265 GLY A N 1
ATOM 1908 C CA . GLY A 1 265 ? 13.554 -6.601 -2.267 1.00 81.62 265 GLY A CA 1
ATOM 1909 C C . GLY A 1 265 ? 12.112 -6.180 -1.956 1.00 81.62 265 GLY A C 1
ATOM 1910 O O . GLY A 1 265 ? 11.373 -6.969 -1.365 1.00 81.62 265 GLY A O 1
ATOM 1911 N N . LEU A 1 266 ? 11.721 -4.966 -2.344 1.00 84.06 266 LEU A N 1
ATOM 1912 C CA . LEU A 1 266 ? 10.349 -4.452 -2.257 1.00 84.06 266 LEU A CA 1
ATOM 1913 C C . LEU A 1 266 ? 9.576 -4.606 -3.566 1.00 84.06 266 LEU A C 1
ATOM 1915 O O . LEU A 1 266 ? 10.126 -4.448 -4.659 1.00 84.06 266 LEU A O 1
ATOM 1919 N N . GLU A 1 267 ? 8.271 -4.825 -3.425 1.00 87.12 267 GLU A N 1
ATOM 1920 C CA . GLU A 1 267 ? 7.317 -4.874 -4.531 1.00 87.12 267 GLU A CA 1
ATOM 1921 C C . GLU A 1 267 ? 6.258 -3.776 -4.345 1.00 87.12 267 GLU A C 1
ATOM 1923 O O . GLU A 1 267 ? 5.578 -3.692 -3.316 1.00 87.12 267 GLU A O 1
ATOM 1928 N N . VAL A 1 268 ? 6.132 -2.888 -5.335 1.00 86.00 268 VAL A N 1
ATOM 1929 C CA . VAL A 1 268 ? 5.128 -1.814 -5.331 1.00 86.00 268 VAL A CA 1
ATOM 1930 C C . VAL A 1 268 ? 4.206 -1.976 -6.531 1.00 86.00 268 VAL A C 1
ATOM 1932 O O . VAL A 1 268 ? 4.537 -1.553 -7.641 1.00 86.00 268 VAL A O 1
ATOM 1935 N N . GLU A 1 269 ? 3.000 -2.495 -6.293 1.00 89.00 269 GLU A N 1
ATOM 1936 C CA . GLU A 1 269 ? 1.960 -2.595 -7.316 1.00 89.00 269 GLU A CA 1
ATOM 1937 C C . GLU A 1 269 ? 0.956 -1.437 -7.188 1.00 89.00 269 GLU A C 1
ATOM 1939 O O . GLU A 1 269 ? 0.273 -1.233 -6.182 1.00 89.00 269 GLU A O 1
ATOM 1944 N N . ALA A 1 270 ? 0.797 -0.652 -8.252 1.00 86.31 270 ALA A N 1
ATOM 1945 C CA . ALA A 1 270 ? -0.180 0.427 -8.301 1.00 86.31 270 ALA A CA 1
ATOM 1946 C C . ALA A 1 270 ? -1.108 0.302 -9.504 1.00 86.31 270 ALA A C 1
ATOM 1948 O O . ALA A 1 270 ? -0.788 0.711 -10.625 1.00 86.31 270 ALA A O 1
ATOM 1949 N N . THR A 1 271 ? -2.348 -0.113 -9.255 1.00 87.69 271 THR A N 1
ATOM 1950 C CA . THR A 1 271 ? -3.375 -0.129 -10.295 1.00 87.69 271 THR A CA 1
ATOM 1951 C C . THR A 1 271 ? -4.140 1.200 -10.359 1.00 87.69 271 THR A C 1
ATOM 1953 O O . THR A 1 271 ? -4.588 1.774 -9.371 1.00 87.69 271 THR A O 1
ATOM 1956 N N . GLY A 1 272 ? -4.322 1.765 -11.552 1.00 90.31 272 GLY A N 1
ATOM 1957 C CA . GLY A 1 272 ? -5.037 3.020 -11.803 1.00 90.31 272 GLY A CA 1
ATOM 1958 C C . GLY A 1 272 ? -4.159 4.239 -12.131 1.00 90.31 272 GLY A C 1
ATOM 1959 O O . GLY A 1 272 ? -3.908 4.529 -13.305 1.00 90.31 272 GLY A O 1
ATOM 1960 N N . ARG A 1 273 ? -3.850 5.101 -11.152 1.00 87.50 273 ARG A N 1
ATOM 1961 C CA . ARG A 1 273 ? -3.074 6.337 -11.391 1.00 87.50 273 ARG A CA 1
ATOM 1962 C C . ARG A 1 273 ? -2.093 6.643 -10.266 1.00 87.50 273 ARG A C 1
ATOM 1964 O O . ARG A 1 273 ? -2.533 7.113 -9.220 1.00 87.50 273 ARG A O 1
ATOM 1971 N N . MET A 1 274 ? -0.808 6.577 -10.586 1.00 86.94 274 MET A N 1
ATOM 1972 C CA . MET A 1 274 ? 0.311 7.080 -9.792 1.00 86.94 274 MET A CA 1
ATOM 1973 C C . MET A 1 274 ? 0.707 8.480 -10.300 1.00 86.94 274 MET A C 1
ATOM 1975 O O . MET A 1 274 ? 0.741 8.724 -11.514 1.00 86.94 274 MET A O 1
ATOM 1979 N N . LEU A 1 275 ? 0.889 9.466 -9.411 1.00 86.62 275 LEU A N 1
ATOM 1980 C CA . LEU A 1 275 ? 1.386 10.784 -9.843 1.00 86.62 275 LEU A CA 1
ATOM 1981 C C . LEU A 1 275 ? 2.900 10.925 -9.728 1.00 86.62 275 LEU A C 1
ATOM 1983 O O . LEU A 1 275 ? 3.453 11.604 -10.580 1.00 86.62 275 LEU A O 1
ATOM 1987 N N . SER A 1 276 ? 3.521 10.318 -8.733 1.00 85.62 276 SER A N 1
ATOM 1988 C CA . SER A 1 276 ? 4.967 10.335 -8.548 1.00 85.62 276 SER A CA 1
ATOM 1989 C C . SER A 1 276 ? 5.389 8.920 -8.203 1.00 85.62 276 SER A C 1
ATOM 1991 O O . SER A 1 276 ? 4.704 8.296 -7.391 1.00 85.62 276 SER A O 1
ATOM 1993 N N . ALA A 1 277 ? 6.425 8.430 -8.872 1.00 84.44 277 ALA A N 1
ATOM 1994 C CA . ALA A 1 277 ? 7.177 7.264 -8.438 1.00 84.44 277 ALA A CA 1
ATOM 1995 C C . ALA A 1 277 ? 8.202 7.689 -7.361 1.00 84.44 277 ALA A C 1
ATOM 1997 O O . ALA A 1 277 ? 8.277 8.895 -7.087 1.00 84.44 277 ALA A O 1
ATOM 1998 N N . PRO A 1 278 ? 8.902 6.735 -6.726 1.00 84.12 278 PRO A N 1
ATOM 1999 C CA . PRO A 1 278 ? 9.899 7.035 -5.698 1.00 84.12 278 PRO A CA 1
ATOM 2000 C C . PRO A 1 278 ? 11.040 7.918 -6.190 1.00 84.12 278 PRO A C 1
ATOM 2002 O O . PRO A 1 278 ? 11.272 7.962 -7.393 1.00 84.12 278 PRO A O 1
ATOM 2005 N N . GLU A 1 279 ? 11.718 8.644 -5.300 1.00 84.00 279 GLU A N 1
ATOM 2006 C CA . GLU A 1 279 ? 12.868 9.473 -5.701 1.00 84.00 279 GLU A CA 1
ATOM 2007 C C . GLU A 1 279 ? 14.100 8.588 -5.939 1.00 84.00 279 GLU A C 1
ATOM 2009 O O . GLU A 1 279 ? 14.696 8.672 -7.016 1.00 84.00 279 GLU A O 1
ATOM 2014 N N . GLU A 1 280 ? 14.391 7.679 -5.000 1.00 80.44 280 GLU A N 1
ATOM 2015 C CA . GLU A 1 280 ? 15.531 6.757 -5.047 1.00 80.44 280 GLU A CA 1
ATOM 2016 C C . GLU A 1 280 ? 15.080 5.295 -4.873 1.00 80.44 280 GLU A C 1
ATOM 2018 O O . GLU A 1 280 ? 14.312 4.959 -3.966 1.00 80.44 280 GLU A O 1
ATOM 2023 N N . LEU A 1 281 ? 15.576 4.412 -5.744 1.00 80.06 281 LEU A N 1
ATOM 2024 C CA . LEU A 1 281 ? 15.343 2.967 -5.690 1.00 80.06 281 LEU A CA 1
ATOM 2025 C C . LEU A 1 281 ? 16.670 2.221 -5.473 1.00 80.06 281 LEU A C 1
ATOM 2027 O O . LEU A 1 281 ? 17.589 2.407 -6.271 1.00 80.06 281 LEU A O 1
ATOM 2031 N N . SER A 1 282 ? 16.767 1.387 -4.427 1.00 82.94 282 SER A N 1
ATOM 2032 C CA . SER A 1 282 ? 17.897 0.460 -4.175 1.00 82.94 282 SER A CA 1
ATOM 2033 C C . SER A 1 282 ? 17.785 -0.849 -4.981 1.00 82.94 282 SER A C 1
ATOM 2035 O O . SER A 1 282 ? 16.881 -0.968 -5.801 1.00 82.94 282 SER A O 1
ATOM 2037 N N . ASP A 1 283 ? 18.718 -1.797 -4.831 1.00 81.06 283 ASP A N 1
ATOM 2038 C CA . ASP A 1 283 ? 18.859 -2.923 -5.761 1.00 81.06 283 ASP A CA 1
ATOM 2039 C C . ASP A 1 283 ? 17.698 -3.937 -5.594 1.00 81.06 283 ASP A C 1
ATOM 2041 O O . ASP A 1 283 ? 17.274 -4.285 -4.489 1.00 81.06 283 ASP A O 1
ATOM 2045 N N . GLY A 1 284 ? 17.226 -4.521 -6.703 1.00 80.31 284 GLY A N 1
ATOM 2046 C CA . GLY A 1 284 ? 16.272 -5.640 -6.672 1.00 80.31 284 GLY A CA 1
ATOM 2047 C C . GLY A 1 284 ? 14.826 -5.282 -6.307 1.00 80.31 284 GLY A C 1
ATOM 2048 O O . GLY A 1 284 ? 14.155 -6.090 -5.663 1.00 80.31 284 GLY A O 1
ATOM 2049 N N . LEU A 1 285 ? 14.357 -4.101 -6.713 1.00 82.44 285 LEU A N 1
ATOM 2050 C CA . LEU A 1 285 ? 12.965 -3.660 -6.583 1.00 82.44 285 LEU A CA 1
ATOM 2051 C C . LEU A 1 285 ? 12.158 -3.898 -7.856 1.00 82.44 285 LEU A C 1
ATOM 2053 O O . LEU A 1 285 ? 12.660 -3.747 -8.974 1.00 82.44 285 LEU A O 1
ATOM 2057 N N . GLU A 1 286 ? 10.875 -4.184 -7.660 1.00 85.31 286 GLU A N 1
ATOM 2058 C CA . GLU A 1 286 ? 9.887 -4.315 -8.727 1.00 85.31 286 GLU A CA 1
ATOM 2059 C C . GLU A 1 286 ? 8.780 -3.273 -8.520 1.00 85.31 286 GLU A C 1
ATOM 2061 O O . GLU A 1 286 ? 8.125 -3.215 -7.475 1.00 85.31 286 GLU A O 1
ATOM 2066 N N . VAL A 1 287 ? 8.584 -2.397 -9.510 1.00 81.62 287 VAL A N 1
ATOM 2067 C CA . VAL A 1 287 ? 7.510 -1.393 -9.487 1.00 81.62 287 VAL A CA 1
ATOM 2068 C C . VAL A 1 287 ? 6.587 -1.622 -10.674 1.00 81.62 287 VAL A C 1
ATOM 2070 O O . VAL A 1 287 ? 6.868 -1.172 -11.788 1.00 81.62 287 VAL A O 1
ATOM 2073 N N . GLU A 1 288 ? 5.432 -2.241 -10.426 1.00 87.25 288 GLU A N 1
ATOM 2074 C CA . GLU A 1 288 ? 4.395 -2.419 -11.438 1.00 87.25 288 GLU A CA 1
ATOM 2075 C C . GLU A 1 288 ? 3.327 -1.319 -11.319 1.00 87.25 288 GLU A C 1
ATOM 2077 O O . GLU A 1 288 ? 2.630 -1.150 -10.317 1.00 87.25 288 GLU A O 1
ATOM 2082 N N . ALA A 1 289 ? 3.130 -0.548 -12.388 1.00 85.50 289 ALA A N 1
ATOM 2083 C CA . ALA A 1 289 ? 2.097 0.477 -12.449 1.00 85.50 289 ALA A CA 1
ATOM 2084 C C . ALA A 1 289 ? 1.132 0.240 -13.608 1.00 85.50 289 ALA A C 1
ATOM 2086 O O . ALA A 1 289 ? 1.353 0.672 -14.749 1.00 85.50 289 ALA A O 1
ATOM 2087 N N . THR A 1 290 ? -0.041 -0.309 -13.304 1.00 87.00 290 THR A N 1
ATOM 2088 C CA . THR A 1 290 ? -1.105 -0.422 -14.298 1.00 87.00 290 THR A CA 1
ATOM 2089 C C . THR A 1 290 ? -1.923 0.874 -14.384 1.00 87.00 290 THR A C 1
ATOM 2091 O O . THR A 1 290 ? -2.438 1.420 -13.416 1.00 87.00 290 THR A O 1
ATOM 2094 N N . GLY A 1 291 ? -2.071 1.446 -15.576 1.00 89.50 291 GLY A N 1
ATOM 2095 C CA . GLY A 1 291 ? -2.883 2.630 -15.868 1.00 89.50 291 GLY A CA 1
ATOM 2096 C C . GLY A 1 291 ? -2.097 3.883 -16.273 1.00 89.50 291 GLY A C 1
ATOM 2097 O O . GLY A 1 291 ? -1.841 4.107 -17.460 1.00 89.50 291 GLY A O 1
ATOM 2098 N N . ARG A 1 292 ? -1.863 4.826 -15.350 1.00 87.00 292 ARG A N 1
ATOM 2099 C CA . ARG A 1 292 ? -1.166 6.092 -15.658 1.00 87.00 292 ARG A CA 1
ATOM 2100 C C . ARG A 1 292 ? -0.174 6.491 -14.572 1.00 87.00 292 ARG A C 1
ATOM 2102 O O . ARG A 1 292 ? -0.611 6.998 -13.542 1.00 87.00 292 ARG A O 1
ATOM 2109 N N . MET A 1 293 ? 1.105 6.451 -14.916 1.00 86.38 293 MET A N 1
ATOM 2110 C CA . MET A 1 293 ? 2.217 7.047 -14.179 1.00 86.38 293 MET A CA 1
ATOM 2111 C C . MET A 1 293 ? 2.516 8.447 -14.749 1.00 86.38 293 MET A C 1
ATOM 2113 O O . MET A 1 293 ? 2.515 8.645 -15.972 1.00 86.38 293 MET A O 1
ATOM 2117 N N . LEU A 1 294 ? 2.655 9.478 -13.906 1.00 86.12 294 LEU A N 1
ATOM 2118 C CA . LEU A 1 294 ? 3.073 10.799 -14.409 1.00 86.12 294 LEU A CA 1
ATOM 2119 C C . LEU A 1 294 ? 4.583 10.994 -14.381 1.00 86.12 294 LEU A C 1
ATOM 2121 O O . LEU A 1 294 ? 5.077 11.587 -15.328 1.00 86.12 294 LEU A O 1
ATOM 2125 N N . SER A 1 295 ? 5.267 10.511 -13.359 1.00 84.75 295 SER A N 1
ATOM 2126 C CA . SER A 1 295 ? 6.718 10.597 -13.241 1.00 84.75 295 SER A CA 1
ATOM 2127 C C . SER A 1 295 ? 7.223 9.223 -12.843 1.00 84.75 295 SER A C 1
ATOM 2129 O O . SER A 1 295 ? 6.610 8.621 -11.961 1.00 84.75 295 SER A O 1
ATOM 2131 N N . ALA A 1 296 ? 8.245 8.740 -13.535 1.00 83.50 296 ALA A N 1
ATOM 2132 C CA . ALA A 1 296 ? 9.070 7.634 -13.076 1.00 83.50 296 ALA A CA 1
ATOM 2133 C C . ALA A 1 296 ? 10.102 8.150 -12.048 1.00 83.50 296 ALA A C 1
ATOM 2135 O O . ALA A 1 296 ? 10.129 9.369 -11.828 1.00 83.50 296 ALA A O 1
ATOM 2136 N N . PRO A 1 297 ? 10.862 7.255 -11.395 1.00 83.38 297 PRO A N 1
ATOM 2137 C CA . PRO A 1 297 ? 11.842 7.644 -10.380 1.00 83.38 297 PRO A CA 1
ATOM 2138 C C . PRO A 1 297 ? 12.930 8.578 -10.896 1.00 83.38 297 PRO A C 1
ATOM 2140 O O . PRO A 1 297 ? 13.162 8.591 -12.096 1.00 83.38 297 PRO A O 1
ATOM 2143 N N . GLU A 1 298 ? 13.567 9.377 -10.039 1.00 83.44 298 GLU A N 1
ATOM 2144 C CA . GLU A 1 298 ? 14.660 10.259 -10.489 1.00 83.44 298 GLU A CA 1
ATOM 2145 C C . GLU A 1 298 ? 15.938 9.445 -10.732 1.00 83.44 298 GLU A C 1
ATOM 2147 O O . GLU A 1 298 ? 16.511 9.546 -11.821 1.00 83.44 298 GLU A O 1
ATOM 2152 N N . GLU A 1 299 ? 16.294 8.572 -9.783 1.00 79.38 299 GLU A N 1
ATOM 2153 C CA . GLU A 1 299 ? 17.477 7.708 -9.834 1.00 79.38 299 GLU A CA 1
ATOM 2154 C C . GLU A 1 299 ? 17.100 6.230 -9.628 1.00 79.38 299 GLU A C 1
ATOM 2156 O O . GLU A 1 299 ? 16.373 5.871 -8.695 1.00 79.38 299 GLU A O 1
ATOM 2161 N N . LEU A 1 300 ? 17.610 5.362 -10.504 1.00 79.06 300 LEU A N 1
ATOM 2162 C CA . LEU A 1 300 ? 17.479 3.907 -10.408 1.00 79.06 300 LEU A CA 1
ATOM 2163 C C . LEU A 1 300 ? 18.862 3.271 -10.196 1.00 79.06 300 LEU A C 1
ATOM 2165 O O . LEU A 1 300 ? 19.762 3.537 -10.993 1.00 79.06 300 LEU A O 1
ATOM 2169 N N . SER A 1 301 ? 19.016 2.455 -9.144 1.00 82.19 301 SER A N 1
ATOM 2170 C CA . SER A 1 301 ? 20.204 1.608 -8.907 1.00 82.19 301 SER A CA 1
ATOM 2171 C C . SER A 1 301 ? 20.103 0.247 -9.616 1.00 82.19 301 SER A C 1
ATOM 2173 O O . SER A 1 301 ? 19.174 0.035 -10.384 1.00 82.19 301 SER A O 1
ATOM 2175 N N . ASP A 1 302 ? 21.071 -0.660 -9.445 1.00 80.38 302 ASP A N 1
ATOM 2176 C CA . ASP A 1 302 ? 21.247 -1.798 -10.353 1.00 80.38 302 ASP A CA 1
ATOM 2177 C C . ASP A 1 302 ? 20.161 -2.880 -10.137 1.00 80.38 302 ASP A C 1
ATOM 2179 O O . ASP A 1 302 ? 19.786 -3.232 -9.018 1.00 80.38 302 ASP A O 1
ATOM 2183 N N . GLY A 1 303 ? 19.698 -3.507 -11.225 1.00 79.38 303 GLY A N 1
ATOM 2184 C CA . GLY A 1 303 ? 18.798 -4.667 -11.155 1.00 79.38 303 GLY A CA 1
ATOM 2185 C C . GLY A 1 303 ? 17.341 -4.364 -10.787 1.00 79.38 303 GLY A C 1
ATOM 2186 O O . GLY A 1 303 ? 16.705 -5.193 -10.136 1.00 79.38 303 GLY A O 1
ATOM 2187 N N . LEU A 1 304 ? 16.825 -3.205 -11.196 1.00 81.50 304 LEU A N 1
ATOM 2188 C CA . LEU A 1 304 ? 15.418 -2.818 -11.059 1.00 81.50 304 LEU A CA 1
ATOM 2189 C C . LEU A 1 304 ? 14.594 -3.141 -12.303 1.00 81.50 304 LEU A C 1
ATOM 2191 O O . LEU A 1 304 ? 15.054 -2.982 -13.439 1.00 81.50 304 LEU A O 1
ATOM 2195 N N . GLU A 1 305 ? 13.339 -3.508 -12.061 1.00 83.75 305 GLU A N 1
ATOM 2196 C CA . GLU A 1 305 ? 12.322 -3.722 -13.086 1.00 83.75 305 GLU A CA 1
ATOM 2197 C C . GLU A 1 305 ? 11.156 -2.756 -12.838 1.00 83.75 305 GLU A C 1
ATOM 2199 O O . GLU A 1 305 ? 10.529 -2.745 -11.775 1.00 83.75 305 GLU A O 1
ATOM 2204 N N . VAL A 1 306 ? 10.879 -1.884 -13.812 1.00 83.75 306 VAL A N 1
ATOM 2205 C CA . VAL A 1 306 ? 9.738 -0.958 -13.749 1.00 83.75 306 VAL A CA 1
ATOM 2206 C C . VAL A 1 306 ? 8.807 -1.246 -14.917 1.00 83.75 306 VAL A C 1
ATOM 2208 O O . VAL A 1 306 ? 9.029 -0.766 -16.034 1.00 83.75 306 VAL A O 1
ATOM 2211 N N . GLU A 1 307 ? 7.718 -1.970 -14.655 1.00 85.94 307 GLU A N 1
ATOM 2212 C CA . GLU A 1 307 ? 6.679 -2.231 -15.649 1.00 85.94 307 GLU A CA 1
ATOM 2213 C C . GLU A 1 307 ? 5.563 -1.179 -15.546 1.00 85.94 307 GLU A C 1
ATOM 2215 O O . GLU A 1 307 ? 4.894 -1.000 -14.526 1.00 85.94 307 GLU A O 1
ATOM 2220 N N . ALA A 1 308 ? 5.293 -0.463 -16.639 1.00 84.81 308 ALA A N 1
ATOM 2221 C CA . ALA A 1 308 ? 4.204 0.508 -16.694 1.00 84.81 308 ALA A CA 1
ATOM 2222 C C . ALA A 1 308 ? 3.202 0.188 -17.802 1.00 84.81 308 ALA A C 1
ATOM 2224 O O . ALA A 1 308 ? 3.385 0.543 -18.973 1.00 84.81 308 ALA A O 1
ATOM 2225 N N . THR A 1 309 ? 2.041 -0.349 -17.425 1.00 85.94 309 THR A N 1
ATOM 2226 C CA . THR A 1 309 ? 0.979 -0.659 -18.384 1.00 85.94 309 THR A CA 1
ATOM 2227 C C . THR A 1 309 ? -0.018 0.491 -18.563 1.00 85.94 309 THR A C 1
ATOM 2229 O O . THR A 1 309 ? -1.053 0.607 -17.920 1.00 85.94 309 THR A O 1
ATOM 2232 N N . GLY A 1 310 ? 0.228 1.391 -19.513 1.00 88.94 310 GLY A N 1
ATOM 2233 C CA . GLY A 1 310 ? -0.785 2.308 -20.043 1.00 88.94 310 GLY A CA 1
ATOM 2234 C C . GLY A 1 310 ? -0.240 3.649 -20.519 1.00 88.94 310 GLY A C 1
ATOM 2235 O O . GLY A 1 310 ? -0.178 3.919 -21.723 1.00 88.94 310 GLY A O 1
ATOM 2236 N N . ARG A 1 311 ? 0.043 4.581 -19.603 1.00 85.94 311 ARG A N 1
ATOM 2237 C CA . ARG A 1 311 ? 0.645 5.875 -19.956 1.00 85.94 311 ARG A CA 1
ATOM 2238 C C . ARG A 1 311 ? 1.643 6.344 -18.909 1.00 85.94 311 ARG A C 1
ATOM 2240 O O . ARG A 1 311 ? 1.211 6.845 -17.876 1.00 85.94 311 ARG A O 1
ATOM 2247 N N . MET A 1 312 ? 2.911 6.354 -19.291 1.00 85.44 312 MET A N 1
ATOM 2248 C CA . MET A 1 312 ? 4.017 7.019 -18.607 1.00 85.44 312 MET A CA 1
ATOM 2249 C C . MET A 1 312 ? 4.237 8.405 -19.243 1.00 85.44 312 MET A C 1
ATOM 2251 O O . MET A 1 312 ? 4.181 8.548 -20.473 1.00 85.44 312 MET A O 1
ATOM 2255 N N . LEU A 1 313 ? 4.360 9.479 -18.450 1.00 85.12 313 LEU A N 1
ATOM 2256 C CA . LEU A 1 313 ? 4.715 10.787 -19.029 1.00 85.12 313 LEU A CA 1
ATOM 2257 C C . LEU A 1 313 ? 6.221 11.000 -19.070 1.00 85.12 313 LEU A C 1
ATOM 2259 O O . LEU A 1 313 ? 6.695 11.417 -20.118 1.00 85.12 313 LEU A O 1
ATOM 2263 N N . SER A 1 314 ? 6.922 10.703 -17.991 1.00 83.50 314 SER A N 1
ATOM 2264 C CA . SER A 1 314 ? 8.374 10.808 -17.920 1.00 83.50 314 SER A CA 1
ATOM 2265 C C . SER A 1 314 ? 8.922 9.462 -17.485 1.00 83.50 314 SER A C 1
ATOM 2267 O O . SER A 1 314 ? 8.335 8.858 -16.588 1.00 83.50 314 SER A O 1
ATOM 2269 N N . ALA A 1 315 ? 9.965 9.005 -18.160 1.00 80.88 315 ALA A N 1
ATOM 2270 C CA . ALA A 1 315 ? 10.847 7.962 -17.663 1.00 80.88 315 ALA A CA 1
ATOM 2271 C C . ALA A 1 315 ? 11.879 8.584 -16.691 1.00 80.88 315 ALA A C 1
ATOM 2273 O O . ALA A 1 315 ? 11.836 9.811 -16.525 1.00 80.88 315 ALA A O 1
ATOM 2274 N N . PRO A 1 316 ? 12.711 7.767 -16.021 1.00 79.44 316 PRO A N 1
ATOM 2275 C CA . PRO A 1 316 ? 13.677 8.260 -15.038 1.00 79.44 316 PRO A CA 1
ATOM 2276 C C . PRO A 1 316 ? 14.670 9.274 -15.591 1.00 79.44 316 PRO A C 1
ATOM 2278 O O . PRO A 1 316 ? 14.807 9.340 -16.802 1.00 79.44 316 PRO A O 1
ATOM 2281 N N . GLU A 1 317 ? 15.318 10.097 -14.763 1.00 81.56 317 GLU A N 1
ATOM 2282 C CA . GLU A 1 317 ? 16.332 11.042 -15.271 1.00 81.56 317 GLU A CA 1
ATOM 2283 C C . GLU A 1 317 ? 17.672 10.328 -15.491 1.00 81.56 317 GLU A C 1
ATOM 2285 O O . GLU A 1 317 ? 18.248 10.459 -16.575 1.00 81.56 317 GLU A O 1
ATOM 2290 N N . GLU A 1 318 ? 18.084 9.504 -14.521 1.00 78.06 318 GLU A N 1
ATOM 2291 C CA . GLU A 1 318 ? 19.322 8.721 -14.543 1.00 78.06 318 GLU A CA 1
ATOM 2292 C C . GLU A 1 318 ? 19.033 7.228 -14.304 1.00 78.06 318 GLU A C 1
ATOM 2294 O O . GLU A 1 318 ? 18.325 6.850 -13.367 1.00 78.06 318 GLU A O 1
ATOM 2299 N N . LEU A 1 319 ? 19.588 6.371 -15.164 1.00 77.69 319 LEU A N 1
ATOM 2300 C CA . LEU A 1 319 ? 19.515 4.912 -15.051 1.00 77.69 319 LEU A CA 1
ATOM 2301 C C . LEU A 1 319 ? 20.924 4.328 -14.857 1.00 77.69 319 LEU A C 1
ATOM 2303 O O . LEU A 1 319 ? 21.794 4.628 -15.678 1.00 77.69 319 LEU A O 1
ATOM 2307 N N . SER A 1 320 ? 21.138 3.521 -13.804 1.00 81.38 320 SER A N 1
ATOM 2308 C CA . SER A 1 320 ? 22.367 2.735 -13.590 1.00 81.38 320 SER A CA 1
ATOM 2309 C C . SER A 1 320 ? 22.341 1.387 -14.330 1.00 81.38 320 SER A C 1
ATOM 2311 O O . SER A 1 320 ? 21.416 1.118 -15.086 1.00 81.38 320 SER A O 1
ATOM 2313 N N . ASP A 1 321 ? 23.376 0.552 -14.184 1.00 80.12 321 ASP A N 1
ATOM 2314 C CA . ASP A 1 321 ? 23.588 -0.601 -15.061 1.00 80.12 321 ASP A CA 1
ATOM 2315 C C . ASP A 1 321 ? 22.573 -1.735 -14.783 1.00 80.12 321 ASP A C 1
ATOM 2317 O O . ASP A 1 321 ? 22.273 -2.083 -13.641 1.00 80.12 321 ASP A O 1
ATOM 2321 N N . GLY A 1 322 ? 22.107 -2.411 -15.840 1.00 79.44 322 GLY A N 1
ATOM 2322 C CA . GLY A 1 322 ? 21.297 -3.633 -15.713 1.00 79.44 322 GLY A CA 1
ATOM 2323 C C . GLY A 1 322 ? 19.826 -3.430 -15.333 1.00 79.44 322 GLY A C 1
ATOM 2324 O O . GLY A 1 322 ? 19.273 -4.278 -14.633 1.00 79.44 322 GLY A O 1
ATOM 2325 N N . LEU A 1 323 ? 19.209 -2.338 -15.785 1.00 82.12 323 LEU A N 1
ATOM 2326 C CA . LEU A 1 323 ? 17.781 -2.047 -15.611 1.00 82.12 323 LEU A CA 1
ATOM 2327 C C . LEU A 1 323 ? 16.946 -2.438 -16.826 1.00 82.12 323 LEU A C 1
ATOM 2329 O O . LEU A 1 323 ? 17.378 -2.299 -17.975 1.00 82.12 323 LEU A O 1
ATOM 2333 N N . GLU A 1 324 ? 15.708 -2.837 -16.548 1.00 85.38 324 GLU A N 1
ATOM 2334 C CA . GLU A 1 324 ? 14.689 -3.134 -17.548 1.00 85.38 324 GLU A CA 1
ATOM 2335 C C . GLU A 1 324 ? 13.485 -2.203 -17.345 1.00 85.38 324 GLU A C 1
ATOM 2337 O O . GLU A 1 324 ? 12.879 -2.139 -16.270 1.00 85.38 324 GLU A O 1
ATOM 2342 N N . VAL A 1 325 ? 13.148 -1.427 -18.381 1.00 84.62 325 VAL A N 1
ATOM 2343 C CA . VAL A 1 325 ? 11.979 -0.536 -18.368 1.00 84.62 325 VAL A CA 1
ATOM 2344 C C . VAL A 1 325 ? 11.015 -0.956 -19.466 1.00 84.62 325 VAL A C 1
ATOM 2346 O O . VAL A 1 325 ? 11.166 -0.561 -20.628 1.00 84.62 325 VAL A O 1
ATOM 2349 N N . GLU A 1 326 ? 9.962 -1.680 -19.084 1.00 87.19 326 GLU A N 1
ATOM 2350 C CA . GLU A 1 326 ? 8.877 -2.034 -19.995 1.00 87.19 326 GLU A CA 1
ATOM 2351 C C . GLU A 1 326 ? 7.719 -1.033 -19.874 1.00 87.19 326 GLU A C 1
ATOM 2353 O O . GLU A 1 326 ? 7.091 -0.841 -18.829 1.00 87.19 326 GLU A O 1
ATOM 2358 N N . ALA A 1 327 ? 7.368 -0.384 -20.987 1.00 85.00 327 ALA A N 1
ATOM 2359 C CA . ALA A 1 327 ? 6.218 0.512 -21.029 1.00 85.00 327 ALA A CA 1
ATOM 2360 C C . ALA A 1 327 ? 5.219 0.100 -22.103 1.00 85.00 327 ALA A C 1
ATOM 2362 O O . ALA A 1 327 ? 5.350 0.442 -23.288 1.00 85.00 327 ALA A O 1
ATOM 2363 N N . THR A 1 328 ? 4.112 -0.507 -21.682 1.00 86.00 328 THR A N 1
ATOM 2364 C CA . THR A 1 328 ? 3.006 -0.788 -22.593 1.00 86.00 328 THR A CA 1
ATOM 2365 C C . THR A 1 328 ? 2.068 0.423 -22.709 1.00 86.00 328 THR A C 1
ATOM 2367 O O . THR A 1 328 ? 1.689 1.089 -21.750 1.00 86.00 328 THR A O 1
ATOM 2370 N N . GLY A 1 329 ? 1.689 0.808 -23.927 1.00 88.81 329 GLY A N 1
ATOM 2371 C CA . GLY A 1 329 ? 0.797 1.932 -24.223 1.00 88.81 329 GLY A CA 1
ATOM 2372 C C . GLY A 1 329 ? 1.481 3.211 -24.732 1.00 88.81 329 GLY A C 1
ATOM 2373 O O . GLY A 1 329 ? 1.644 3.388 -25.944 1.00 88.81 329 GLY A O 1
ATOM 2374 N N . ARG A 1 330 ? 1.718 4.213 -23.872 1.00 86.12 330 ARG A N 1
ATOM 2375 C CA . ARG A 1 330 ? 2.273 5.519 -24.293 1.00 86.12 330 ARG A CA 1
ATOM 2376 C C . ARG A 1 330 ? 3.289 6.086 -23.307 1.00 86.12 330 ARG A C 1
ATOM 2378 O O . ARG A 1 330 ? 2.873 6.615 -22.281 1.00 86.12 330 ARG A O 1
ATOM 2385 N N . MET A 1 331 ? 4.541 6.166 -23.742 1.00 85.75 331 MET A N 1
ATOM 2386 C CA . MET A 1 331 ? 5.623 6.929 -23.119 1.00 85.75 331 MET A CA 1
ATOM 2387 C C . MET A 1 331 ? 5.732 8.312 -23.793 1.00 85.75 331 MET A C 1
ATOM 2389 O O . MET A 1 331 ? 5.628 8.418 -25.024 1.00 85.75 331 MET A O 1
ATOM 2393 N N . LEU A 1 332 ? 5.826 9.413 -23.032 1.00 85.12 332 LEU A N 1
ATOM 2394 C CA . LEU A 1 332 ? 6.082 10.728 -23.650 1.00 85.12 332 LEU A CA 1
ATOM 2395 C C . LEU A 1 332 ? 7.569 11.041 -23.738 1.00 85.12 332 LEU A C 1
ATOM 2397 O O . LEU A 1 332 ? 7.994 11.429 -24.819 1.00 85.12 332 LEU A O 1
ATOM 2401 N N . SER A 1 333 ? 8.307 10.870 -22.654 1.00 83.00 333 SER A N 1
ATOM 2402 C CA . SER A 1 333 ? 9.743 11.113 -22.607 1.00 83.00 333 SER A CA 1
ATOM 2403 C C . SER A 1 333 ? 10.429 9.860 -22.091 1.00 83.00 333 SER A C 1
ATOM 2405 O O . SER A 1 333 ? 9.933 9.281 -21.126 1.00 83.00 333 SER A O 1
ATOM 2407 N N . ALA A 1 334 ? 11.493 9.448 -22.766 1.00 79.75 334 ALA A N 1
ATOM 2408 C CA . ALA A 1 334 ? 12.458 8.496 -22.237 1.00 79.75 334 ALA A CA 1
ATOM 2409 C C . ALA A 1 334 ? 13.465 9.230 -21.316 1.00 79.75 334 ALA A C 1
ATOM 2411 O O . ALA A 1 334 ? 13.377 10.465 -21.253 1.00 79.75 334 ALA A O 1
ATOM 2412 N N . PRO A 1 335 ? 14.346 8.507 -20.599 1.00 80.12 335 PRO A N 1
ATOM 2413 C CA . PRO A 1 335 ? 15.342 9.113 -19.717 1.00 80.12 335 PRO A CA 1
ATOM 2414 C C . PRO A 1 335 ? 16.305 10.045 -20.439 1.00 80.12 335 PRO A C 1
ATOM 2416 O O . PRO A 1 335 ? 16.467 9.919 -21.654 1.00 80.12 335 PRO A O 1
ATOM 2419 N N . GLU A 1 336 ? 16.908 10.991 -19.715 1.00 79.38 336 GLU A N 1
ATOM 2420 C CA . GLU A 1 336 ? 17.904 11.901 -20.299 1.00 79.38 336 GLU A CA 1
ATOM 2421 C C . GLU A 1 336 ? 19.234 11.166 -20.516 1.00 79.38 336 GLU A C 1
ATOM 2423 O O . GLU A 1 336 ? 19.763 11.210 -21.631 1.00 79.38 336 GLU A O 1
ATOM 2428 N N . GLU A 1 337 ? 19.698 10.422 -19.505 1.00 76.12 337 GLU A N 1
ATOM 2429 C CA . GLU A 1 337 ? 20.961 9.678 -19.526 1.00 76.12 337 GLU A CA 1
ATOM 2430 C C . GLU A 1 337 ? 20.746 8.194 -19.179 1.00 76.12 337 GLU A C 1
ATOM 2432 O O . GLU A 1 337 ? 20.103 7.847 -18.188 1.00 76.12 337 GLU A O 1
ATOM 2437 N N . LEU A 1 338 ? 21.303 7.309 -20.010 1.00 76.88 338 LEU A N 1
ATOM 2438 C CA . LEU A 1 338 ? 21.273 5.856 -19.827 1.00 76.88 338 LEU A CA 1
ATOM 2439 C C . LEU A 1 338 ? 22.704 5.320 -19.658 1.00 76.88 338 LEU A C 1
ATOM 2441 O O . LEU A 1 338 ? 23.521 5.555 -20.554 1.00 76.88 338 LEU A O 1
ATOM 2445 N N . SER A 1 339 ? 23.016 4.613 -18.559 1.00 80.25 339 SER A N 1
ATOM 2446 C CA . SER A 1 339 ? 24.299 3.903 -18.365 1.00 80.25 339 SER A CA 1
ATOM 2447 C C . SER A 1 339 ? 24.333 2.535 -19.072 1.00 80.25 339 SER A C 1
ATOM 2449 O O . SER A 1 339 ? 23.413 2.218 -19.817 1.00 80.25 339 SER A O 1
ATOM 2451 N N . ASP A 1 340 ? 25.411 1.756 -18.932 1.00 78.50 340 ASP A N 1
ATOM 2452 C CA . ASP A 1 340 ? 25.656 0.579 -19.770 1.00 78.50 340 ASP A CA 1
ATOM 2453 C C . ASP A 1 340 ? 24.680 -0.579 -19.430 1.00 78.50 340 ASP A C 1
ATOM 2455 O O . ASP A 1 340 ? 24.396 -0.879 -18.270 1.00 78.50 340 ASP A O 1
ATOM 2459 N N . GLY A 1 341 ? 24.231 -1.333 -20.442 1.00 79.31 341 GLY A N 1
ATOM 2460 C CA . GLY A 1 341 ? 23.481 -2.584 -20.236 1.00 79.31 341 GLY A CA 1
ATOM 2461 C C . GLY A 1 341 ? 22.004 -2.443 -19.846 1.00 79.31 341 GLY A C 1
ATOM 2462 O O . GLY A 1 341 ? 21.504 -3.291 -19.110 1.00 79.31 341 GLY A O 1
ATOM 2463 N N . LEU A 1 342 ? 21.324 -1.402 -20.330 1.00 81.25 342 LEU A N 1
ATOM 2464 C CA . LEU A 1 342 ? 19.885 -1.176 -20.143 1.00 81.25 342 LEU A CA 1
ATOM 2465 C C . LEU A 1 342 ? 19.054 -1.667 -21.326 1.00 81.25 342 LEU A C 1
ATOM 2467 O O . LEU A 1 342 ? 19.449 -1.522 -22.488 1.00 81.25 342 LEU A O 1
ATOM 2471 N N . GLU A 1 343 ? 17.861 -2.165 -21.012 1.00 84.12 343 GLU A N 1
ATOM 2472 C CA . GLU A 1 343 ? 16.849 -2.569 -21.987 1.00 84.12 343 GLU A CA 1
ATOM 2473 C C . GLU A 1 343 ? 15.590 -1.706 -21.820 1.00 84.12 343 GLU A C 1
ATOM 2475 O O . GLU A 1 343 ? 14.999 -1.606 -20.742 1.00 84.12 343 GLU A O 1
ATOM 2480 N N . VAL A 1 344 ? 15.186 -1.032 -22.900 1.00 83.38 344 VAL A N 1
ATOM 2481 C CA . VAL A 1 344 ? 13.977 -0.199 -22.936 1.00 83.38 344 VAL A CA 1
ATOM 2482 C C . VAL A 1 344 ? 13.059 -0.698 -24.046 1.00 83.38 344 VAL A C 1
ATOM 2484 O O . VAL A 1 344 ? 13.187 -0.275 -25.199 1.00 83.38 344 VAL A O 1
ATOM 2487 N N . GLU A 1 345 ? 12.079 -1.538 -23.702 1.00 84.62 345 GLU A N 1
ATOM 2488 C CA . GLU A 1 345 ? 11.004 -1.942 -24.614 1.00 84.62 345 GLU A CA 1
ATOM 2489 C C . GLU A 1 345 ? 9.741 -1.075 -24.403 1.00 84.62 345 GLU A C 1
ATOM 2491 O O . GLU A 1 345 ? 9.110 -1.036 -23.346 1.00 84.62 345 GLU A O 1
ATOM 2496 N N . ALA A 1 346 ? 9.300 -0.361 -25.442 1.00 84.00 346 ALA A N 1
ATOM 2497 C CA . ALA A 1 346 ? 8.083 0.446 -25.415 1.00 84.00 346 ALA A CA 1
ATOM 2498 C C . ALA A 1 346 ? 7.046 -0.047 -26.425 1.00 84.00 346 ALA A C 1
ATOM 2500 O O . ALA A 1 346 ? 7.108 0.250 -27.627 1.00 84.00 346 ALA A O 1
ATOM 2501 N N . THR A 1 347 ? 5.985 -0.686 -25.931 1.00 84.81 347 THR A N 1
ATOM 2502 C CA . THR A 1 347 ? 4.906 -1.194 -26.781 1.00 84.81 347 THR A CA 1
ATOM 2503 C C . THR A 1 347 ? 3.767 -0.181 -26.951 1.00 84.81 347 THR A C 1
ATOM 2505 O O . THR A 1 347 ? 2.777 -0.126 -26.230 1.00 84.81 347 THR A O 1
ATOM 2508 N N . GLY A 1 348 ? 3.841 0.666 -27.976 1.00 88.56 348 GLY A N 1
ATOM 2509 C CA . GLY A 1 348 ? 2.714 1.465 -28.463 1.00 88.56 348 GLY A CA 1
ATOM 2510 C C . GLY A 1 348 ? 3.115 2.806 -29.070 1.00 88.56 348 GLY A C 1
ATOM 2511 O O . GLY A 1 348 ? 3.118 2.979 -30.296 1.00 88.56 348 GLY A O 1
ATOM 2512 N N . ARG A 1 349 ? 3.335 3.829 -28.239 1.00 85.81 349 ARG A N 1
ATOM 2513 C CA . ARG A 1 349 ? 3.775 5.151 -28.706 1.00 85.81 349 ARG A CA 1
ATOM 2514 C C . ARG A 1 349 ? 4.786 5.790 -27.764 1.00 85.81 349 ARG A C 1
ATOM 2516 O O . ARG A 1 349 ? 4.380 6.307 -26.729 1.00 85.81 349 ARG A O 1
ATOM 2523 N N . MET A 1 350 ? 6.011 5.925 -28.246 1.00 85.44 350 MET A N 1
ATOM 2524 C CA . MET A 1 350 ? 7.075 6.750 -27.679 1.00 85.44 350 MET A CA 1
ATOM 2525 C C . MET A 1 350 ? 7.100 8.107 -28.407 1.00 85.44 350 MET A C 1
ATOM 2527 O O . MET A 1 350 ? 6.985 8.162 -29.640 1.00 85.44 350 MET A O 1
ATOM 2531 N N . LEU A 1 351 ? 7.127 9.237 -27.688 1.00 85.44 351 LEU A N 1
ATOM 2532 C CA . LEU A 1 351 ? 7.306 10.535 -28.361 1.00 85.44 351 LEU A CA 1
ATOM 2533 C C . LEU A 1 351 ? 8.778 10.884 -28.518 1.00 85.44 351 LEU A C 1
ATOM 2535 O O . LEU A 1 351 ? 9.164 11.196 -29.639 1.00 85.44 351 LEU A O 1
ATOM 2539 N N . SER A 1 352 ? 9.549 10.809 -27.446 1.00 83.56 352 SER A N 1
ATOM 2540 C CA . SER A 1 352 ? 10.980 11.086 -27.459 1.00 83.56 352 SER A CA 1
ATOM 2541 C C . SER A 1 352 ? 11.724 9.851 -26.981 1.00 83.56 352 SER A C 1
ATOM 2543 O O . SER A 1 352 ? 11.316 9.272 -25.976 1.00 83.56 352 SER A O 1
ATOM 2545 N N . ALA A 1 353 ? 12.740 9.447 -27.735 1.00 80.88 353 ALA A N 1
ATOM 2546 C CA . ALA A 1 353 ? 13.777 8.545 -27.256 1.00 80.88 353 ALA A CA 1
ATOM 2547 C C . ALA A 1 353 ? 14.774 9.324 -26.364 1.00 80.88 353 ALA A C 1
ATOM 2549 O O . ALA A 1 353 ? 14.652 10.556 -26.309 1.00 80.88 353 ALA A O 1
ATOM 2550 N N . PRO A 1 354 ? 15.693 8.633 -25.666 1.00 81.38 354 PRO A N 1
ATOM 2551 C CA . PRO A 1 354 ? 16.706 9.271 -24.822 1.00 81.38 354 PRO A CA 1
ATOM 2552 C C . PRO A 1 354 ? 17.590 10.249 -25.597 1.00 81.38 354 PRO A C 1
ATOM 2554 O O . PRO A 1 354 ? 17.732 10.097 -26.812 1.00 81.38 354 PRO A O 1
ATOM 2557 N N . GLU A 1 355 ? 18.149 11.257 -24.923 1.00 80.69 355 GLU A N 1
ATOM 2558 C CA . GLU A 1 355 ? 19.047 12.229 -25.569 1.00 80.69 355 GLU A CA 1
ATOM 2559 C C . GLU A 1 355 ? 20.436 11.618 -25.795 1.00 80.69 355 GLU A C 1
ATOM 2561 O O . GLU A 1 355 ? 20.938 11.668 -26.924 1.00 80.69 355 GLU A O 1
ATOM 2566 N N . GLU A 1 356 ? 20.987 10.970 -24.762 1.00 76.19 356 GLU A N 1
ATOM 2567 C CA . GLU A 1 356 ? 22.297 10.319 -24.780 1.00 76.19 356 GLU A CA 1
ATOM 2568 C C . GLU A 1 356 ? 22.184 8.839 -24.387 1.00 76.19 356 GLU A C 1
ATOM 2570 O O . GLU A 1 356 ? 21.543 8.475 -23.400 1.00 76.19 356 GLU A O 1
ATOM 2575 N N . LEU A 1 357 ? 22.821 7.974 -25.176 1.00 74.75 357 LEU A N 1
ATOM 2576 C CA . LEU A 1 357 ? 22.916 6.537 -24.929 1.00 74.75 357 LEU A CA 1
ATOM 2577 C C . LEU A 1 357 ? 24.395 6.144 -24.775 1.00 74.75 357 LEU A C 1
ATOM 2579 O O . LEU A 1 357 ? 25.189 6.464 -25.664 1.00 74.75 357 LEU A O 1
ATOM 2583 N N . SER A 1 358 ? 24.744 5.476 -23.667 1.00 79.44 358 SER A N 1
ATOM 2584 C CA . SER A 1 358 ? 26.064 4.860 -23.424 1.00 79.44 358 SER A CA 1
ATOM 2585 C C . SER A 1 358 ? 26.143 3.425 -23.971 1.00 79.44 358 SER A C 1
ATOM 2587 O O . SER A 1 358 ? 25.238 3.003 -24.677 1.00 79.44 358 SER A O 1
ATOM 2589 N N . ASP A 1 359 ? 27.236 2.685 -23.760 1.00 78.44 359 ASP A N 1
ATOM 2590 C CA . ASP A 1 359 ? 27.522 1.481 -24.548 1.00 78.44 359 ASP A CA 1
ATOM 2591 C C . ASP A 1 359 ? 26.632 0.287 -24.123 1.00 78.44 359 ASP A C 1
ATOM 2593 O O . ASP A 1 359 ? 26.428 -0.001 -22.946 1.00 78.44 359 ASP A O 1
ATOM 2597 N N . GLY A 1 360 ? 26.159 -0.502 -25.096 1.00 79.06 360 GLY A N 1
ATOM 2598 C CA . GLY A 1 360 ? 25.438 -1.754 -24.821 1.00 79.06 360 GLY A CA 1
ATOM 2599 C C . GLY A 1 360 ? 23.971 -1.605 -24.408 1.00 79.06 360 GLY A C 1
ATOM 2600 O O . GLY A 1 360 ? 23.483 -2.448 -23.658 1.00 79.06 360 GLY A O 1
ATOM 2601 N N . LEU A 1 361 ? 23.285 -0.567 -24.892 1.00 80.62 361 LEU A N 1
ATOM 2602 C CA . LEU A 1 361 ? 21.844 -0.369 -24.705 1.00 80.62 361 LEU A CA 1
ATOM 2603 C C . LEU A 1 361 ? 21.020 -0.952 -25.850 1.00 80.62 361 LEU A C 1
ATOM 2605 O O . LEU A 1 361 ? 21.387 -0.840 -27.026 1.00 80.62 361 LEU A O 1
ATOM 2609 N N . GLU A 1 362 ? 19.864 -1.499 -25.489 1.00 83.88 362 GLU A N 1
ATOM 2610 C CA . GLU A 1 362 ? 18.852 -1.991 -26.417 1.00 83.88 362 GLU A CA 1
ATOM 2611 C C . GLU A 1 362 ? 17.564 -1.178 -26.236 1.00 83.88 362 GLU A C 1
ATOM 2613 O O . GLU A 1 362 ? 16.988 -1.106 -25.151 1.00 83.88 362 GLU A O 1
ATOM 2618 N N . VAL A 1 363 ? 17.120 -0.509 -27.305 1.00 83.56 363 VAL A N 1
ATOM 2619 C CA . VAL A 1 363 ? 15.854 0.236 -27.312 1.00 83.56 363 VAL A CA 1
ATOM 2620 C C . VAL A 1 363 ? 14.926 -0.383 -28.344 1.00 83.56 363 VAL A C 1
ATOM 2622 O O . VAL A 1 363 ? 15.038 -0.104 -29.543 1.00 83.56 363 VAL A O 1
ATOM 2625 N N . GLU A 1 364 ? 13.953 -1.161 -27.876 1.00 85.19 364 GLU A N 1
ATOM 2626 C CA . GLU A 1 364 ? 12.888 -1.696 -28.714 1.00 85.19 364 GLU A CA 1
ATOM 2627 C C . GLU A 1 364 ? 11.634 -0.813 -28.605 1.00 85.19 364 GLU A C 1
ATOM 2629 O O . GLU A 1 364 ? 11.097 -0.522 -27.542 1.00 85.19 364 GLU A O 1
ATOM 2634 N N . ALA A 1 365 ? 11.102 -0.355 -29.735 1.00 83.69 365 ALA A N 1
ATOM 2635 C CA . ALA A 1 365 ? 9.850 0.390 -29.757 1.00 83.69 365 ALA A CA 1
ATOM 2636 C C . ALA A 1 365 ? 8.878 -0.212 -30.759 1.00 83.69 365 ALA A C 1
ATOM 2638 O O . ALA A 1 365 ? 8.964 0.021 -31.972 1.00 83.69 365 ALA A O 1
ATOM 2639 N N . THR A 1 366 ? 7.847 -0.882 -30.253 1.00 84.62 366 THR A N 1
ATOM 2640 C CA . THR A 1 366 ? 6.765 -1.374 -31.098 1.00 84.62 366 THR A CA 1
ATOM 2641 C C . THR A 1 366 ? 5.654 -0.324 -31.235 1.00 84.62 366 THR A C 1
ATOM 2643 O O . THR A 1 366 ? 5.161 0.270 -30.284 1.00 84.62 366 THR A O 1
ATOM 2646 N N . GLY A 1 367 ? 5.244 -0.002 -32.462 1.00 87.69 367 GLY A N 1
ATOM 2647 C CA . GLY A 1 367 ? 4.204 0.984 -32.776 1.00 87.69 367 GLY A CA 1
ATOM 2648 C C . GLY A 1 367 ? 4.699 2.297 -33.400 1.00 87.69 367 GLY A C 1
ATOM 2649 O O . GLY A 1 367 ? 4.797 2.409 -34.629 1.00 87.69 367 GLY A O 1
ATOM 2650 N N . ARG A 1 368 ? 4.837 3.377 -32.615 1.00 84.25 368 ARG A N 1
ATOM 2651 C CA . ARG A 1 368 ? 5.210 4.709 -33.139 1.00 84.25 368 ARG A CA 1
ATOM 2652 C C . ARG A 1 368 ? 6.205 5.446 -32.249 1.00 84.25 368 ARG A C 1
ATOM 2654 O O . ARG A 1 368 ? 5.802 5.943 -31.204 1.00 84.25 368 ARG A O 1
ATOM 2661 N N . MET A 1 369 ? 7.391 5.692 -32.791 1.00 84.06 369 MET A N 1
ATOM 2662 C CA . MET A 1 369 ? 8.413 6.598 -32.268 1.00 84.06 369 MET A CA 1
ATOM 2663 C C . MET A 1 369 ? 8.353 7.936 -33.033 1.00 84.06 369 MET A C 1
ATOM 2665 O O . MET A 1 369 ? 8.209 7.948 -34.265 1.00 84.06 369 MET A O 1
ATOM 2669 N N . LEU A 1 370 ? 8.353 9.091 -32.351 1.00 84.75 370 LEU A N 1
ATOM 2670 C CA . LEU A 1 370 ? 8.428 10.381 -33.065 1.00 84.75 370 LEU A CA 1
ATOM 2671 C C . LEU A 1 370 ? 9.867 10.846 -33.258 1.00 84.75 370 LEU A C 1
ATOM 2673 O O . LEU A 1 370 ? 10.194 11.212 -34.382 1.00 84.75 370 LEU A O 1
ATOM 2677 N N . SER A 1 371 ? 10.678 10.815 -32.213 1.00 83.31 371 SER A N 1
ATOM 2678 C CA . SER A 1 371 ? 12.082 11.208 -32.261 1.00 83.31 371 SER A CA 1
ATOM 2679 C C . SER A 1 371 ? 12.944 10.028 -31.843 1.00 83.31 371 SER A C 1
ATOM 2681 O O . SER A 1 371 ? 12.615 9.388 -30.847 1.00 83.31 371 SER A O 1
ATOM 2683 N N . ALA A 1 372 ? 13.973 9.737 -32.632 1.00 78.88 372 ALA A N 1
ATOM 2684 C CA . ALA A 1 372 ? 15.069 8.866 -32.231 1.00 78.88 372 ALA A CA 1
ATOM 2685 C C . ALA A 1 372 ? 16.079 9.661 -31.372 1.00 78.88 372 ALA A C 1
ATOM 2687 O O . ALA A 1 372 ? 15.931 10.888 -31.310 1.00 78.88 372 ALA A O 1
ATOM 2688 N N . PRO A 1 373 ? 17.050 8.987 -30.730 1.00 80.25 373 PRO A N 1
ATOM 2689 C CA . PRO A 1 373 ? 18.083 9.643 -29.928 1.00 80.25 373 PRO A CA 1
ATOM 2690 C C . PRO A 1 373 ? 18.904 10.659 -30.723 1.00 80.25 373 PRO A C 1
ATOM 2692 O O . PRO A 1 373 ? 19.039 10.512 -31.942 1.00 80.25 373 PRO A O 1
ATOM 2695 N N . GLU A 1 374 ? 19.418 11.695 -30.056 1.00 80.19 374 GLU A N 1
ATOM 2696 C CA . GLU A 1 374 ? 20.269 12.705 -30.704 1.00 80.19 374 GLU A CA 1
ATOM 2697 C C . GLU A 1 374 ? 21.685 12.155 -30.916 1.00 80.19 374 GLU A C 1
ATOM 2699 O O . GLU A 1 374 ? 22.193 12.208 -32.043 1.00 80.19 374 GLU A O 1
ATOM 2704 N N . GLU A 1 375 ? 22.259 11.549 -29.870 1.00 75.31 375 GLU A N 1
ATOM 2705 C CA . GLU A 1 375 ? 23.596 10.958 -29.870 1.00 75.31 375 GLU A CA 1
ATOM 2706 C C . GLU A 1 375 ? 23.559 9.478 -29.456 1.00 75.31 375 GLU A C 1
ATOM 2708 O O . GLU A 1 375 ? 22.811 9.058 -28.573 1.00 75.31 375 GLU A O 1
ATOM 2713 N N . LEU A 1 376 ? 24.371 8.666 -30.131 1.00 73.12 376 LEU A N 1
ATOM 2714 C CA . LEU A 1 376 ? 24.460 7.222 -29.926 1.00 73.12 376 LEU A CA 1
ATOM 2715 C C . LEU A 1 376 ? 25.941 6.829 -29.801 1.00 73.12 376 LEU A C 1
ATOM 2717 O O . LEU A 1 376 ? 26.706 7.109 -30.732 1.00 73.12 376 LEU A O 1
ATOM 2721 N N . SER A 1 377 ? 26.356 6.211 -28.687 1.00 78.19 377 SER A N 1
ATOM 2722 C CA . SER A 1 377 ? 27.714 5.669 -28.484 1.00 78.19 377 SER A CA 1
ATOM 2723 C C . SER A 1 377 ? 27.893 4.261 -29.081 1.00 78.19 377 SER A C 1
ATOM 2725 O O . SER A 1 377 ? 27.022 3.772 -29.795 1.00 78.19 377 SER A O 1
ATOM 2727 N N . ASP A 1 378 ? 29.051 3.626 -28.892 1.00 76.06 378 ASP A N 1
ATOM 2728 C CA . ASP A 1 378 ? 29.378 2.390 -29.605 1.00 76.06 378 ASP A CA 1
ATOM 2729 C C . ASP A 1 378 ? 28.532 1.206 -29.067 1.00 76.06 378 ASP A C 1
ATOM 2731 O O . ASP A 1 378 ? 28.403 0.987 -27.865 1.00 76.06 378 ASP A O 1
ATOM 2735 N N . GLY A 1 379 ? 28.012 0.356 -29.962 1.00 76.31 379 GLY A N 1
ATOM 2736 C CA . GLY A 1 379 ? 27.373 -0.912 -29.571 1.00 76.31 379 GLY A CA 1
ATOM 2737 C C . GLY A 1 379 ? 25.913 -0.823 -29.117 1.00 76.31 379 GLY A C 1
ATOM 2738 O O . GLY A 1 379 ? 25.494 -1.660 -28.321 1.00 76.31 379 GLY A O 1
ATOM 2739 N N . LEU A 1 380 ? 25.157 0.151 -29.628 1.00 77.94 380 LEU A N 1
ATOM 2740 C CA . LEU A 1 380 ? 23.712 0.271 -29.403 1.00 77.94 380 LEU A CA 1
ATOM 2741 C C . LEU A 1 380 ? 22.887 -0.373 -30.510 1.00 77.94 380 LEU A C 1
ATOM 2743 O O . LEU A 1 380 ? 23.218 -0.270 -31.700 1.00 77.94 380 LEU A O 1
ATOM 2747 N N . GLU A 1 381 ? 21.762 -0.949 -30.100 1.00 81.06 381 GLU A N 1
ATOM 2748 C CA . GLU A 1 381 ? 20.740 -1.502 -30.980 1.00 81.06 381 GLU A CA 1
ATOM 2749 C C . GLU A 1 381 ? 19.425 -0.740 -30.774 1.00 81.06 381 GLU A C 1
ATOM 2751 O O . GLU A 1 381 ? 18.886 -0.656 -29.670 1.00 81.06 381 GLU A O 1
ATOM 2756 N N . VAL A 1 382 ? 18.917 -0.126 -31.847 1.00 80.88 382 VAL A N 1
ATOM 2757 C CA . VAL A 1 382 ? 17.618 0.559 -31.837 1.00 80.88 382 VAL A CA 1
ATOM 2758 C C . VAL A 1 382 ? 16.705 -0.116 -32.849 1.00 80.88 382 VAL A C 1
ATOM 2760 O O . VAL A 1 382 ? 16.802 0.145 -34.055 1.00 80.88 382 VAL A O 1
ATOM 2763 N N . GLU A 1 383 ? 15.767 -0.925 -32.363 1.00 82.25 383 GLU A N 1
ATOM 2764 C CA . GLU A 1 383 ? 14.723 -1.522 -33.190 1.00 82.25 383 GLU A CA 1
ATOM 2765 C C . GLU A 1 383 ? 13.403 -0.755 -33.029 1.00 82.25 383 GLU A C 1
ATOM 2767 O O . GLU A 1 383 ? 12.824 -0.625 -31.954 1.00 82.25 383 GLU A O 1
ATOM 2772 N N . ALA A 1 384 ? 12.858 -0.244 -34.132 1.00 81.00 384 ALA A N 1
ATOM 2773 C CA . ALA A 1 384 ? 11.547 0.391 -34.145 1.00 81.00 384 ALA A CA 1
ATOM 2774 C C . ALA A 1 384 ? 10.605 -0.316 -35.115 1.00 81.00 384 ALA A C 1
ATOM 2776 O O . ALA A 1 384 ? 10.604 -0.069 -36.333 1.00 81.00 384 ALA A O 1
ATOM 2777 N N . THR A 1 385 ? 9.694 -1.117 -34.574 1.00 81.88 385 THR A N 1
ATOM 2778 C CA . THR A 1 385 ? 8.656 -1.752 -35.378 1.00 81.88 385 THR A CA 1
ATOM 2779 C C . THR A 1 385 ? 7.471 -0.793 -35.563 1.00 81.88 385 THR A C 1
ATOM 2781 O O . THR A 1 385 ? 6.832 -0.336 -34.624 1.00 81.88 385 THR A O 1
ATOM 2784 N N . GLY A 1 386 ? 7.146 -0.403 -36.803 1.00 85.44 386 GLY A N 1
ATOM 2785 C CA . GLY A 1 386 ? 5.991 0.458 -37.115 1.00 85.44 386 GLY A CA 1
ATOM 2786 C C . GLY A 1 386 ? 6.303 1.809 -37.777 1.00 85.44 386 GLY A C 1
ATOM 2787 O O . GLY A 1 386 ? 6.340 1.906 -39.010 1.00 85.44 386 GLY A O 1
ATOM 2788 N N . ARG A 1 387 ? 6.360 2.921 -37.030 1.00 81.81 387 ARG A N 1
ATOM 2789 C CA . ARG A 1 387 ? 6.608 4.259 -37.613 1.00 81.81 387 ARG A CA 1
ATOM 2790 C C . ARG A 1 387 ? 7.570 5.094 -36.778 1.00 81.81 387 ARG A C 1
ATOM 2792 O O . ARG A 1 387 ? 7.181 5.551 -35.710 1.00 81.81 387 ARG A O 1
ATOM 2799 N N . MET A 1 388 ? 8.700 5.439 -37.383 1.00 81.81 388 MET A N 1
ATOM 2800 C CA . MET A 1 388 ? 9.684 6.402 -36.891 1.00 81.81 388 MET A CA 1
ATOM 2801 C C . MET A 1 388 ? 9.563 7.708 -37.702 1.00 81.81 388 MET A C 1
ATOM 2803 O O . MET A 1 388 ? 9.477 7.671 -38.935 1.00 81.81 388 MET A O 1
ATOM 2807 N N . LEU A 1 389 ? 9.449 8.880 -37.060 1.00 82.69 389 LEU A N 1
ATOM 2808 C CA . LEU A 1 389 ? 9.400 10.148 -37.817 1.00 82.69 389 LEU A CA 1
ATOM 2809 C C . LEU A 1 389 ? 10.780 10.763 -38.052 1.00 82.69 389 LEU A C 1
ATOM 2811 O O . LEU A 1 389 ? 10.981 11.314 -39.131 1.00 82.69 389 LEU A O 1
ATOM 2815 N N . SER A 1 390 ? 11.685 10.670 -37.090 1.00 82.00 390 SER A N 1
ATOM 2816 C CA . SER A 1 390 ? 13.044 11.199 -37.194 1.00 82.00 390 SER A CA 1
ATOM 2817 C C . SER A 1 390 ? 14.034 10.088 -36.884 1.00 82.00 390 SER A C 1
ATOM 2819 O O . SER A 1 390 ? 13.796 9.341 -35.942 1.00 82.00 390 SER A O 1
ATOM 2821 N N . ALA A 1 391 ? 15.073 9.969 -37.706 1.00 77.56 391 ALA A N 1
ATOM 2822 C CA . ALA A 1 391 ? 16.239 9.146 -37.410 1.00 77.56 391 ALA A CA 1
ATOM 2823 C C . ALA A 1 391 ? 17.212 9.931 -36.504 1.00 77.56 391 ALA A C 1
ATOM 2825 O O . ALA A 1 391 ? 17.030 11.150 -36.397 1.00 77.56 391 ALA A O 1
ATOM 2826 N N . PRO A 1 392 ? 18.201 9.258 -35.890 1.00 79.19 392 PRO A N 1
ATOM 2827 C CA . PRO A 1 392 ? 19.240 9.913 -35.097 1.00 79.19 392 PRO A CA 1
ATOM 2828 C C . PRO A 1 392 ? 20.012 10.973 -35.888 1.00 79.19 392 PRO A C 1
ATOM 2830 O O . PRO A 1 392 ? 20.136 10.853 -37.113 1.00 79.19 392 PRO A O 1
ATOM 2833 N N . GLU A 1 393 ? 20.508 12.013 -35.211 1.00 80.00 393 GLU A N 1
ATOM 2834 C CA . GLU A 1 393 ? 21.311 13.063 -35.856 1.00 80.00 393 GLU A CA 1
ATOM 2835 C C . GLU A 1 393 ? 22.745 12.580 -36.102 1.00 80.00 393 GLU A C 1
ATOM 2837 O O . GLU A 1 393 ? 23.229 12.665 -37.239 1.00 80.00 393 GLU A O 1
ATOM 2842 N N . GLU A 1 394 ? 23.375 12.002 -35.073 1.00 75.31 394 GLU A N 1
ATOM 2843 C CA . GLU A 1 394 ? 24.736 11.469 -35.119 1.00 75.31 394 GLU A CA 1
ATOM 2844 C C . GLU A 1 394 ? 24.772 9.970 -34.782 1.00 75.31 394 GLU A C 1
ATOM 2846 O O . GLU A 1 394 ? 24.076 9.476 -33.898 1.00 75.31 394 GLU A O 1
ATOM 2851 N N . LEU A 1 395 ? 25.589 9.228 -35.530 1.00 71.69 395 LEU A N 1
ATOM 2852 C CA . LEU A 1 395 ? 25.783 7.791 -35.367 1.00 71.69 395 LEU A CA 1
ATOM 2853 C C . LEU A 1 395 ? 27.291 7.501 -35.280 1.00 71.69 395 LEU A C 1
ATOM 2855 O O . LEU A 1 395 ? 28.031 7.845 -36.209 1.00 71.69 395 LEU A O 1
ATOM 2859 N N . SER A 1 396 ? 27.730 6.902 -34.170 1.00 77.12 396 SER A N 1
ATOM 2860 C CA . SER A 1 396 ? 29.097 6.411 -33.932 1.00 77.12 396 SER A CA 1
ATOM 2861 C C . SER A 1 396 ? 29.303 4.967 -34.431 1.00 77.12 396 SER A C 1
ATOM 2863 O O . SER A 1 396 ? 28.436 4.388 -35.086 1.00 77.12 396 SER A O 1
ATOM 2865 N N . ASP A 1 397 ? 30.492 4.390 -34.239 1.00 73.81 397 ASP A N 1
ATOM 2866 C CA . ASP A 1 397 ? 30.855 3.138 -34.906 1.00 73.81 397 ASP A CA 1
ATOM 2867 C C . ASP A 1 397 ? 30.180 1.927 -34.225 1.00 73.81 397 ASP A C 1
ATOM 2869 O O . ASP A 1 397 ? 30.248 1.739 -33.018 1.00 73.81 397 ASP A O 1
ATOM 2873 N N . GLY A 1 398 ? 29.590 1.023 -35.015 1.00 72.50 398 GLY A N 1
ATOM 2874 C CA . GLY A 1 398 ? 29.019 -0.225 -34.486 1.00 72.50 398 GLY A CA 1
ATOM 2875 C C . GLY A 1 398 ? 27.566 -0.138 -34.015 1.00 72.50 398 GLY A C 1
ATOM 2876 O O . GLY A 1 398 ? 27.143 -1.006 -33.260 1.00 72.50 398 GLY A O 1
ATOM 2877 N N . LEU A 1 399 ? 26.820 0.865 -34.482 1.00 74.31 399 LEU A N 1
ATOM 2878 C CA . LEU A 1 399 ? 25.378 0.989 -34.265 1.00 74.31 399 LEU A CA 1
ATOM 2879 C C . LEU A 1 399 ? 24.554 0.242 -35.315 1.00 74.31 399 LEU A C 1
ATOM 2881 O O . LEU A 1 399 ? 24.845 0.316 -36.518 1.00 74.31 399 LEU A O 1
ATOM 2885 N N . GLU A 1 400 ? 23.471 -0.382 -34.856 1.00 77.94 400 GLU A N 1
ATOM 2886 C CA . GLU A 1 400 ? 22.439 -0.988 -35.696 1.00 77.94 400 GLU A CA 1
ATOM 2887 C C . GLU A 1 400 ? 21.094 -0.295 -35.440 1.00 77.94 400 GLU A C 1
ATOM 2889 O O . GLU A 1 400 ? 20.596 -0.239 -34.318 1.00 77.94 400 GLU A O 1
ATOM 2894 N N . VAL A 1 401 ? 20.516 0.293 -36.495 1.00 78.06 401 VAL A N 1
ATOM 2895 C CA . VAL A 1 401 ? 19.178 0.901 -36.433 1.00 78.06 401 VAL A CA 1
ATOM 2896 C C . VAL A 1 401 ? 18.270 0.162 -37.402 1.00 78.06 401 VAL A C 1
ATOM 2898 O O . VAL A 1 401 ? 18.316 0.394 -38.621 1.00 78.06 401 VAL A O 1
ATOM 2901 N N . GLU A 1 402 ? 17.402 -0.693 -36.865 1.00 80.94 402 GLU A N 1
ATOM 2902 C CA . GLU A 1 402 ? 16.388 -1.395 -37.643 1.00 80.94 402 GLU A CA 1
ATOM 2903 C C . GLU A 1 402 ? 15.026 -0.705 -37.490 1.00 80.94 402 GLU A C 1
ATOM 2905 O O . GLU A 1 402 ? 14.457 -0.563 -36.414 1.00 80.94 402 GLU A O 1
ATOM 2910 N N . ALA A 1 403 ? 14.446 -0.268 -38.607 1.00 78.94 403 ALA A N 1
ATOM 2911 C CA . ALA A 1 403 ? 13.095 0.275 -38.632 1.00 78.94 403 ALA A CA 1
ATOM 2912 C C . ALA A 1 403 ? 12.197 -0.583 -39.522 1.00 78.94 403 ALA A C 1
ATOM 2914 O O . ALA A 1 403 ? 12.067 -0.361 -40.740 1.00 78.94 403 ALA A O 1
ATOM 2915 N N . THR A 1 404 ? 11.478 -1.525 -38.916 1.00 77.06 404 THR A N 1
ATOM 2916 C CA . THR A 1 404 ? 10.486 -2.336 -39.626 1.00 77.06 404 THR A CA 1
ATOM 2917 C C . THR A 1 404 ? 9.193 -1.540 -39.827 1.00 77.06 404 THR A C 1
ATOM 2919 O O . THR A 1 404 ? 8.176 -1.671 -39.147 1.00 77.06 404 THR A O 1
ATOM 2922 N N . GLY A 1 405 ? 9.211 -0.636 -40.809 1.00 81.56 405 GLY A N 1
ATOM 2923 C CA . GLY A 1 405 ? 8.049 0.173 -41.150 1.00 81.56 405 GLY A CA 1
ATOM 2924 C C . GLY A 1 405 ? 8.379 1.478 -41.861 1.00 81.56 405 GLY A C 1
ATOM 2925 O O . GLY A 1 405 ? 9.138 1.503 -42.825 1.00 81.56 405 GLY A O 1
ATOM 2926 N N . ARG A 1 406 ? 7.719 2.578 -41.483 1.00 79.31 406 ARG A N 1
ATOM 2927 C CA . ARG A 1 406 ? 7.889 3.869 -42.172 1.00 79.31 406 ARG A CA 1
ATOM 2928 C C . ARG A 1 406 ? 8.804 4.798 -41.385 1.00 79.31 406 ARG A C 1
ATOM 2930 O O . ARG A 1 406 ? 8.350 5.368 -40.398 1.00 79.31 406 ARG A O 1
ATOM 2937 N N . MET A 1 407 ? 9.993 5.036 -41.926 1.00 79.62 407 MET A N 1
ATOM 2938 C CA . MET A 1 407 ? 10.900 6.123 -41.554 1.00 79.62 407 MET A CA 1
ATOM 2939 C C . MET A 1 407 ? 10.628 7.350 -42.448 1.00 79.62 407 MET A C 1
ATOM 2941 O O . MET A 1 407 ? 10.410 7.193 -43.654 1.00 79.62 407 MET A O 1
ATOM 2945 N N . LEU A 1 408 ? 10.534 8.562 -41.885 1.00 80.88 408 LEU A N 1
ATOM 2946 C CA . LEU A 1 408 ? 10.291 9.785 -42.681 1.00 80.88 408 LEU A CA 1
ATOM 2947 C C . LEU A 1 408 ? 11.540 10.619 -42.968 1.00 80.88 408 LEU A C 1
ATOM 2949 O O . LEU A 1 408 ? 11.528 11.348 -43.962 1.00 80.88 408 LEU A O 1
ATOM 2953 N N . SER A 1 409 ? 12.556 10.517 -42.119 1.00 80.81 409 SER A N 1
ATOM 2954 C CA . SER A 1 409 ? 13.810 11.264 -42.210 1.00 80.81 409 SER A CA 1
ATOM 2955 C C . SER A 1 409 ? 14.966 10.281 -42.063 1.00 80.81 409 SER A C 1
ATOM 2957 O O . SER A 1 409 ? 14.853 9.351 -41.274 1.00 80.81 409 SER A O 1
ATOM 2959 N N . ALA A 1 410 ? 16.025 10.472 -42.844 1.00 75.06 410 ALA A N 1
ATOM 2960 C CA . ALA A 1 410 ? 17.275 9.722 -42.730 1.00 75.06 410 ALA A CA 1
ATOM 2961 C C . ALA A 1 410 ? 18.234 10.455 -41.769 1.00 75.06 410 ALA A C 1
ATOM 2963 O O . ALA A 1 410 ? 18.043 11.662 -41.594 1.00 75.06 410 ALA A O 1
ATOM 2964 N N . PRO A 1 411 ? 19.228 9.762 -41.182 1.00 76.56 411 PRO A N 1
ATOM 2965 C CA . PRO A 1 411 ? 20.250 10.400 -40.348 1.00 76.56 411 PRO A CA 1
ATOM 2966 C C . PRO A 1 411 ? 21.056 11.445 -41.136 1.00 76.56 411 PRO A C 1
ATOM 2968 O O . PRO A 1 411 ? 21.193 11.326 -42.362 1.00 76.56 411 PRO A O 1
ATOM 2971 N N . GLU A 1 412 ? 21.549 12.485 -40.453 1.00 78.50 412 GLU A N 1
ATOM 2972 C CA . GLU A 1 412 ? 22.301 13.579 -41.092 1.00 78.50 412 GLU A CA 1
ATOM 2973 C C . GLU A 1 412 ? 23.760 13.191 -41.365 1.00 78.50 412 GLU A C 1
ATOM 2975 O O . GLU A 1 412 ? 24.266 13.457 -42.461 1.00 78.50 412 GLU A O 1
ATOM 2980 N N . GLU A 1 413 ? 24.407 12.506 -40.419 1.00 74.44 413 GLU A N 1
ATOM 2981 C CA . GLU A 1 413 ? 25.798 12.062 -40.513 1.00 74.44 413 GLU A CA 1
ATOM 2982 C C . GLU A 1 413 ? 25.903 10.539 -40.290 1.00 74.44 413 GLU A C 1
ATOM 2984 O O . GLU A 1 413 ? 25.192 9.951 -39.480 1.00 74.44 413 GLU A O 1
ATOM 2989 N N . LEU A 1 414 ? 26.779 9.879 -41.056 1.00 71.19 414 LEU A N 1
ATOM 2990 C CA . LEU A 1 414 ? 27.052 8.441 -40.946 1.00 71.19 414 LEU A CA 1
ATOM 2991 C C . LEU A 1 414 ? 28.561 8.232 -40.790 1.00 71.19 414 LEU A C 1
ATOM 2993 O O . LEU A 1 414 ? 29.321 8.593 -41.698 1.00 71.19 414 LEU A O 1
ATOM 2997 N N . SER A 1 415 ? 28.992 7.632 -39.679 1.00 74.12 415 SER A N 1
ATOM 2998 C CA . SER A 1 415 ? 30.351 7.114 -39.519 1.00 74.12 415 SER A CA 1
ATOM 2999 C C . SER A 1 415 ? 30.564 5.794 -40.288 1.00 74.12 415 SER A C 1
ATOM 3001 O O . SER A 1 415 ? 29.654 5.228 -40.908 1.00 74.12 415 SER A O 1
ATOM 3003 N N . ASP A 1 416 ? 31.813 5.325 -40.339 1.00 67.44 416 ASP A N 1
ATOM 3004 C CA . ASP A 1 416 ? 32.187 4.130 -41.096 1.00 67.44 416 ASP A CA 1
ATOM 3005 C C . ASP A 1 416 ? 31.779 2.859 -40.323 1.00 67.44 416 ASP A C 1
ATOM 3007 O O . ASP A 1 416 ? 32.420 2.497 -39.347 1.00 67.44 416 ASP A O 1
ATOM 3011 N N . GLY A 1 417 ? 30.798 2.098 -40.823 1.00 65.88 417 GLY A N 1
ATOM 3012 C CA . GLY A 1 417 ? 30.415 0.800 -40.231 1.00 65.88 417 GLY A CA 1
ATOM 3013 C C . GLY A 1 417 ? 28.946 0.662 -39.841 1.00 65.88 417 GLY A C 1
ATOM 3014 O O . GLY A 1 417 ? 28.578 -0.370 -39.297 1.00 65.88 417 GLY A O 1
ATOM 3015 N N . LEU A 1 418 ? 28.131 1.666 -40.155 1.00 67.62 418 LEU A N 1
ATOM 3016 C CA . LEU A 1 418 ? 26.707 1.713 -39.838 1.00 67.62 418 LEU A CA 1
ATOM 3017 C C . LEU A 1 418 ? 25.833 0.925 -40.814 1.00 67.62 418 LEU A C 1
ATOM 3019 O O . LEU A 1 418 ? 25.977 1.052 -42.039 1.00 67.62 418 LEU A O 1
ATOM 3023 N N . GLU A 1 419 ? 24.859 0.199 -40.266 1.00 72.25 419 GLU A N 1
ATOM 3024 C CA . GLU A 1 419 ? 23.772 -0.429 -41.015 1.00 72.25 419 GLU A CA 1
ATOM 3025 C C . GLU A 1 419 ? 22.428 0.172 -40.565 1.00 72.25 419 GLU A C 1
ATOM 3027 O O . GLU A 1 419 ? 22.009 0.045 -39.421 1.00 72.25 419 GLU A O 1
ATOM 3032 N N . VAL A 1 420 ? 21.758 0.883 -41.482 1.00 73.50 420 VAL A N 1
ATOM 3033 C CA . VAL A 1 420 ? 20.389 1.383 -41.281 1.00 73.50 420 VAL A CA 1
ATOM 3034 C C . VAL A 1 420 ? 19.475 0.612 -42.222 1.00 73.50 420 VAL A C 1
ATOM 3036 O O . VAL A 1 420 ? 19.502 0.836 -43.442 1.00 73.50 420 VAL A O 1
ATOM 3039 N N . GLU A 1 421 ? 18.653 -0.286 -41.679 1.00 78.62 421 GLU A N 1
ATOM 3040 C CA . GLU A 1 421 ? 17.685 -1.055 -42.460 1.00 78.62 421 GLU A CA 1
ATOM 3041 C C . GLU A 1 421 ? 16.263 -0.510 -42.259 1.00 78.62 421 GLU A C 1
ATOM 3043 O O . GLU A 1 421 ? 15.715 -0.474 -41.163 1.00 78.62 421 GLU A O 1
ATOM 3048 N N . ALA A 1 422 ? 15.624 -0.077 -43.352 1.00 75.00 422 ALA A N 1
ATOM 3049 C CA . ALA A 1 422 ? 14.229 0.363 -43.344 1.00 75.00 422 ALA A CA 1
ATOM 3050 C C . ALA A 1 422 ? 13.402 -0.461 -44.340 1.00 75.00 422 ALA A C 1
ATOM 3052 O O . ALA A 1 422 ? 13.421 -0.217 -45.552 1.00 75.00 422 ALA A O 1
ATOM 3053 N N . THR A 1 423 ? 12.624 -1.427 -43.848 1.00 73.44 423 THR A N 1
ATOM 3054 C CA . THR A 1 423 ? 11.936 -2.427 -44.695 1.00 73.44 423 THR A CA 1
ATOM 3055 C C . THR A 1 423 ? 10.515 -2.038 -45.151 1.00 73.44 423 THR A C 1
ATOM 3057 O O . THR A 1 423 ? 9.741 -2.870 -45.638 1.00 73.44 423 THR A O 1
ATOM 3060 N N . GLY A 1 424 ? 10.133 -0.755 -45.085 1.00 67.38 424 GLY A N 1
ATOM 3061 C CA . GLY A 1 424 ? 8.770 -0.296 -45.396 1.00 67.38 424 GLY A CA 1
ATOM 3062 C C . GLY A 1 424 ? 8.503 0.283 -46.790 1.00 67.38 424 GLY A C 1
ATOM 3063 O O . GLY A 1 424 ? 9.373 0.716 -47.539 1.00 67.38 424 GLY A O 1
ATOM 3064 N N . ARG A 1 425 ? 7.206 0.353 -47.127 1.00 57.09 425 ARG A N 1
ATOM 3065 C CA . ARG A 1 425 ? 6.652 0.687 -48.460 1.00 57.09 425 ARG A CA 1
ATOM 3066 C C . ARG A 1 425 ? 6.975 2.093 -49.003 1.00 57.09 425 ARG A C 1
ATOM 3068 O O . ARG A 1 425 ? 6.680 2.334 -50.169 1.00 57.09 425 ARG A O 1
ATOM 3075 N N . ASP A 1 426 ? 7.540 2.977 -48.181 1.00 58.31 426 ASP A N 1
ATOM 3076 C CA . ASP A 1 426 ? 7.840 4.384 -48.485 1.00 58.31 426 ASP A CA 1
ATOM 3077 C C . ASP A 1 426 ? 9.199 4.821 -47.879 1.00 58.31 426 ASP A C 1
ATOM 3079 O O . ASP A 1 426 ? 9.306 5.943 -47.384 1.00 58.31 426 ASP A O 1
ATOM 3083 N N . ALA A 1 427 ? 10.221 3.953 -47.855 1.00 54.84 427 ALA A N 1
ATOM 3084 C CA . ALA A 1 427 ? 11.567 4.365 -47.444 1.00 54.84 427 ALA A CA 1
ATOM 3085 C C . ALA A 1 427 ? 12.061 5.507 -48.355 1.00 54.84 427 ALA A C 1
ATOM 3087 O O . ALA A 1 427 ? 12.142 5.356 -49.580 1.00 54.84 427 ALA A O 1
ATOM 3088 N N . VAL A 1 428 ? 12.330 6.676 -47.772 1.00 55.06 428 VAL A N 1
ATOM 3089 C CA . VAL A 1 428 ? 12.922 7.807 -48.491 1.00 55.06 428 VAL A CA 1
ATOM 3090 C C . VAL A 1 428 ? 14.412 7.507 -48.608 1.00 55.06 428 VAL A C 1
ATOM 3092 O O . VAL A 1 428 ? 15.131 7.585 -47.623 1.00 55.06 428 VAL A O 1
ATOM 3095 N N . SER A 1 429 ? 14.868 7.097 -49.792 1.00 48.72 429 SER A N 1
ATOM 3096 C CA . SER A 1 429 ? 16.305 6.955 -50.045 1.00 48.72 429 SER A CA 1
ATOM 3097 C C . SER A 1 429 ? 16.982 8.336 -49.978 1.00 48.72 429 SER A C 1
ATOM 3099 O O . SER A 1 429 ? 16.393 9.277 -50.525 1.00 48.72 429 SER A O 1
ATOM 3101 N N . PRO A 1 430 ? 18.164 8.455 -49.342 1.00 53.06 430 PRO A N 1
ATOM 3102 C CA . PRO A 1 430 ? 18.900 9.717 -49.213 1.00 53.06 430 PRO A CA 1
ATOM 3103 C C . PRO A 1 430 ? 19.256 10.370 -50.559 1.00 53.06 430 PRO A C 1
ATOM 3105 O O . PRO A 1 430 ? 19.432 9.641 -51.572 1.00 53.06 430 PRO A O 1
#